Protein AF-A0A9X3X6N1-F1 (afdb_monomer)

Structure (mmCIF, N/CA/C/O backbone):
data_AF-A0A9X3X6N1-F1
#
_entry.id   AF-A0A9X3X6N1-F1
#
loop_
_atom_site.group_PDB
_atom_site.id
_atom_site.type_symbol
_atom_site.label_atom_id
_atom_site.label_alt_id
_atom_site.label_comp_id
_atom_site.label_asym_id
_atom_site.label_entity_id
_atom_site.label_seq_id
_atom_site.pdbx_PDB_ins_code
_atom_site.Cartn_x
_atom_site.Cartn_y
_atom_site.Cartn_z
_atom_site.occupancy
_atom_site.B_iso_or_equiv
_atom_site.auth_seq_id
_atom_site.auth_comp_id
_atom_site.auth_asym_id
_atom_site.auth_atom_id
_atom_site.pdbx_PDB_model_num
ATOM 1 N N . MET A 1 1 ? -55.362 21.730 -65.143 1.00 32.66 1 MET A N 1
ATOM 2 C CA . MET A 1 1 ? -54.675 21.972 -66.432 1.00 32.66 1 MET A CA 1
ATOM 3 C C . MET A 1 1 ? -53.231 21.535 -66.235 1.00 32.66 1 MET A C 1
ATOM 5 O O . MET A 1 1 ? -52.579 22.118 -65.388 1.00 32.66 1 MET A O 1
ATOM 9 N N . ALA A 1 2 ? -52.853 20.320 -66.654 1.00 34.81 2 ALA A N 1
ATOM 10 C CA . ALA A 1 2 ? -52.281 20.023 -67.984 1.00 34.81 2 ALA A CA 1
ATOM 11 C C . ALA A 1 2 ? -50.934 20.770 -68.162 1.00 34.81 2 ALA A C 1
ATOM 13 O O . ALA A 1 2 ? -50.922 21.981 -68.010 1.00 34.81 2 ALA A O 1
ATOM 14 N N . THR A 1 3 ? -49.767 20.184 -68.456 1.00 37.69 3 THR A N 1
ATOM 15 C CA . THR A 1 3 ? -49.398 18.897 -69.079 1.00 37.69 3 THR A CA 1
ATOM 16 C C . THR A 1 3 ? -47.858 18.739 -68.972 1.00 37.69 3 THR A C 1
ATOM 18 O O . THR A 1 3 ? -47.178 19.756 -68.973 1.00 37.69 3 THR A O 1
ATOM 21 N N . MET A 1 4 ? -47.353 17.492 -68.876 1.00 34.69 4 MET A N 1
ATOM 22 C CA . MET A 1 4 ? -46.252 16.840 -69.654 1.00 34.69 4 MET A CA 1
ATOM 23 C C . MET A 1 4 ? -45.011 17.652 -70.135 1.00 34.69 4 MET A C 1
ATOM 25 O O . MET A 1 4 ? -45.160 18.778 -70.575 1.00 34.69 4 MET A O 1
ATOM 29 N N . LEU A 1 5 ? -43.760 17.152 -70.219 1.00 30.47 5 LEU A N 1
ATOM 30 C CA . LEU A 1 5 ? -43.209 15.864 -70.720 1.00 30.47 5 LEU A CA 1
ATOM 31 C C . LEU A 1 5 ? -41.670 15.842 -70.389 1.00 30.47 5 LEU A C 1
ATOM 33 O O . LEU A 1 5 ? -41.047 16.891 -70.494 1.00 30.47 5 LEU A O 1
ATOM 37 N N . ALA A 1 6 ? -41.085 14.789 -69.779 1.00 35.69 6 ALA A N 1
ATOM 38 C CA . ALA A 1 6 ? -40.156 13.756 -70.338 1.00 35.69 6 ALA A CA 1
ATOM 39 C C . ALA A 1 6 ? -38.866 14.266 -71.056 1.00 35.69 6 ALA A C 1
ATOM 41 O O . ALA A 1 6 ? -38.939 15.243 -71.779 1.00 35.69 6 ALA A O 1
ATOM 42 N N . ALA A 1 7 ? -37.672 13.646 -71.054 1.00 32.72 7 ALA A N 1
ATOM 43 C CA . ALA A 1 7 ? -37.065 12.440 -70.465 1.00 32.72 7 ALA A CA 1
ATOM 44 C C . ALA A 1 7 ? -35.552 12.384 -70.848 1.00 32.72 7 ALA A C 1
ATOM 46 O O . ALA A 1 7 ? -35.151 13.082 -71.772 1.00 32.72 7 ALA A O 1
ATOM 47 N N . LEU A 1 8 ? -34.782 11.507 -70.170 1.00 28.34 8 LEU A N 1
ATOM 48 C CA . LEU A 1 8 ? -33.604 10.674 -70.570 1.00 28.34 8 LEU A CA 1
ATOM 49 C C . LEU A 1 8 ? -32.585 10.615 -69.403 1.00 28.34 8 LEU A C 1
ATOM 51 O O . LEU A 1 8 ? -31.926 11.600 -69.110 1.00 28.34 8 LEU A O 1
ATOM 55 N N . ARG A 1 9 ? -32.573 9.586 -68.536 1.00 31.66 9 ARG A N 1
ATOM 56 C CA . ARG A 1 9 ? -31.941 8.242 -68.648 1.00 31.66 9 ARG A CA 1
ATOM 57 C C . ARG A 1 9 ? -30.465 8.250 -69.095 1.00 31.66 9 ARG A C 1
ATOM 59 O O . ARG A 1 9 ? -30.220 8.360 -70.287 1.00 31.66 9 ARG A O 1
ATOM 66 N N . SER A 1 10 ? -29.529 7.941 -68.182 1.00 30.89 10 SER A N 1
ATOM 67 C CA . SER A 1 10 ? -28.800 6.653 -68.208 1.00 30.89 10 SER A CA 1
ATOM 68 C C . SER A 1 10 ? -27.954 6.364 -66.943 1.00 30.89 10 SER A C 1
ATOM 70 O O . SER A 1 10 ? -27.207 7.207 -66.466 1.00 30.89 10 SER A O 1
ATOM 72 N N . PHE A 1 11 ? -28.146 5.137 -66.449 1.00 31.47 11 PHE A N 1
ATOM 73 C CA . PHE A 1 11 ? -27.349 4.208 -65.631 1.00 31.47 11 PHE A CA 1
ATOM 74 C C . PHE A 1 11 ? -25.889 4.523 -65.239 1.00 31.47 11 PHE A C 1
ATOM 76 O O . PHE A 1 11 ? -25.063 4.775 -66.108 1.00 31.47 11 PHE A O 1
ATOM 83 N N . ALA A 1 12 ? -25.536 4.247 -63.970 1.00 30.14 12 ALA A N 1
ATOM 84 C CA . ALA A 1 12 ? -24.761 3.049 -63.587 1.00 30.14 12 ALA A CA 1
ATOM 85 C C . ALA A 1 12 ? -24.645 2.892 -62.052 1.00 30.14 12 ALA A C 1
ATOM 87 O O . ALA A 1 12 ? -24.263 3.812 -61.336 1.00 30.14 12 ALA A O 1
ATOM 88 N N . SER A 1 13 ? -24.986 1.694 -61.576 1.00 32.38 13 SER A N 1
ATOM 89 C CA . SER A 1 13 ? -24.903 1.206 -60.197 1.00 32.38 13 SER A CA 1
ATOM 90 C C . SER A 1 13 ? -23.476 0.805 -59.815 1.00 32.38 13 SER A C 1
ATOM 92 O O . SER A 1 13 ? -22.838 0.128 -60.615 1.00 32.38 13 SER A O 1
ATOM 94 N N . VAL A 1 14 ? -23.032 1.064 -58.576 1.00 34.56 14 VAL A N 1
ATOM 95 C CA . VAL A 1 14 ? -22.013 0.237 -57.893 1.00 34.56 14 VAL A CA 1
ATOM 96 C C . VAL A 1 14 ? -22.337 0.116 -56.396 1.00 34.56 14 VAL A C 1
ATOM 98 O O . VAL A 1 14 ? -22.757 1.069 -55.747 1.00 34.56 14 VAL A O 1
ATOM 101 N N . LEU A 1 15 ? -22.171 -1.121 -55.926 1.00 32.41 15 LEU A N 1
ATOM 102 C CA . LEU A 1 15 ? -22.386 -1.714 -54.609 1.00 32.41 15 LEU A CA 1
ATOM 103 C C . LEU A 1 15 ? -21.882 -0.911 -53.397 1.00 32.41 15 LEU A C 1
ATOM 105 O O . LEU A 1 15 ? -20.785 -0.361 -53.403 1.00 32.41 15 LEU A O 1
ATOM 109 N N . VAL A 1 16 ? -22.634 -1.040 -52.302 1.00 39.72 16 VAL A N 1
ATOM 110 C CA . VAL A 1 16 ? -22.198 -0.806 -50.919 1.00 39.72 16 VAL A CA 1
ATOM 111 C C . VAL A 1 16 ? -21.890 -2.158 -50.260 1.00 39.72 16 VAL A C 1
ATOM 113 O O . VAL A 1 16 ? -22.766 -3.022 -50.227 1.00 39.72 16 VAL A O 1
ATOM 116 N N . PRO A 1 17 ? -20.699 -2.322 -49.669 1.00 36.53 17 PRO A N 1
ATOM 117 C CA . PRO A 1 17 ? -20.527 -3.028 -48.402 1.00 36.53 17 PRO A CA 1
ATOM 118 C C . PRO A 1 17 ? -20.014 -2.006 -47.365 1.00 36.53 17 PRO A C 1
ATOM 120 O O . PRO A 1 17 ? -19.118 -1.217 -47.637 1.00 36.53 17 PRO A O 1
ATOM 123 N N . GLY A 1 18 ? -20.630 -1.850 -46.196 1.00 38.72 18 GLY A N 1
ATOM 124 C CA . GLY A 1 18 ? -20.567 -2.856 -45.142 1.00 38.72 18 GLY A CA 1
ATOM 125 C C . GLY A 1 18 ? -19.181 -2.845 -44.489 1.00 38.72 18 GLY A C 1
ATOM 126 O O . GLY A 1 18 ? -18.452 -3.818 -44.633 1.00 38.72 18 GLY A O 1
ATOM 127 N N . ILE A 1 19 ? -18.799 -1.743 -43.828 1.00 30.72 19 ILE A N 1
ATOM 128 C CA . ILE A 1 19 ? -17.564 -1.658 -43.032 1.00 30.72 19 ILE A CA 1
ATOM 129 C C . ILE A 1 19 ? -17.931 -1.352 -41.582 1.00 30.72 19 ILE A C 1
ATOM 131 O O . ILE A 1 19 ? -18.476 -0.300 -41.250 1.00 30.72 19 ILE A O 1
ATOM 135 N N . THR A 1 20 ? -17.625 -2.333 -40.746 1.00 32.78 20 THR A N 1
ATOM 136 C CA . THR A 1 20 ? -17.628 -2.329 -39.289 1.00 32.78 20 THR A CA 1
ATOM 137 C C . THR A 1 20 ? -16.669 -1.256 -38.775 1.00 32.78 20 THR A C 1
ATOM 139 O O . THR A 1 20 ? -15.491 -1.245 -39.130 1.00 32.78 20 THR A O 1
ATOM 142 N N . LEU A 1 21 ? -17.165 -0.346 -37.938 1.00 28.70 21 LEU A N 1
ATOM 143 C CA . LEU A 1 21 ? -16.363 0.695 -37.304 1.00 28.70 21 LEU A CA 1
ATOM 144 C C . LEU A 1 21 ? -15.629 0.087 -36.096 1.00 28.70 21 LEU A C 1
ATOM 146 O O . LEU A 1 21 ? -16.196 -0.028 -35.013 1.00 28.70 21 LEU A O 1
ATOM 150 N N . ALA A 1 22 ? -14.380 -0.339 -36.289 1.00 30.53 22 ALA A N 1
ATOM 151 C CA . ALA A 1 22 ? -13.467 -0.639 -35.191 1.00 30.53 22 ALA A CA 1
ATOM 152 C C . ALA A 1 22 ? -12.902 0.686 -34.657 1.00 30.53 22 ALA A C 1
ATOM 154 O O . ALA A 1 22 ? -12.187 1.398 -35.361 1.00 30.53 22 ALA A O 1
ATOM 155 N N . ALA A 1 23 ? -13.253 1.037 -33.421 1.00 31.09 23 ALA A N 1
ATOM 156 C CA . ALA A 1 23 ? -12.672 2.170 -32.718 1.00 31.09 23 ALA A CA 1
ATOM 157 C C . ALA A 1 23 ? -11.249 1.804 -32.265 1.00 31.09 23 ALA A C 1
ATOM 159 O O . ALA A 1 23 ? -11.050 1.179 -31.228 1.00 31.09 23 ALA A O 1
ATOM 160 N N . THR A 1 24 ? -10.250 2.182 -33.057 1.00 29.31 24 THR A N 1
ATOM 161 C CA . THR A 1 24 ? -8.846 2.167 -32.640 1.00 29.31 24 THR A CA 1
ATOM 162 C C . THR A 1 24 ? -8.602 3.318 -31.665 1.00 29.31 24 THR A C 1
ATOM 164 O O . THR A 1 24 ? -8.653 4.488 -32.058 1.00 29.31 24 THR A O 1
ATOM 167 N N . LEU A 1 25 ? -8.320 2.995 -30.397 1.00 28.75 25 LEU A N 1
ATOM 168 C CA . LEU A 1 25 ? -7.731 3.940 -29.450 1.00 28.75 25 LEU A CA 1
ATOM 169 C C . LEU A 1 25 ? -6.427 4.473 -30.048 1.00 28.75 25 LEU A C 1
ATOM 171 O O . LEU A 1 25 ? -5.451 3.750 -30.225 1.00 28.75 25 LEU A O 1
ATOM 175 N N . THR A 1 26 ? -6.433 5.758 -30.379 1.00 29.58 26 THR A N 1
ATOM 176 C CA . THR A 1 26 ? -5.248 6.492 -30.812 1.00 29.58 26 THR A CA 1
ATOM 177 C C . THR A 1 26 ? -4.711 7.207 -29.583 1.00 29.58 26 THR A C 1
ATOM 179 O O . THR A 1 26 ? -5.368 8.104 -29.059 1.00 29.58 26 THR A O 1
ATOM 182 N N . GLY A 1 27 ? -3.547 6.791 -29.093 1.00 28.22 27 GLY A N 1
ATOM 183 C CA . GLY A 1 27 ? -2.957 7.402 -27.907 1.00 28.22 27 GLY A CA 1
ATOM 184 C C . GLY A 1 27 ? -1.601 6.831 -27.531 1.00 28.22 27 GLY A C 1
ATOM 185 O O . GLY A 1 27 ? -1.427 6.475 -26.381 1.00 28.22 27 GLY A O 1
ATOM 186 N N . CYS A 1 28 ? -0.683 6.701 -28.493 1.00 38.28 28 CYS A N 1
ATOM 187 C CA . CYS A 1 28 ? 0.766 6.628 -28.260 1.00 38.28 28 CYS A CA 1
ATOM 188 C C . CYS A 1 28 ? 1.487 6.534 -29.609 1.00 38.28 28 CYS A C 1
ATOM 190 O O . CYS A 1 28 ? 1.701 5.439 -30.099 1.00 38.28 28 CYS A O 1
ATOM 192 N N . PHE A 1 29 ? 1.849 7.664 -30.222 1.00 30.61 29 PHE A N 1
ATOM 193 C CA . PHE A 1 29 ? 2.998 7.734 -31.134 1.00 30.61 29 PHE A CA 1
ATOM 194 C C . PHE A 1 29 ? 3.539 9.165 -31.151 1.00 30.61 29 PHE A C 1
ATOM 196 O O . PHE A 1 29 ? 2.923 10.082 -31.692 1.00 30.61 29 PHE A O 1
ATOM 203 N N . GLY A 1 30 ? 4.700 9.339 -30.519 1.00 29.30 30 GLY A N 1
ATOM 204 C CA . GLY A 1 30 ? 5.554 10.504 -30.700 1.00 29.30 30 GLY A CA 1
ATOM 205 C C . GLY A 1 30 ? 6.119 10.526 -32.120 1.00 29.30 30 GLY A C 1
ATOM 206 O O . GLY A 1 30 ? 6.468 9.489 -32.684 1.00 29.30 30 GLY A O 1
ATOM 207 N N . GLY A 1 31 ? 6.166 11.720 -32.707 1.00 28.66 31 GLY A N 1
ATOM 208 C CA . GLY A 1 31 ? 6.685 11.947 -34.048 1.00 28.66 31 GLY A CA 1
ATOM 209 C C . GLY A 1 31 ? 8.181 11.653 -34.147 1.00 28.66 31 GLY A C 1
ATOM 210 O O . GLY A 1 31 ? 8.983 12.195 -33.390 1.00 28.66 31 GLY A O 1
ATOM 211 N N . GLY A 1 32 ? 8.544 10.822 -35.124 1.00 27.17 32 GLY A N 1
ATOM 212 C CA . GLY A 1 32 ? 9.911 10.677 -35.606 1.00 27.17 32 GLY A CA 1
ATOM 213 C C . GLY A 1 32 ? 10.238 11.746 -36.649 1.00 27.17 32 GLY A C 1
ATOM 214 O O . GLY A 1 32 ? 9.597 11.817 -37.697 1.00 27.17 32 GLY A O 1
ATOM 215 N N . GLY A 1 33 ? 11.267 12.545 -36.372 1.00 26.36 33 GLY A N 1
ATOM 216 C CA . GLY A 1 33 ? 12.055 13.278 -37.362 1.00 26.36 33 GLY A CA 1
ATOM 217 C C . GLY A 1 33 ? 13.455 12.667 -37.401 1.00 26.36 33 GLY A C 1
ATOM 218 O O . GLY A 1 33 ? 14.067 12.473 -36.355 1.00 26.36 33 GLY A O 1
ATOM 219 N N . LYS A 1 34 ? 13.906 12.288 -38.597 1.00 31.80 34 LYS A N 1
ATOM 220 C CA . LYS A 1 34 ? 15.151 11.562 -38.871 1.00 31.80 34 LYS A CA 1
ATOM 221 C C . LYS A 1 34 ? 16.388 12.449 -38.681 1.00 31.80 34 LYS A C 1
ATOM 223 O O . LYS A 1 34 ? 16.364 13.597 -39.106 1.00 31.80 34 LYS A O 1
ATOM 228 N N . ASP A 1 35 ? 17.435 11.860 -38.100 1.00 31.53 35 ASP A N 1
ATOM 229 C CA . ASP A 1 35 ? 18.850 11.876 -38.520 1.00 31.53 35 ASP A CA 1
ATOM 230 C C . ASP A 1 35 ? 19.815 11.902 -37.319 1.00 31.53 35 ASP A C 1
ATOM 232 O O . ASP A 1 35 ? 19.606 12.611 -36.341 1.00 31.53 35 ASP A O 1
ATOM 236 N N . ALA A 1 36 ? 20.897 11.125 -37.461 1.00 29.81 36 ALA A N 1
ATOM 237 C CA . ALA A 1 36 ? 22.025 10.892 -36.549 1.00 29.81 36 ALA A CA 1
ATOM 238 C C . ALA A 1 36 ? 21.818 9.851 -35.424 1.00 29.81 36 ALA A C 1
ATOM 240 O O . ALA A 1 36 ? 21.252 10.107 -34.366 1.00 29.81 36 ALA A O 1
ATOM 241 N N . ALA A 1 37 ? 22.376 8.659 -35.657 1.00 35.25 37 ALA A N 1
ATOM 242 C CA . ALA A 1 37 ? 22.627 7.651 -34.634 1.00 35.25 37 ALA A CA 1
ATOM 243 C C . ALA A 1 37 ? 23.700 8.134 -33.634 1.00 35.25 37 ALA A C 1
ATOM 245 O O . ALA A 1 37 ? 24.755 8.595 -34.082 1.00 35.25 37 ALA A O 1
ATOM 246 N N . PRO A 1 38 ? 23.501 7.984 -32.312 1.00 33.44 38 PRO A N 1
ATOM 247 C CA . PRO A 1 38 ? 24.583 8.033 -31.340 1.00 33.44 38 PRO A CA 1
ATOM 248 C C . PRO A 1 38 ? 25.094 6.613 -31.014 1.00 33.44 38 PRO A C 1
ATOM 250 O O . PRO A 1 38 ? 24.380 5.629 -31.228 1.00 33.44 38 PRO A O 1
ATOM 253 N N . PRO A 1 39 ? 26.343 6.481 -30.533 1.00 32.50 39 PRO A N 1
ATOM 254 C CA . PRO A 1 39 ? 26.985 5.189 -30.345 1.00 32.50 39 PRO A CA 1
ATOM 255 C C . PRO A 1 39 ? 26.449 4.468 -29.106 1.00 32.50 39 PRO A C 1
ATOM 257 O O . PRO A 1 39 ? 26.044 5.092 -28.127 1.00 32.50 39 PRO A O 1
ATOM 260 N N . ALA A 1 40 ? 26.507 3.137 -29.156 1.00 38.41 40 ALA A N 1
ATOM 261 C CA . ALA A 1 40 ? 26.327 2.265 -28.007 1.00 38.41 40 ALA A CA 1
ATOM 262 C C . ALA A 1 40 ? 27.320 2.654 -26.896 1.00 38.41 40 ALA A C 1
ATOM 264 O O . ALA A 1 40 ? 28.529 2.473 -27.042 1.00 38.41 40 ALA A O 1
ATOM 265 N N . GLY A 1 41 ? 26.799 3.221 -25.810 1.00 28.84 41 GLY A N 1
ATOM 266 C CA . GLY A 1 41 ? 27.523 3.423 -24.562 1.00 28.84 41 GLY A CA 1
ATOM 267 C C . GLY A 1 41 ? 27.320 2.202 -23.681 1.00 28.84 41 GLY A C 1
ATOM 268 O O . GLY A 1 41 ? 26.193 1.883 -23.321 1.00 28.84 41 GLY A O 1
ATOM 269 N N . GLN A 1 42 ? 28.414 1.501 -23.411 1.00 29.81 42 GLN A N 1
ATOM 270 C CA . GLN A 1 42 ? 28.497 0.378 -22.492 1.00 29.81 42 GLN A CA 1
ATOM 271 C C . GLN A 1 42 ? 28.251 0.872 -21.063 1.00 29.81 42 GLN A C 1
ATOM 273 O O . GLN A 1 42 ? 28.957 1.769 -20.599 1.00 29.81 42 GLN A O 1
ATOM 278 N N . ASP A 1 43 ? 27.295 0.266 -20.365 1.00 30.14 43 ASP A N 1
ATOM 279 C CA . ASP A 1 43 ? 27.253 0.329 -18.908 1.00 30.14 43 ASP A CA 1
ATOM 280 C C . ASP A 1 43 ? 28.427 -0.508 -18.390 1.00 30.14 43 ASP A C 1
ATOM 282 O O . ASP A 1 43 ? 28.425 -1.737 -18.465 1.00 30.14 43 ASP A O 1
ATOM 286 N N . VAL A 1 44 ? 29.486 0.178 -17.961 1.00 31.17 44 VAL A N 1
ATOM 287 C CA . VAL A 1 44 ? 30.655 -0.446 -17.341 1.00 31.17 44 VAL A CA 1
ATOM 288 C C . VAL A 1 44 ? 30.372 -0.606 -15.853 1.00 31.17 44 VAL A C 1
ATOM 290 O O . VAL A 1 44 ? 30.289 0.361 -15.096 1.00 31.17 44 VAL A O 1
ATOM 293 N N . GLU A 1 45 ? 30.211 -1.868 -15.488 1.00 33.28 45 GLU A N 1
ATOM 294 C CA . GLU A 1 45 ? 30.164 -2.439 -14.151 1.00 33.28 45 GLU A CA 1
ATOM 295 C C . GLU A 1 45 ? 31.475 -2.151 -13.394 1.00 33.28 45 GLU A C 1
ATOM 297 O O . GLU A 1 45 ? 32.568 -2.334 -13.934 1.00 33.28 45 GLU A O 1
ATOM 302 N N . ILE A 1 46 ? 31.376 -1.687 -12.145 1.00 31.86 46 ILE A N 1
ATOM 303 C CA . ILE A 1 46 ? 32.510 -1.645 -11.214 1.00 31.86 46 ILE A CA 1
ATOM 304 C C . ILE A 1 46 ? 32.435 -2.915 -10.368 1.00 31.86 46 ILE A C 1
ATOM 306 O O . ILE A 1 46 ? 31.641 -2.999 -9.433 1.00 31.86 46 ILE A O 1
ATOM 310 N N . THR A 1 47 ? 33.265 -3.893 -10.716 1.00 37.31 47 THR A N 1
ATOM 311 C CA . THR A 1 47 ? 33.622 -5.039 -9.874 1.00 37.31 47 THR A CA 1
ATOM 312 C C . THR A 1 47 ? 34.984 -4.776 -9.236 1.00 37.31 47 THR A C 1
ATOM 314 O O . THR A 1 47 ? 35.890 -4.379 -9.961 1.00 37.31 47 THR A O 1
ATOM 317 N N . ASP A 1 48 ? 35.096 -4.969 -7.917 1.00 30.73 48 ASP A N 1
ATOM 318 C CA . ASP A 1 48 ? 36.290 -5.348 -7.120 1.00 30.73 48 ASP A CA 1
ATOM 319 C C . ASP A 1 48 ? 36.014 -4.968 -5.643 1.00 30.73 48 ASP A C 1
ATOM 321 O O . ASP A 1 48 ? 35.541 -3.868 -5.376 1.00 30.73 48 ASP A O 1
ATOM 325 N N . GLY A 1 49 ? 36.255 -5.769 -4.599 1.00 27.77 49 GLY A N 1
ATOM 326 C CA . GLY A 1 49 ? 36.847 -7.097 -4.479 1.00 27.77 49 GLY A CA 1
ATOM 327 C C . GLY A 1 49 ? 36.988 -7.516 -2.996 1.00 27.77 49 GLY A C 1
ATOM 328 O O . GLY A 1 49 ? 36.840 -6.698 -2.092 1.00 27.77 49 GLY A O 1
ATOM 329 N N . ASN A 1 50 ? 37.324 -8.798 -2.811 1.00 30.19 50 ASN A N 1
ATOM 330 C CA . ASN A 1 50 ? 37.978 -9.472 -1.674 1.00 30.19 50 ASN A CA 1
ATOM 331 C C . ASN A 1 50 ? 37.338 -9.489 -0.269 1.00 30.19 50 ASN A C 1
ATOM 333 O O . ASN A 1 50 ? 37.584 -8.622 0.568 1.00 30.19 50 ASN A O 1
ATOM 337 N N . GLU A 1 51 ? 36.710 -10.627 0.040 1.00 33.41 51 GLU A N 1
ATOM 338 C CA . GLU A 1 51 ? 36.667 -11.225 1.382 1.00 33.41 51 GLU A CA 1
ATOM 339 C C . GLU A 1 51 ? 37.984 -11.964 1.689 1.00 33.41 51 GLU A C 1
ATOM 341 O O . GLU A 1 51 ? 38.562 -12.578 0.785 1.00 33.41 51 GLU A O 1
ATOM 346 N N . PRO A 1 52 ? 38.452 -11.972 2.950 1.00 35.03 52 PRO A N 1
ATOM 347 C CA . PRO A 1 52 ? 39.340 -13.012 3.435 1.00 35.03 52 PRO A CA 1
ATOM 348 C C . PRO A 1 52 ? 38.655 -13.994 4.399 1.00 35.03 52 PRO A C 1
ATOM 350 O O . PRO A 1 52 ? 37.761 -13.656 5.171 1.00 35.03 52 PRO A O 1
ATOM 353 N N . ASP A 1 53 ? 39.198 -15.199 4.288 1.00 30.55 53 ASP A N 1
ATOM 354 C CA . ASP A 1 53 ? 38.905 -16.524 4.829 1.00 30.55 53 ASP A CA 1
ATOM 355 C C . ASP A 1 53 ? 38.777 -16.663 6.361 1.00 30.55 53 ASP A C 1
ATOM 357 O O . ASP A 1 53 ? 39.323 -15.883 7.149 1.00 30.55 53 ASP A O 1
ATOM 361 N N . GLU A 1 54 ? 38.095 -17.742 6.749 1.00 38.91 54 GLU A N 1
ATOM 362 C CA . GLU A 1 54 ? 37.882 -18.230 8.110 1.00 38.91 54 GLU A CA 1
ATOM 363 C C . GLU A 1 54 ? 39.187 -18.663 8.799 1.00 38.91 54 GLU A C 1
ATOM 365 O O . GLU A 1 54 ? 40.049 -19.301 8.201 1.00 38.91 54 GLU A O 1
ATOM 370 N N . THR A 1 55 ? 39.284 -18.450 10.117 1.00 32.16 55 THR A N 1
ATOM 371 C CA . THR A 1 55 ? 40.050 -19.346 11.000 1.00 32.16 55 THR A CA 1
ATOM 372 C C . THR A 1 55 ? 39.355 -19.477 12.355 1.00 32.16 55 THR A C 1
ATOM 374 O O . THR A 1 55 ? 38.877 -18.498 12.925 1.00 32.16 55 THR A O 1
ATOM 377 N N . GLY A 1 56 ? 39.256 -20.723 12.827 1.00 33.00 56 GLY A N 1
ATOM 378 C CA . GLY A 1 56 ? 38.502 -21.121 14.010 1.00 33.00 56 GLY A CA 1
ATOM 379 C C . GLY A 1 56 ? 39.154 -20.810 15.359 1.00 33.00 56 GLY A C 1
ATOM 380 O O . GLY A 1 56 ? 40.302 -20.376 15.450 1.00 33.00 56 GLY A O 1
ATOM 381 N N . GLY A 1 57 ? 38.395 -21.094 16.417 1.00 31.33 57 GLY A N 1
ATOM 382 C CA . GLY A 1 57 ? 38.848 -21.028 17.802 1.00 31.33 57 GLY A CA 1
ATOM 383 C C . GLY A 1 57 ? 37.769 -21.480 18.788 1.00 31.33 57 GLY A C 1
ATOM 384 O O . GLY A 1 57 ? 36.837 -20.736 19.060 1.00 31.33 57 GLY A O 1
ATOM 385 N N . ASP A 1 58 ? 37.929 -22.715 19.260 1.00 33.81 58 ASP A N 1
ATOM 386 C CA . ASP A 1 58 ? 37.605 -23.295 20.572 1.00 33.81 58 ASP A CA 1
ATOM 387 C C . ASP A 1 58 ? 36.426 -22.756 21.411 1.00 33.81 58 ASP A C 1
ATOM 389 O O . ASP A 1 58 ? 36.440 -21.657 21.968 1.00 33.81 58 ASP A O 1
ATOM 393 N N . GLU A 1 59 ? 35.461 -23.653 21.633 1.00 40.66 59 GLU A N 1
ATOM 394 C CA . GLU A 1 59 ? 34.444 -23.574 22.683 1.00 40.66 59 GLU A CA 1
ATOM 395 C C . GLU A 1 59 ? 35.037 -23.754 24.094 1.00 40.66 59 GLU A C 1
ATOM 397 O O . GLU A 1 59 ? 35.870 -24.641 24.310 1.00 40.66 59 GLU A O 1
ATOM 402 N N . PRO A 1 60 ? 34.508 -23.051 25.113 1.00 39.00 60 PRO A N 1
ATOM 403 C CA . PRO A 1 60 ? 34.556 -23.525 26.487 1.00 39.00 60 PRO A CA 1
ATOM 404 C C . PRO A 1 60 ? 33.186 -24.034 26.965 1.00 39.00 60 PRO A C 1
ATOM 406 O O . PRO A 1 60 ? 32.165 -23.354 26.867 1.00 39.00 60 PRO A O 1
ATOM 409 N N . MET A 1 61 ? 33.203 -25.236 27.550 1.00 38.72 61 MET A N 1
ATOM 410 C CA . MET A 1 61 ? 32.077 -25.889 28.223 1.00 38.72 61 MET A CA 1
ATOM 411 C C . MET A 1 61 ? 31.459 -25.024 29.335 1.00 38.72 61 MET A C 1
ATOM 413 O O . MET A 1 61 ? 32.152 -24.579 30.252 1.00 38.72 61 MET A O 1
ATOM 417 N N . THR A 1 62 ? 30.133 -24.903 29.326 1.00 43.72 62 THR A N 1
ATOM 418 C CA . THR A 1 62 ? 29.323 -24.427 30.459 1.00 43.72 62 THR A CA 1
ATOM 419 C C . THR A 1 62 ? 28.897 -25.586 31.382 1.00 43.72 62 THR A C 1
ATOM 421 O O . THR A 1 62 ? 28.490 -26.634 30.877 1.00 43.72 62 THR A O 1
ATOM 424 N N . PRO A 1 63 ? 28.945 -25.425 32.722 1.00 43.34 63 PRO A N 1
ATOM 425 C CA . PRO A 1 63 ? 28.443 -26.409 33.689 1.00 43.34 63 PRO A CA 1
ATOM 426 C C . PRO A 1 63 ? 26.898 -26.378 33.801 1.00 43.34 63 PRO A C 1
ATOM 428 O O . PRO A 1 63 ? 26.278 -25.416 33.343 1.00 43.34 63 PRO A O 1
ATOM 431 N N . PRO A 1 64 ? 26.256 -27.414 34.382 1.00 45.81 64 PRO A N 1
ATOM 432 C CA . PRO A 1 64 ? 24.802 -27.580 34.335 1.00 45.81 64 PRO A CA 1
ATOM 433 C C . PRO A 1 64 ? 24.074 -26.615 35.290 1.00 45.81 64 PRO A C 1
ATOM 435 O O . PRO A 1 64 ? 24.650 -26.226 36.311 1.00 45.81 64 PRO A O 1
ATOM 438 N N . PRO A 1 65 ? 22.809 -26.249 35.006 1.00 46.28 65 PRO A N 1
ATOM 439 C CA . PRO A 1 65 ? 22.040 -25.373 35.880 1.00 46.28 65 PRO A CA 1
ATOM 440 C C . PRO A 1 65 ? 21.581 -26.123 37.137 1.00 46.28 65 PRO A C 1
ATOM 442 O O . PRO A 1 65 ? 21.081 -27.245 37.061 1.00 46.28 65 PRO A O 1
ATOM 445 N N . GLY A 1 66 ? 21.786 -25.489 38.293 1.00 37.47 66 GLY A N 1
ATOM 446 C CA . GLY A 1 66 ? 21.225 -25.900 39.576 1.00 37.47 66 GLY A CA 1
ATOM 447 C C . GLY A 1 66 ? 19.803 -25.368 39.757 1.00 37.47 66 GLY A C 1
ATOM 448 O O . GLY A 1 66 ? 19.458 -24.312 39.232 1.00 37.47 66 GLY A O 1
ATOM 449 N N . ASP A 1 67 ? 19.007 -26.133 40.498 1.00 46.94 67 ASP A N 1
ATOM 450 C CA . ASP A 1 67 ? 17.619 -25.851 40.856 1.00 46.94 67 ASP A CA 1
ATOM 451 C C . ASP A 1 67 ? 17.472 -24.523 41.621 1.00 46.94 67 ASP A C 1
ATOM 453 O O . ASP A 1 67 ? 18.000 -24.372 42.726 1.00 46.94 67 ASP A O 1
ATOM 457 N N . GLU A 1 68 ? 16.687 -23.593 41.072 1.00 42.06 68 GLU A N 1
ATOM 458 C CA . GLU A 1 68 ? 16.137 -22.445 41.803 1.00 42.06 68 GLU A CA 1
ATOM 459 C C . GLU A 1 68 ? 14.603 -22.552 41.905 1.00 42.06 68 GLU A C 1
ATOM 461 O O . GLU A 1 68 ? 13.952 -23.103 41.012 1.00 42.06 68 GLU A O 1
ATOM 466 N N . PRO A 1 69 ? 14.005 -22.082 43.017 1.00 35.72 69 PRO A N 1
ATOM 467 C CA . PRO A 1 69 ? 12.620 -22.369 43.361 1.00 35.72 69 PRO A CA 1
ATOM 468 C C . PRO A 1 69 ? 11.633 -21.585 42.493 1.00 35.72 69 PRO A C 1
ATOM 470 O O . PRO A 1 69 ? 11.767 -20.381 42.283 1.00 35.72 69 PRO A O 1
ATOM 473 N N . VAL A 1 70 ? 10.586 -22.284 42.056 1.00 37.19 70 VAL A N 1
ATOM 474 C CA . VAL A 1 70 ? 9.425 -21.713 41.370 1.00 37.19 70 VAL A CA 1
ATOM 475 C C . VAL A 1 70 ? 8.698 -20.766 42.326 1.00 37.19 70 VA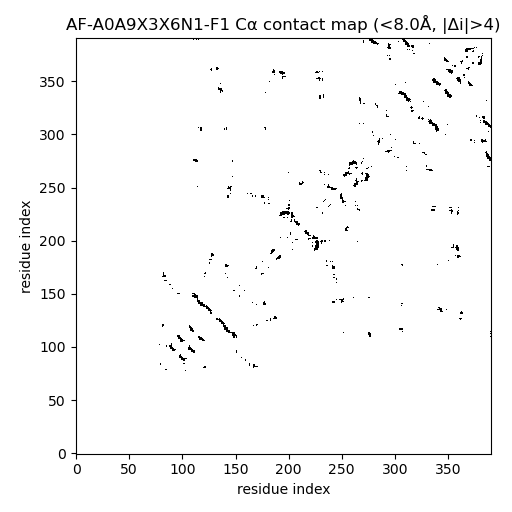L A C 1
ATOM 477 O O . VAL A 1 70 ? 8.111 -21.195 43.318 1.00 37.19 70 VAL A O 1
ATOM 480 N N . VAL A 1 71 ? 8.744 -19.470 42.024 1.00 35.75 71 VAL A N 1
ATOM 481 C CA . VAL A 1 71 ? 7.846 -18.470 42.602 1.00 35.75 71 VAL A CA 1
ATOM 482 C C . VAL A 1 71 ? 6.571 -18.489 41.764 1.00 35.75 71 VAL A C 1
ATOM 484 O O . VAL A 1 71 ? 6.588 -18.084 40.604 1.00 35.75 71 VAL A O 1
ATOM 487 N N . GLU A 1 72 ? 5.471 -18.981 42.336 1.00 40.88 72 GLU A N 1
ATOM 488 C CA . GLU A 1 72 ? 4.137 -18.787 41.765 1.00 40.88 72 GLU A CA 1
ATOM 489 C C . GLU A 1 72 ? 3.799 -17.292 41.807 1.00 40.88 72 GLU A C 1
ATOM 491 O O . GLU A 1 72 ? 3.546 -16.717 42.869 1.00 40.88 72 GLU A O 1
ATOM 496 N N . VAL A 1 73 ? 3.843 -16.649 40.641 1.00 36.53 73 VAL A N 1
ATOM 497 C CA . VAL A 1 73 ? 3.320 -15.299 40.437 1.00 36.53 73 VAL A CA 1
ATOM 498 C C . VAL A 1 73 ? 1.835 -15.445 40.123 1.00 36.53 73 VAL A C 1
ATOM 500 O O . VAL A 1 73 ? 1.465 -16.190 39.217 1.00 36.53 73 VAL A O 1
ATOM 503 N N . GLY A 1 74 ? 1.001 -14.782 40.924 1.00 35.47 74 GLY A N 1
ATOM 504 C CA . GLY A 1 74 ? -0.451 -14.797 40.784 1.00 35.47 74 GLY A CA 1
ATOM 505 C C . GLY A 1 74 ? -0.910 -14.350 39.397 1.00 35.47 74 GLY A C 1
ATOM 506 O O . GLY A 1 74 ? -0.246 -13.554 38.738 1.00 35.47 74 GLY A O 1
ATOM 507 N N . GLU A 1 75 ? -2.052 -14.888 38.977 1.00 35.09 75 GLU A N 1
ATOM 508 C CA . GLU A 1 75 ? -2.733 -14.563 37.725 1.00 35.09 75 GLU A CA 1
ATOM 509 C C . GLU A 1 75 ? -3.025 -13.055 37.654 1.00 35.09 75 GLU A C 1
ATOM 511 O O . GLU A 1 75 ? -3.982 -12.556 38.247 1.00 35.09 75 GLU A O 1
ATOM 516 N N . GLU A 1 76 ? -2.180 -12.315 36.932 1.00 37.06 76 GLU A N 1
ATOM 517 C CA . GLU A 1 76 ? -2.565 -11.029 36.362 1.00 37.06 76 GLU A CA 1
ATOM 518 C C . GLU A 1 76 ? -3.658 -11.292 35.322 1.00 37.06 76 GLU A C 1
ATOM 520 O O . GLU A 1 76 ? -3.530 -12.178 34.473 1.00 37.06 76 GLU A O 1
ATOM 525 N N . GLU A 1 77 ? -4.753 -10.541 35.421 1.00 37.41 77 GLU A N 1
ATOM 526 C CA . GLU A 1 77 ? -5.886 -10.578 34.502 1.00 37.41 77 GLU A CA 1
ATOM 527 C C . GLU A 1 77 ? -5.367 -10.387 33.067 1.00 37.41 77 GLU A C 1
ATOM 529 O O . GLU A 1 77 ? -4.912 -9.313 32.675 1.00 37.41 77 GLU A O 1
ATOM 534 N N . GLN A 1 78 ? -5.317 -11.489 32.315 1.00 37.88 78 GLN A N 1
ATOM 535 C CA . GLN A 1 78 ? -4.620 -11.555 31.040 1.00 37.88 78 GLN A CA 1
ATOM 536 C C . GLN A 1 78 ? -5.340 -10.663 30.028 1.00 37.88 78 GLN A C 1
ATOM 538 O O . GLN A 1 78 ? -6.448 -10.984 29.591 1.00 37.88 78 GLN A O 1
ATOM 543 N N . ALA A 1 79 ? -4.692 -9.559 29.640 1.00 55.53 79 ALA A N 1
ATOM 544 C CA . ALA A 1 79 ? -5.136 -8.707 28.544 1.00 55.53 79 ALA A CA 1
ATOM 545 C C . ALA A 1 79 ? -5.565 -9.582 27.358 1.00 55.53 79 ALA A C 1
ATOM 547 O O . ALA A 1 79 ? -4.854 -10.523 26.983 1.00 55.53 79 ALA A O 1
ATOM 548 N N . ALA A 1 80 ? -6.739 -9.295 26.787 1.00 62.47 80 ALA A N 1
ATOM 549 C CA . ALA A 1 80 ? -7.298 -10.093 25.705 1.00 62.47 80 ALA A CA 1
ATOM 550 C C . ALA A 1 80 ? -6.239 -10.289 24.607 1.00 62.47 80 ALA A C 1
ATOM 552 O O . ALA A 1 80 ? -5.768 -9.321 24.000 1.00 62.47 80 ALA A O 1
ATOM 553 N N . GLY A 1 81 ? -5.855 -11.550 24.363 1.00 74.38 81 GLY A N 1
ATOM 554 C CA . GLY A 1 81 ? -4.824 -11.893 23.385 1.00 74.38 81 GLY A CA 1
ATOM 555 C C . GLY A 1 81 ? -5.103 -11.268 22.008 1.00 74.38 81 GLY A C 1
ATOM 556 O O . GLY A 1 81 ? -6.245 -10.899 21.713 1.00 74.38 81 GLY A O 1
ATOM 557 N N . PRO A 1 82 ? -4.100 -11.156 21.119 1.00 78.25 82 PRO A N 1
ATOM 558 C CA . PRO A 1 82 ? -4.178 -10.355 19.887 1.00 78.25 82 PRO A CA 1
ATOM 559 C C . PRO A 1 82 ? -5.341 -10.713 18.946 1.00 78.25 82 PRO A C 1
ATOM 561 O O . PRO A 1 82 ? -5.732 -9.891 18.121 1.00 78.25 82 PRO A O 1
ATOM 564 N N . CYS A 1 83 ? -5.914 -11.907 19.096 1.00 84.56 83 CYS A N 1
ATOM 565 C CA . CYS A 1 83 ? -7.040 -12.399 18.305 1.00 84.56 83 CYS A CA 1
ATOM 566 C C . CYS A 1 83 ? -8.311 -12.663 19.116 1.00 84.56 83 CYS A C 1
ATOM 568 O O . CYS A 1 83 ? -9.347 -13.003 18.548 1.00 84.56 83 CYS A O 1
ATOM 570 N N . ALA A 1 84 ? -8.253 -12.524 20.442 1.00 86.12 84 ALA A N 1
ATOM 571 C CA . ALA A 1 84 ? -9.423 -12.696 21.283 1.00 86.12 84 ALA A CA 1
ATOM 572 C C . ALA A 1 84 ? -10.445 -11.593 20.988 1.00 86.12 84 ALA A C 1
ATOM 574 O O . ALA A 1 84 ? -10.087 -10.434 20.729 1.00 86.12 84 ALA A O 1
ATOM 575 N N . LYS A 1 85 ? -11.724 -11.976 21.047 1.00 89.56 85 LYS A N 1
ATOM 576 C CA . LYS A 1 85 ? -12.830 -11.026 21.046 1.00 89.56 85 LYS A CA 1
ATOM 577 C C . LYS A 1 85 ? -12.717 -10.152 22.290 1.00 89.56 85 LYS A C 1
ATOM 579 O O . LYS A 1 85 ? -12.462 -10.645 23.383 1.00 89.56 85 LYS A O 1
ATOM 584 N N . VAL A 1 86 ? -12.955 -8.867 22.102 1.00 93.31 86 VAL A N 1
ATOM 585 C CA . VAL A 1 86 ? -12.915 -7.855 23.148 1.00 93.31 86 VAL A CA 1
ATOM 586 C C . VAL A 1 86 ? -14.339 -7.393 23.415 1.00 93.31 86 VAL A C 1
ATOM 588 O O . VAL A 1 86 ? -15.106 -7.153 22.475 1.00 93.31 86 VAL A O 1
ATOM 591 N N . GLU A 1 87 ? -14.703 -7.278 24.689 1.00 91.94 87 GLU A N 1
ATOM 592 C CA . GLU A 1 87 ? -16.026 -6.786 25.080 1.00 91.94 87 GLU A CA 1
ATOM 593 C C . GLU A 1 87 ? -16.177 -5.291 24.804 1.00 91.94 87 GLU A C 1
ATOM 595 O O . GLU A 1 87 ? -17.190 -4.866 24.250 1.00 91.94 87 GLU A O 1
ATOM 600 N N . THR A 1 88 ? -15.151 -4.506 25.146 1.00 94.75 88 THR A N 1
ATOM 601 C CA . THR A 1 88 ? -15.170 -3.046 25.036 1.00 94.75 88 THR A CA 1
ATOM 602 C C . THR A 1 88 ? -13.909 -2.525 24.358 1.00 94.75 88 THR A C 1
ATOM 604 O O . THR A 1 88 ? -12.798 -2.791 24.805 1.00 94.75 88 THR A O 1
ATOM 607 N N . PHE A 1 89 ? -14.090 -1.720 23.312 1.00 97.81 89 PHE A N 1
ATOM 608 C CA . PHE A 1 89 ? -13.054 -0.829 22.797 1.00 97.81 89 PHE A CA 1
ATOM 609 C C . PHE A 1 89 ? -13.339 0.593 23.274 1.00 97.81 89 PHE A C 1
ATOM 611 O O . PHE A 1 89 ? -14.494 1.019 23.320 1.00 97.81 89 PHE A O 1
ATOM 618 N N . THR A 1 90 ? -12.286 1.345 23.575 1.00 98.19 90 THR A N 1
ATOM 619 C CA . THR A 1 90 ? -12.374 2.803 23.710 1.00 98.19 90 THR A CA 1
ATOM 620 C C . THR A 1 90 ? -11.869 3.454 22.432 1.00 98.19 90 THR A C 1
ATOM 622 O O . THR A 1 90 ? -10.977 2.920 21.774 1.00 98.19 90 THR A O 1
ATOM 625 N N . PHE A 1 91 ? -12.441 4.597 22.059 1.00 98.44 91 PHE A N 1
ATOM 626 C CA . PHE A 1 91 ? -12.061 5.303 20.842 1.00 98.44 91 PHE A CA 1
ATOM 627 C C . PHE A 1 91 ? -11.648 6.734 21.158 1.00 98.44 91 PHE A C 1
ATOM 629 O O . PHE A 1 91 ? -12.327 7.457 21.884 1.00 98.44 91 PHE A O 1
ATOM 636 N N . THR A 1 92 ? -10.533 7.162 20.575 1.00 98.38 92 THR A N 1
ATOM 637 C CA . THR A 1 92 ? -10.062 8.549 20.639 1.00 98.38 92 THR A CA 1
ATOM 638 C C . THR A 1 92 ? -9.823 9.086 19.233 1.00 98.38 92 THR A C 1
ATOM 640 O O . THR A 1 92 ? -9.559 8.331 18.297 1.00 98.38 92 THR A O 1
ATOM 643 N N . LYS A 1 93 ? -9.944 10.404 19.054 1.00 97.94 93 LYS A N 1
ATOM 644 C CA . LYS A 1 93 ? -9.678 11.085 17.780 1.00 97.94 93 LYS A CA 1
ATOM 645 C C . LYS A 1 93 ? -8.386 11.888 17.889 1.00 97.94 93 LYS A C 1
ATOM 647 O O . LYS A 1 93 ? -8.234 12.685 18.810 1.00 97.94 93 LYS A O 1
ATOM 652 N N . SER A 1 94 ? -7.494 11.718 16.918 1.00 96.81 94 SER A N 1
ATOM 653 C CA . SER A 1 94 ? -6.275 12.509 16.752 1.00 96.81 94 SER A CA 1
ATOM 654 C C . SER A 1 94 ? -6.183 12.989 15.305 1.00 96.81 94 SER A C 1
ATOM 656 O O . SER A 1 94 ? -5.882 12.215 14.394 1.00 96.81 94 SER A O 1
ATOM 658 N N . GLY A 1 95 ? -6.518 14.263 15.079 1.00 95.81 95 GLY A N 1
ATOM 659 C CA . GLY A 1 95 ? -6.666 14.821 13.734 1.00 95.81 95 GLY A CA 1
ATOM 660 C C . GLY A 1 95 ? -7.702 14.045 12.915 1.00 95.81 95 GLY A C 1
ATOM 661 O O . GLY A 1 95 ? -8.867 13.960 13.305 1.00 95.81 95 GLY A O 1
ATOM 662 N N . ASP A 1 96 ? -7.249 13.452 11.811 1.00 96.06 96 ASP A N 1
ATOM 663 C CA . ASP A 1 96 ? -8.074 12.657 10.891 1.00 96.06 96 ASP A CA 1
ATOM 664 C C . ASP A 1 96 ? -8.052 11.155 11.200 1.00 96.06 96 ASP A C 1
ATOM 666 O O . ASP A 1 96 ? -8.552 10.356 10.412 1.00 96.06 96 ASP A O 1
ATOM 670 N N . THR A 1 97 ? -7.452 10.749 12.317 1.00 97.94 97 THR A N 1
ATOM 671 C CA . THR A 1 97 ? -7.347 9.343 12.705 1.00 97.94 97 THR A CA 1
ATOM 672 C C . THR A 1 97 ? -8.219 9.069 13.922 1.00 97.94 97 THR A C 1
ATOM 674 O O . THR A 1 97 ? -8.155 9.793 14.919 1.00 97.94 97 THR A O 1
ATOM 677 N N . LYS A 1 98 ? -9.018 8.003 13.863 1.00 98.56 98 LYS A N 1
ATOM 678 C CA . LYS A 1 98 ? -9.668 7.409 15.034 1.00 98.56 98 LYS A CA 1
ATOM 679 C C . LYS A 1 98 ? -8.836 6.220 15.504 1.00 98.56 98 LYS A C 1
ATOM 681 O O . LYS A 1 98 ? -8.485 5.355 14.706 1.00 98.56 98 LYS A O 1
ATOM 686 N N . ILE A 1 99 ? -8.503 6.207 16.787 1.00 98.69 99 ILE A N 1
ATOM 687 C CA . ILE A 1 99 ? -7.649 5.207 17.425 1.00 98.69 99 ILE A CA 1
ATOM 688 C C . ILE A 1 99 ? -8.527 4.380 18.352 1.00 98.69 99 ILE A C 1
ATOM 690 O O . ILE A 1 99 ? -9.191 4.948 19.219 1.00 98.69 99 ILE A O 1
ATOM 694 N N . ALA A 1 100 ? -8.540 3.066 18.151 1.00 98.50 100 ALA A N 1
ATOM 695 C CA . ALA A 1 100 ? -9.190 2.129 19.055 1.00 98.50 100 ALA A CA 1
ATOM 696 C C . ALA A 1 100 ? -8.173 1.599 20.066 1.00 98.50 100 ALA A C 1
ATOM 698 O O . ALA A 1 100 ? -7.065 1.223 19.672 1.00 98.50 100 ALA A O 1
ATOM 699 N N . SER A 1 101 ? -8.571 1.516 21.331 1.00 98.00 101 SER A N 1
ATOM 700 C CA . SER A 1 101 ? -7.740 1.020 22.424 1.00 98.00 101 SER A CA 1
ATOM 701 C C . SER A 1 101 ? -8.452 -0.053 23.248 1.00 98.00 101 SER A C 1
ATOM 703 O O . SER A 1 101 ? -9.675 -0.008 23.417 1.00 98.00 101 SER A O 1
ATOM 705 N N . ILE A 1 102 ? -7.667 -0.984 23.789 1.00 96.44 102 ILE A N 1
ATOM 706 C CA . ILE A 1 102 ? -8.076 -1.986 24.786 1.00 96.44 102 ILE A CA 1
ATOM 707 C C . ILE A 1 102 ? -7.322 -1.643 26.065 1.00 96.44 102 ILE A C 1
ATOM 709 O O . ILE A 1 102 ? -6.108 -1.481 26.011 1.00 96.44 102 ILE A O 1
ATOM 713 N N . ASP A 1 103 ? -8.031 -1.460 27.177 1.00 94.56 103 ASP A N 1
ATOM 714 C CA . ASP A 1 103 ? -7.427 -1.128 28.478 1.00 94.56 103 ASP A CA 1
ATOM 715 C C . ASP A 1 103 ? -6.463 0.077 28.430 1.00 94.56 103 ASP A C 1
ATOM 717 O O . ASP A 1 103 ? -5.466 0.149 29.139 1.00 94.56 103 ASP A O 1
ATOM 721 N N . GLY A 1 104 ? -6.773 1.051 27.565 1.00 94.94 104 GLY A N 1
ATOM 722 C CA . GLY A 1 104 ? -5.965 2.254 27.336 1.00 94.94 104 GLY A CA 1
ATOM 723 C C . GLY A 1 104 ? -4.876 2.112 26.265 1.00 94.94 104 GLY A C 1
ATOM 724 O O . GLY A 1 104 ? -4.453 3.126 25.709 1.00 94.94 104 GLY A O 1
ATOM 725 N N . GLU A 1 105 ? -4.499 0.893 25.882 1.00 95.88 105 GLU A N 1
ATOM 726 C CA . GLU A 1 105 ? -3.450 0.632 24.892 1.00 95.88 105 GLU A CA 1
ATOM 727 C C . GLU A 1 105 ? -3.985 0.676 23.450 1.00 95.88 105 GLU A C 1
ATOM 729 O O . GLU A 1 105 ? -4.937 -0.044 23.130 1.00 95.88 105 GLU A O 1
ATOM 734 N N . PRO A 1 106 ? -3.405 1.493 22.545 1.00 97.06 106 PRO A N 1
ATOM 735 C CA . PRO A 1 106 ? -3.810 1.554 21.141 1.00 97.06 106 PRO A CA 1
A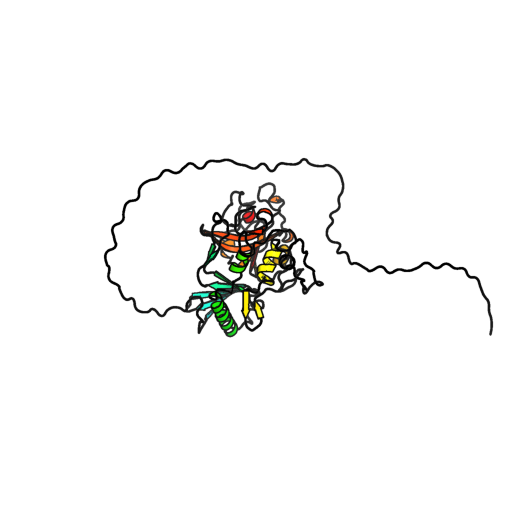TOM 736 C C . PRO A 1 106 ? -3.613 0.231 20.395 1.00 97.06 106 PRO A C 1
ATOM 738 O O . PRO A 1 106 ? -2.508 -0.308 20.326 1.00 97.06 106 PRO A O 1
ATOM 741 N N . VAL A 1 107 ? -4.671 -0.247 19.740 1.00 97.19 107 VAL A N 1
ATOM 742 C CA . VAL A 1 107 ? -4.658 -1.510 18.985 1.00 97.19 107 VAL A CA 1
ATOM 743 C C . VAL A 1 107 ? -5.075 -1.376 17.529 1.00 97.19 107 VAL A C 1
ATOM 745 O O . VAL A 1 107 ? -4.820 -2.301 16.761 1.00 97.19 107 VAL A O 1
ATOM 748 N N . ALA A 1 108 ? -5.710 -0.274 17.122 1.00 98.12 108 ALA A N 1
ATOM 749 C CA . ALA A 1 108 ? -6.051 -0.044 15.721 1.00 98.12 108 ALA A CA 1
ATOM 750 C C . ALA A 1 108 ? -6.166 1.441 15.369 1.00 98.12 108 ALA A C 1
ATOM 752 O O . ALA A 1 108 ? -6.538 2.263 16.208 1.00 98.12 108 ALA A O 1
ATOM 753 N N . TRP A 1 109 ? -5.891 1.765 14.105 1.00 98.38 109 TRP A N 1
ATOM 754 C CA . TRP A 1 109 ? -5.909 3.121 13.564 1.00 98.38 109 TRP A CA 1
ATOM 755 C C . TRP A 1 109 ? -6.732 3.160 12.279 1.00 98.38 109 TRP A C 1
ATOM 757 O O . TRP A 1 109 ? -6.422 2.472 11.307 1.00 98.38 109 TRP A O 1
ATOM 767 N N . PHE A 1 110 ? -7.762 4.003 12.283 1.00 98.56 110 PHE A N 1
ATOM 768 C CA . PHE A 1 110 ? -8.646 4.264 11.152 1.00 98.56 110 PHE A CA 1
ATOM 769 C C . PHE A 1 110 ? -8.410 5.689 10.662 1.00 98.56 110 PHE A C 1
ATOM 771 O O . PHE A 1 110 ? -8.600 6.638 11.425 1.00 98.56 110 PHE A O 1
ATOM 778 N N . THR A 1 111 ? -8.009 5.870 9.407 1.00 97.88 111 THR A N 1
ATOM 779 C CA . THR A 1 111 ? -7.758 7.200 8.830 1.00 97.88 111 THR A CA 1
ATOM 780 C C . THR A 1 111 ? -8.942 7.650 7.985 1.00 97.88 111 THR A C 1
ATOM 782 O O . THR A 1 111 ? -9.403 6.907 7.126 1.00 97.88 111 THR A O 1
ATOM 785 N N . HIS A 1 112 ? -9.458 8.859 8.226 1.00 97.75 112 HIS A N 1
ATOM 786 C CA . HIS A 1 112 ? -10.598 9.406 7.490 1.00 97.75 112 HIS A CA 1
ATOM 787 C C . HIS A 1 112 ? -10.337 9.403 5.977 1.00 97.75 112 HIS A C 1
ATOM 789 O O . HIS A 1 112 ? -9.280 9.839 5.517 1.00 97.75 112 HIS A O 1
ATOM 795 N N . GLY A 1 113 ? -11.315 8.912 5.217 1.00 95.88 113 GLY A N 1
ATOM 796 C CA . GLY A 1 113 ? -11.244 8.703 3.773 1.00 95.88 113 GLY A CA 1
ATOM 797 C C . GLY A 1 113 ? -10.466 7.455 3.346 1.00 95.88 113 GLY A C 1
ATOM 798 O O . GLY A 1 113 ? -10.449 7.162 2.152 1.00 95.88 113 GLY A O 1
ATOM 799 N N . GLY A 1 114 ? -9.829 6.743 4.280 1.00 96.06 114 GLY A N 1
ATOM 800 C CA . GLY A 1 114 ? -9.035 5.547 4.018 1.00 96.06 114 GLY A CA 1
ATOM 801 C C . GLY A 1 114 ? -9.843 4.254 4.102 1.00 96.06 114 GLY A C 1
ATOM 802 O O . GLY A 1 114 ? -10.744 4.122 4.927 1.00 96.06 114 GLY A O 1
ATOM 803 N N . TYR A 1 115 ? -9.508 3.292 3.256 1.00 97.50 115 TYR A N 1
ATOM 804 C CA . TYR A 1 115 ? -9.964 1.907 3.334 1.00 97.50 115 TYR A CA 1
ATOM 805 C C . TYR A 1 115 ? -9.099 1.067 4.273 1.00 97.50 115 TYR A C 1
ATOM 807 O O . TYR A 1 115 ? -9.585 0.109 4.870 1.00 97.50 115 TYR A O 1
ATOM 815 N N . SER A 1 116 ? -7.813 1.390 4.377 1.00 97.69 116 SER A N 1
ATOM 816 C CA . SER A 1 116 ? -6.856 0.634 5.172 1.00 97.69 116 SER A CA 1
ATOM 817 C C . SER A 1 116 ? -7.042 0.890 6.667 1.00 97.69 116 SER A C 1
ATOM 819 O O . SER A 1 116 ? -7.235 2.019 7.129 1.00 97.69 116 SER A O 1
ATOM 821 N N . VAL A 1 117 ? -6.960 -0.189 7.438 1.00 98.25 117 VAL A N 1
ATOM 822 C CA . VAL A 1 117 ? -6.945 -0.163 8.898 1.00 98.25 117 VAL A CA 1
ATOM 823 C C . VAL A 1 117 ? -5.713 -0.914 9.358 1.00 98.25 117 VAL A C 1
ATOM 825 O O . VAL A 1 117 ? -5.584 -2.122 9.138 1.00 98.25 117 VAL A O 1
ATOM 828 N N . ARG A 1 118 ? -4.810 -0.194 10.024 1.00 97.75 118 ARG A N 1
ATOM 829 C CA . ARG A 1 118 ? -3.680 -0.806 10.717 1.00 97.75 118 ARG A CA 1
ATOM 830 C C . ARG A 1 118 ? -4.145 -1.293 12.082 1.00 97.75 118 ARG A C 1
ATOM 832 O O . ARG A 1 118 ? -4.812 -0.561 12.809 1.00 97.75 118 ARG A O 1
ATOM 839 N N . MET A 1 119 ? -3.742 -2.498 12.452 1.00 96.88 119 MET A N 1
ATOM 840 C CA . MET A 1 119 ? -4.039 -3.139 13.727 1.00 96.88 119 MET A CA 1
ATOM 841 C C . MET A 1 119 ? -2.766 -3.718 14.347 1.00 96.88 119 MET A C 1
ATOM 843 O O . MET A 1 119 ? -1.835 -4.090 13.632 1.00 96.88 119 MET A O 1
ATOM 847 N N . ILE A 1 120 ? -2.738 -3.826 15.673 1.00 95.12 120 ILE A N 1
ATOM 848 C CA . ILE A 1 120 ? -1.762 -4.643 16.399 1.00 95.12 120 ILE A CA 1
ATOM 849 C C . ILE A 1 120 ? -2.315 -6.062 16.524 1.00 95.12 120 ILE A C 1
ATOM 851 O O . ILE A 1 120 ? -3.449 -6.260 16.962 1.00 95.12 120 ILE A O 1
ATOM 855 N N . GLY A 1 121 ? -1.501 -7.047 16.159 1.00 93.19 121 GLY A N 1
ATOM 856 C CA . GLY A 1 121 ? -1.815 -8.465 16.291 1.00 93.19 121 GLY A CA 1
ATOM 857 C C . GLY A 1 121 ? -0.575 -9.297 16.609 1.00 93.19 121 GLY A C 1
ATOM 858 O O . GLY A 1 121 ? 0.449 -8.770 17.047 1.00 93.19 121 GLY A O 1
ATOM 859 N N . ALA A 1 122 ? -0.669 -10.610 16.389 1.00 91.56 122 ALA A N 1
ATOM 860 C CA . ALA A 1 122 ? 0.442 -11.526 16.626 1.00 91.56 122 ALA A CA 1
ATOM 861 C C . ALA A 1 122 ? 1.676 -11.136 15.793 1.00 91.56 122 ALA A C 1
ATOM 863 O O . ALA A 1 122 ? 1.547 -10.700 14.644 1.00 91.56 122 ALA A O 1
ATOM 864 N N . SER A 1 123 ? 2.862 -11.288 16.390 1.00 93.25 123 SER A N 1
ATOM 865 C CA . SER A 1 123 ? 4.132 -11.058 15.700 1.00 93.25 123 SER A CA 1
ATOM 866 C C . SER A 1 123 ? 4.348 -12.111 14.618 1.00 93.25 123 SER A C 1
ATOM 868 O O . SER A 1 123 ? 4.076 -13.293 14.830 1.00 93.25 123 SER A O 1
ATOM 870 N N . ARG A 1 124 ? 4.854 -11.680 13.466 1.00 94.44 124 ARG A N 1
ATOM 871 C CA . ARG A 1 124 ? 5.166 -12.536 12.320 1.00 94.44 124 ARG A CA 1
ATOM 872 C C . ARG A 1 124 ? 6.311 -11.948 11.513 1.00 94.44 124 ARG A C 1
ATOM 874 O O . ARG A 1 124 ? 6.551 -10.740 11.548 1.00 94.44 124 ARG A O 1
ATOM 881 N N . THR A 1 125 ? 6.993 -12.815 10.780 1.00 96.19 125 THR A N 1
ATOM 882 C CA . THR A 1 125 ? 8.166 -12.465 9.983 1.00 96.19 125 THR A CA 1
ATOM 883 C C . THR A 1 125 ? 7.904 -12.772 8.521 1.00 96.19 125 THR A C 1
ATOM 885 O O . THR A 1 125 ? 7.526 -13.887 8.174 1.00 96.19 125 THR A O 1
ATOM 888 N N . PHE A 1 126 ? 8.144 -11.781 7.673 1.00 96.19 126 PHE A N 1
ATOM 889 C CA . PHE A 1 126 ? 8.078 -11.896 6.226 1.00 96.19 126 PHE A CA 1
ATOM 890 C C . PHE A 1 126 ? 9.480 -11.829 5.623 1.00 96.19 126 PHE A C 1
ATOM 892 O O . PHE A 1 126 ? 10.354 -11.127 6.134 1.00 96.19 126 PHE A O 1
ATOM 899 N N . GLY A 1 127 ? 9.703 -12.534 4.521 1.00 92.12 127 GLY A N 1
ATOM 900 C CA . GLY A 1 127 ? 10.973 -12.524 3.802 1.00 92.12 127 GLY A CA 1
ATOM 901 C C . GLY A 1 127 ? 10.799 -13.042 2.382 1.00 92.12 127 GLY A C 1
ATOM 902 O O . GLY A 1 127 ? 9.798 -13.687 2.081 1.00 92.12 127 GLY A O 1
ATOM 903 N N . ALA A 1 128 ? 11.771 -12.746 1.524 1.00 88.31 128 ALA A N 1
ATOM 904 C CA . ALA A 1 128 ? 11.857 -13.356 0.203 1.00 88.31 128 ALA A CA 1
ATOM 905 C C . ALA A 1 128 ? 12.393 -14.799 0.302 1.00 88.31 128 ALA A C 1
ATOM 907 O O . ALA A 1 128 ? 12.874 -15.236 1.360 1.00 88.31 128 ALA A O 1
ATOM 908 N N . ALA A 1 129 ? 12.325 -15.542 -0.805 1.00 87.12 129 ALA A N 1
ATOM 909 C CA . ALA A 1 129 ? 12.960 -16.854 -0.889 1.00 87.12 129 ALA A CA 1
ATOM 910 C C . ALA A 1 129 ? 14.486 -16.755 -0.729 1.00 87.12 129 ALA A C 1
ATOM 912 O O . ALA A 1 129 ? 15.071 -17.541 0.023 1.00 87.12 129 ALA A O 1
ATOM 913 N N . ASP A 1 130 ? 15.105 -15.746 -1.350 1.00 85.94 130 ASP A N 1
ATOM 914 C CA . ASP A 1 130 ? 16.508 -15.408 -1.123 1.00 85.94 130 ASP A CA 1
ATOM 915 C C . ASP A 1 130 ? 16.730 -14.932 0.324 1.00 85.94 130 ASP A C 1
ATOM 917 O O . ASP A 1 130 ? 16.253 -13.876 0.749 1.00 85.94 130 ASP A O 1
ATOM 921 N N . LYS A 1 131 ? 17.493 -15.725 1.083 1.00 86.06 131 LYS A N 1
ATOM 922 C CA . LYS A 1 131 ? 17.816 -15.471 2.493 1.00 86.06 131 LYS A CA 1
ATOM 923 C C . LYS A 1 131 ? 18.824 -14.344 2.699 1.00 86.06 131 LYS A C 1
ATOM 925 O O . LYS A 1 131 ? 18.992 -13.911 3.836 1.00 86.06 131 LYS A O 1
ATOM 930 N N . SER A 1 132 ? 19.459 -13.849 1.634 1.00 85.75 132 SER A N 1
ATOM 931 C CA . SER A 1 132 ? 20.291 -12.644 1.689 1.00 85.75 132 SER A CA 1
ATOM 932 C C . SER A 1 132 ? 19.455 -11.376 1.917 1.00 85.75 132 SER A C 1
ATOM 934 O O . SER A 1 132 ? 19.951 -10.369 2.432 1.00 85.75 132 SER A O 1
ATOM 936 N N . VAL A 1 133 ? 18.161 -11.419 1.581 1.00 86.94 133 VAL A N 1
ATOM 937 C CA . VAL A 1 133 ? 17.248 -10.293 1.763 1.00 86.94 133 VAL A CA 1
ATOM 938 C C . VAL A 1 133 ? 16.786 -10.225 3.215 1.00 86.94 133 VAL A C 1
ATOM 940 O O . VAL A 1 133 ? 16.182 -11.158 3.743 1.00 86.94 133 VAL A O 1
ATOM 943 N N . ALA A 1 134 ? 17.029 -9.079 3.858 1.00 91.50 134 ALA A N 1
ATOM 944 C CA . ALA A 1 134 ? 16.607 -8.848 5.234 1.00 91.50 134 ALA A CA 1
ATOM 945 C C . ALA A 1 134 ? 15.089 -9.027 5.402 1.00 91.50 134 ALA A C 1
ATOM 947 O O . ALA A 1 134 ? 14.286 -8.541 4.598 1.00 91.50 134 ALA A O 1
ATOM 948 N N . THR A 1 135 ? 14.707 -9.703 6.482 1.00 95.81 135 THR A N 1
ATOM 949 C CA . THR A 1 135 ? 13.314 -10.019 6.802 1.00 95.81 135 THR A CA 1
ATOM 950 C C . THR A 1 135 ? 12.624 -8.850 7.495 1.00 95.81 135 THR A C 1
ATOM 952 O O . THR A 1 135 ? 13.273 -8.012 8.116 1.00 95.81 135 THR A O 1
A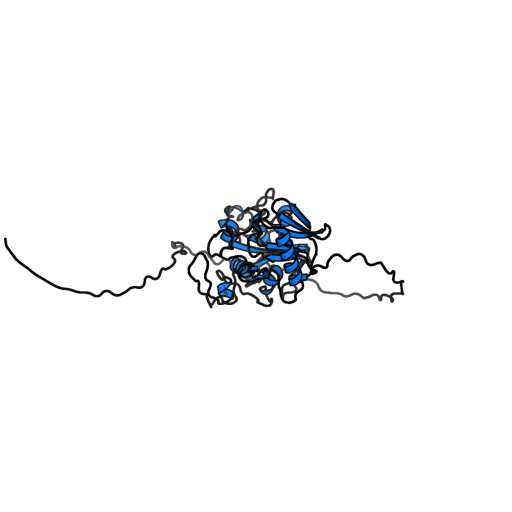TOM 955 N N . VAL A 1 136 ? 11.296 -8.791 7.416 1.00 97.06 136 VAL A N 1
ATOM 956 C CA . VAL A 1 136 ? 10.460 -7.814 8.124 1.00 97.06 136 VAL A CA 1
ATOM 957 C C . VAL A 1 136 ? 9.678 -8.541 9.207 1.00 97.06 136 VAL A C 1
ATOM 959 O O . VAL A 1 136 ? 8.752 -9.292 8.906 1.00 97.06 136 VAL A O 1
ATOM 962 N N . THR A 1 137 ? 10.033 -8.304 10.468 1.00 97.56 137 THR A N 1
ATOM 963 C CA . THR A 1 137 ? 9.281 -8.807 11.626 1.00 97.56 137 THR A CA 1
ATOM 964 C C . THR A 1 137 ? 8.371 -7.707 12.153 1.00 97.56 137 THR A C 1
ATOM 966 O O . THR A 1 137 ? 8.830 -6.606 12.454 1.00 97.56 137 THR A O 1
ATOM 969 N N . THR A 1 138 ? 7.071 -7.981 12.253 1.00 96.62 138 THR A N 1
ATOM 970 C CA . THR A 1 138 ? 6.072 -6.967 12.602 1.00 96.62 138 THR A CA 1
ATOM 971 C C . THR A 1 138 ? 4.900 -7.552 13.380 1.00 96.62 138 THR A C 1
ATOM 973 O O . THR A 1 138 ? 4.485 -8.688 13.162 1.00 96.62 138 THR A O 1
ATOM 976 N N . THR A 1 139 ? 4.328 -6.733 14.260 1.00 95.69 139 THR A N 1
ATOM 977 C CA . THR A 1 139 ? 3.012 -6.951 14.879 1.00 95.69 139 THR A CA 1
ATOM 978 C C . THR A 1 139 ? 1.906 -6.198 14.146 1.00 95.69 139 THR A C 1
ATOM 980 O O . THR A 1 139 ? 0.756 -6.229 14.576 1.00 95.69 139 THR A O 1
ATOM 983 N N . SER A 1 140 ? 2.231 -5.489 13.058 1.00 96.50 140 SER A N 1
ATOM 984 C CA . SER A 1 140 ? 1.236 -4.768 12.267 1.00 96.50 140 SER A CA 1
ATOM 985 C C . SER A 1 140 ? 0.462 -5.732 11.372 1.00 96.50 140 SER A C 1
ATOM 987 O O . SER A 1 140 ? 1.034 -6.554 10.650 1.00 96.50 140 SER A O 1
ATOM 989 N N . TRP A 1 141 ? -0.852 -5.580 11.413 1.00 97.12 141 TRP A N 1
ATOM 990 C CA . TRP A 1 141 ? -1.820 -6.219 10.535 1.00 97.12 141 TRP A CA 1
ATOM 991 C C . TRP A 1 141 ? -2.565 -5.129 9.779 1.00 97.12 141 TRP A C 1
ATOM 993 O O . TRP A 1 141 ? -2.930 -4.116 10.370 1.00 97.12 141 TRP A O 1
ATOM 1003 N N . VAL A 1 142 ? -2.757 -5.311 8.479 1.00 97.88 142 VAL A N 1
ATOM 1004 C CA . VAL A 1 142 ? -3.378 -4.321 7.599 1.00 97.88 142 VAL A CA 1
ATOM 1005 C C . VAL A 1 142 ? -4.557 -4.974 6.903 1.00 97.88 142 VAL A C 1
ATOM 1007 O O . VAL A 1 142 ? -4.396 -5.870 6.074 1.00 97.88 142 VAL A O 1
ATOM 1010 N N . ARG A 1 143 ? -5.755 -4.526 7.260 1.00 97.25 143 ARG A N 1
ATOM 1011 C CA . ARG A 1 143 ? -7.022 -5.018 6.716 1.00 97.25 143 ARG A CA 1
ATOM 1012 C C . ARG A 1 143 ? -7.737 -3.887 5.989 1.00 97.25 143 ARG A C 1
ATOM 1014 O O . ARG A 1 143 ? -7.449 -2.713 6.224 1.00 97.25 143 ARG A O 1
ATOM 1021 N N . THR A 1 144 ? -8.676 -4.250 5.127 1.00 97.06 144 THR A N 1
ATOM 1022 C CA . THR A 1 144 ? -9.428 -3.286 4.319 1.00 97.06 144 THR A CA 1
ATOM 1023 C C . THR A 1 144 ? -10.873 -3.193 4.814 1.00 97.06 144 THR A C 1
ATOM 1025 O O . THR A 1 144 ? -11.485 -4.184 5.204 1.00 97.06 144 THR A O 1
ATOM 1028 N N . LEU A 1 145 ? -11.431 -1.990 4.840 1.00 96.56 145 LEU A N 1
ATOM 1029 C CA . LEU A 1 145 ? -12.868 -1.765 4.956 1.00 96.56 145 LEU A CA 1
ATOM 1030 C C . LEU A 1 145 ? -13.542 -2.013 3.599 1.00 96.56 145 LEU A C 1
ATOM 1032 O O . LEU A 1 145 ? -12.898 -1.957 2.559 1.00 96.56 145 LEU A O 1
ATOM 1036 N N . SER A 1 146 ? -14.853 -2.244 3.586 1.00 93.50 146 SER A N 1
ATOM 1037 C CA . SER A 1 146 ? -15.616 -2.319 2.330 1.00 93.50 146 SER A CA 1
ATOM 1038 C C . SER A 1 146 ? -15.923 -0.939 1.733 1.00 93.50 146 SER A C 1
ATOM 1040 O O . SER A 1 146 ? -16.334 -0.833 0.583 1.00 93.50 146 SER A O 1
ATOM 1042 N N . GLU A 1 147 ? -15.791 0.121 2.533 1.00 93.75 147 GLU A N 1
ATOM 1043 C CA . GLU A 1 147 ? -16.074 1.514 2.179 1.00 93.75 147 GLU A CA 1
ATOM 1044 C C . GLU A 1 147 ? -15.037 2.426 2.860 1.00 93.75 147 GLU A C 1
ATOM 1046 O O . GLU A 1 147 ? -14.509 2.049 3.912 1.00 93.75 147 GLU A O 1
ATOM 1051 N N . PRO A 1 148 ? -14.747 3.624 2.317 1.00 95.62 148 PRO A N 1
ATOM 1052 C CA . PRO A 1 148 ? -13.828 4.559 2.956 1.00 95.62 148 PRO A CA 1
ATOM 1053 C C . PRO A 1 148 ? -14.302 4.928 4.367 1.00 95.62 148 PRO A C 1
ATOM 1055 O O . PRO A 1 148 ? -15.467 5.278 4.568 1.00 95.62 148 PRO A O 1
ATOM 1058 N N . PHE A 1 149 ? -13.394 4.912 5.341 1.00 97.56 149 PHE A N 1
ATOM 1059 C CA . PHE A 1 149 ? -13.707 5.263 6.719 1.00 97.56 149 PHE A CA 1
ATOM 1060 C C . PHE A 1 149 ? -14.149 6.722 6.831 1.00 97.56 149 PHE A C 1
ATOM 1062 O O . PHE A 1 149 ? -13.375 7.650 6.591 1.00 97.56 149 PHE A O 1
ATOM 1069 N N . ASP A 1 150 ? -15.376 6.943 7.289 1.00 97.31 150 ASP A N 1
ATOM 1070 C CA . ASP A 1 150 ? -15.859 8.273 7.632 1.00 97.31 150 ASP A CA 1
ATOM 1071 C C . ASP A 1 150 ? -15.845 8.445 9.153 1.00 97.31 150 ASP A C 1
ATOM 1073 O O . ASP A 1 150 ? -16.711 7.932 9.864 1.00 97.31 150 ASP A O 1
ATOM 1077 N N . ILE A 1 151 ? -14.844 9.171 9.649 1.00 96.94 151 ILE A N 1
ATOM 1078 C CA . ILE A 1 151 ? -14.658 9.458 11.078 1.00 96.94 151 ILE A CA 1
ATOM 1079 C C . ILE A 1 151 ? -15.872 10.091 11.778 1.00 96.94 151 ILE A C 1
ATOM 1081 O O . ILE A 1 151 ? -16.036 9.881 12.983 1.00 96.94 151 ILE A O 1
ATOM 1085 N N . GLU A 1 152 ? -16.716 10.824 11.045 1.00 96.00 152 GLU A N 1
ATOM 1086 C CA . GLU A 1 152 ? -17.888 11.517 11.592 1.00 96.00 152 GLU A CA 1
ATOM 1087 C C . GLU A 1 152 ? -19.158 10.657 11.509 1.00 96.00 152 GLU A C 1
ATOM 1089 O O . GLU A 1 152 ? -20.069 10.828 12.318 1.00 96.00 152 GLU A O 1
ATOM 1094 N N . LYS A 1 153 ? -19.233 9.721 10.550 1.00 96.81 153 LYS A N 1
ATOM 1095 C CA . LYS A 1 153 ? -20.434 8.889 10.329 1.00 96.81 153 LYS A CA 1
ATOM 1096 C C . LYS A 1 153 ? -20.334 7.467 10.871 1.00 96.81 153 LYS A C 1
ATOM 1098 O O . LYS A 1 153 ? -21.360 6.865 11.181 1.00 96.81 153 LYS A O 1
ATOM 1103 N N . THR A 1 154 ? -19.132 6.909 10.969 1.00 97.19 154 THR A N 1
ATOM 1104 C CA . THR A 1 154 ? -18.950 5.507 11.365 1.00 97.19 154 THR A CA 1
ATOM 1105 C C . THR A 1 154 ? -19.091 5.372 12.880 1.00 97.19 154 THR A C 1
ATOM 1107 O O . THR A 1 154 ? -18.311 5.951 13.644 1.00 97.19 154 THR A O 1
ATOM 1110 N N . SER A 1 155 ? -20.088 4.603 13.324 1.00 97.25 155 SER A N 1
ATOM 1111 C CA . SER A 1 155 ? -20.372 4.421 14.748 1.00 97.25 155 SER A CA 1
ATOM 1112 C C . SER A 1 155 ? -19.333 3.532 15.432 1.00 97.25 155 SER A C 1
ATOM 1114 O O . SER A 1 155 ? -18.812 2.581 14.852 1.00 97.25 155 SER A O 1
ATOM 1116 N N . GLU A 1 156 ? -19.063 3.797 16.708 1.00 97.75 156 GLU A N 1
ATOM 1117 C CA . GLU A 1 156 ? -18.127 2.993 17.506 1.00 97.75 156 GLU A CA 1
ATOM 1118 C C . GLU A 1 156 ? -18.613 1.555 17.709 1.00 97.75 156 GLU A C 1
ATOM 1120 O O . GLU A 1 156 ? -17.802 0.635 17.783 1.00 97.75 156 GLU A O 1
ATOM 1125 N N . THR A 1 157 ? -19.930 1.328 17.706 1.00 97.69 157 THR A N 1
ATOM 1126 C CA . THR A 1 157 ? -20.517 -0.018 17.698 1.00 97.69 157 THR A CA 1
ATOM 1127 C C . THR A 1 157 ? -20.133 -0.789 16.435 1.00 97.69 157 THR A C 1
ATOM 1129 O O . THR A 1 157 ? -19.719 -1.944 16.528 1.00 97.69 157 THR A O 1
ATOM 1132 N N . MET A 1 158 ? -20.218 -0.152 15.260 1.00 96.94 158 MET A N 1
ATOM 1133 C CA . MET A 1 158 ? -19.803 -0.762 13.994 1.00 96.94 158 MET A CA 1
ATOM 1134 C C . MET A 1 158 ? -18.296 -1.024 13.978 1.00 96.94 158 MET A C 1
ATOM 1136 O O . MET A 1 158 ? -17.877 -2.118 13.607 1.00 96.94 158 MET A O 1
ATOM 1140 N N . LEU A 1 159 ? -17.487 -0.067 14.445 1.00 97.88 159 LEU A N 1
ATOM 1141 C CA . LEU A 1 159 ? -16.036 -0.241 14.550 1.00 97.88 159 LEU A CA 1
ATOM 1142 C C . LEU A 1 159 ? -15.664 -1.388 15.490 1.00 97.88 159 LEU A C 1
ATOM 1144 O O . LEU A 1 159 ? -14.804 -2.193 15.158 1.00 97.88 159 LEU A O 1
ATOM 1148 N N . SER A 1 160 ? -16.341 -1.506 16.631 1.00 98.00 160 SER A N 1
ATOM 1149 C CA . SER A 1 160 ? -16.110 -2.586 17.597 1.00 98.00 160 SER A CA 1
ATOM 1150 C C . SER A 1 160 ? -16.460 -3.957 17.017 1.00 98.00 160 SER A C 1
ATOM 1152 O O . SER A 1 160 ? -15.718 -4.923 17.205 1.00 98.00 160 SER A O 1
ATOM 1154 N N . ALA A 1 161 ? -17.575 -4.055 16.287 1.00 97.44 161 ALA A N 1
ATOM 1155 C CA . ALA A 1 161 ? -17.974 -5.284 15.605 1.00 97.44 161 ALA A CA 1
ATOM 1156 C C . ALA A 1 161 ? -16.968 -5.673 14.512 1.00 97.44 161 ALA A C 1
ATOM 1158 O O . ALA A 1 161 ? -16.536 -6.825 14.457 1.00 97.44 161 ALA A O 1
ATOM 1159 N N . TRP A 1 162 ? -16.551 -4.701 13.697 1.00 97.56 162 TRP A N 1
ATOM 1160 C CA . TRP A 1 162 ? -15.555 -4.896 12.648 1.00 97.56 162 TRP A CA 1
ATOM 1161 C C . TRP A 1 162 ? -14.198 -5.318 13.224 1.00 97.56 162 TRP A C 1
ATOM 1163 O O . TRP A 1 162 ? -13.621 -6.299 12.764 1.00 97.56 162 TRP A O 1
ATOM 1173 N N . LEU A 1 163 ? -13.717 -4.651 14.281 1.00 97.44 163 LEU A N 1
ATOM 1174 C CA . LEU A 1 163 ? -12.446 -4.975 14.938 1.00 97.44 163 LEU A CA 1
ATOM 1175 C C . LEU A 1 163 ? -12.443 -6.390 15.501 1.00 97.44 163 LEU A C 1
ATOM 1177 O O . LEU A 1 163 ? -11.461 -7.106 15.337 1.00 97.44 163 LEU A O 1
ATOM 1181 N N . ASN A 1 164 ? -13.535 -6.811 16.137 1.00 96.50 164 ASN A N 1
ATOM 1182 C CA . ASN A 1 164 ? -13.652 -8.172 16.650 1.00 96.50 164 ASN A CA 1
ATOM 1183 C C . ASN A 1 164 ? -13.643 -9.219 15.526 1.00 96.50 164 ASN A C 1
ATOM 1185 O O . ASN A 1 164 ? -12.986 -10.248 15.673 1.00 96.50 164 ASN A O 1
ATOM 1189 N N . ALA A 1 165 ? -14.308 -8.951 14.398 1.00 95.19 165 ALA A N 1
ATOM 1190 C CA . ALA A 1 165 ? -14.254 -9.832 13.232 1.00 95.19 165 ALA A CA 1
ATOM 1191 C C . ALA A 1 165 ? -12.835 -9.900 12.637 1.00 95.19 165 ALA A C 1
ATOM 1193 O O . ALA A 1 165 ? -12.306 -10.990 12.428 1.00 95.19 165 ALA A O 1
ATOM 1194 N N . ALA A 1 166 ? -12.192 -8.745 12.443 1.00 95.44 166 ALA A N 1
ATOM 1195 C CA . ALA A 1 166 ? -10.832 -8.644 11.921 1.00 95.44 166 ALA A CA 1
ATOM 1196 C C . ALA A 1 166 ? -9.798 -9.327 12.840 1.00 95.44 166 ALA A C 1
ATOM 1198 O O . ALA A 1 166 ? -8.913 -10.033 12.359 1.00 95.44 166 ALA A O 1
ATOM 1199 N N . ARG A 1 167 ? -9.921 -9.172 14.167 1.00 93.44 167 ARG A N 1
ATOM 1200 C CA . ARG A 1 167 ? -9.074 -9.868 15.156 1.00 93.44 167 ARG A CA 1
ATOM 1201 C C . ARG A 1 167 ? -9.244 -11.381 15.090 1.00 93.44 167 ARG A C 1
ATOM 1203 O O . ARG A 1 167 ? -8.237 -12.079 15.140 1.00 93.44 167 ARG A O 1
ATOM 1210 N N . GLY A 1 168 ? -10.477 -11.871 14.943 1.00 92.38 168 GLY A N 1
ATOM 1211 C CA . GLY A 1 168 ? -10.749 -13.302 14.798 1.00 92.38 168 GLY A CA 1
ATOM 1212 C C . GLY A 1 168 ? -9.989 -13.896 13.614 1.00 92.38 168 GLY A C 1
ATOM 1213 O O . GLY A 1 168 ? -9.167 -14.793 13.791 1.00 92.38 168 GLY A O 1
ATOM 1214 N N . VAL A 1 169 ? -10.153 -13.301 12.428 1.00 92.25 169 VAL A N 1
ATOM 1215 C CA . VAL A 1 169 ? -9.516 -13.817 11.206 1.00 92.25 169 VAL A CA 1
ATOM 1216 C C . VAL A 1 169 ? -7.997 -13.624 11.162 1.00 92.25 169 VAL A C 1
ATOM 1218 O O . VAL A 1 169 ? -7.326 -14.305 10.395 1.00 92.25 169 VAL A O 1
ATOM 1221 N N . ASN A 1 170 ? -7.411 -12.742 11.982 1.00 89.75 170 ASN A N 1
ATOM 1222 C CA . ASN A 1 170 ? -5.950 -12.618 12.087 1.00 89.75 170 ASN A CA 1
ATOM 1223 C C . ASN A 1 170 ? -5.280 -13.869 12.679 1.00 89.75 170 ASN A C 1
ATOM 1225 O O . ASN A 1 170 ? -4.093 -14.077 12.449 1.00 89.75 170 ASN A O 1
ATOM 1229 N N . CYS A 1 171 ? -6.004 -14.703 13.426 1.00 80.25 171 CYS A N 1
ATOM 1230 C CA . CYS A 1 171 ? -5.472 -15.978 13.914 1.00 80.25 171 CYS A CA 1
ATOM 1231 C C . CYS A 1 171 ? -5.955 -17.194 13.120 1.00 80.25 171 CYS A C 1
ATOM 1233 O O . CYS A 1 171 ? -5.475 -18.301 13.364 1.00 80.25 171 CYS A O 1
ATOM 1235 N N . ASP A 1 172 ? -6.861 -17.008 12.162 1.00 82.94 172 ASP A N 1
ATOM 1236 C CA . ASP A 1 172 ? -7.298 -18.090 11.292 1.00 82.94 172 ASP A CA 1
ATOM 1237 C C . ASP A 1 172 ? -6.211 -18.370 10.250 1.00 82.94 172 ASP A C 1
ATOM 1239 O O . ASP A 1 172 ? -5.851 -17.501 9.454 1.00 82.94 172 ASP A O 1
ATOM 1243 N N . ALA A 1 173 ? -5.710 -19.607 10.215 1.00 68.50 173 ALA A N 1
ATOM 1244 C CA . ALA A 1 173 ? -4.574 -20.023 9.384 1.00 68.50 173 ALA A CA 1
ATOM 1245 C C . ALA A 1 173 ? -4.775 -19.876 7.854 1.00 68.50 173 ALA A C 1
ATOM 1247 O O . ALA A 1 173 ? -3.871 -20.209 7.093 1.00 68.50 173 ALA A O 1
ATOM 1248 N N . GLY A 1 174 ? -5.932 -19.390 7.393 1.00 78.69 174 GLY A N 1
ATOM 1249 C CA . GLY A 1 174 ? -6.257 -19.195 5.976 1.00 78.69 174 GLY A CA 1
ATOM 1250 C C . GLY A 1 174 ? -6.519 -17.749 5.549 1.00 78.69 174 GLY A C 1
ATOM 1251 O O . GLY A 1 174 ? -6.668 -17.508 4.354 1.00 78.69 174 GLY A O 1
ATOM 1252 N N . THR A 1 175 ? -6.574 -16.782 6.471 1.00 89.19 175 THR A N 1
ATOM 1253 C CA . THR A 1 175 ? -7.018 -15.418 6.134 1.00 89.19 175 THR A CA 1
ATOM 1254 C C . THR A 1 175 ? -5.863 -14.428 6.183 1.00 89.19 175 THR A C 1
ATOM 1256 O O . THR A 1 175 ? -5.614 -13.750 7.184 1.00 89.19 175 THR A O 1
ATOM 1259 N N . GLN A 1 176 ? -5.156 -14.313 5.064 1.00 94.44 176 GLN A N 1
ATOM 1260 C CA . GLN A 1 176 ? -4.052 -13.371 4.897 1.00 94.44 176 GLN A CA 1
ATOM 1261 C C . GLN A 1 176 ? -4.539 -11.920 4.908 1.00 94.44 176 GLN A C 1
ATOM 1263 O O . GLN A 1 176 ? -5.565 -11.589 4.320 1.00 94.44 176 GLN A O 1
ATOM 1268 N N . ASP A 1 177 ? -3.799 -11.048 5.582 1.00 96.69 177 ASP A N 1
ATOM 1269 C CA . ASP A 1 177 ? -3.993 -9.603 5.496 1.00 96.69 177 ASP A CA 1
ATOM 1270 C C . ASP A 1 177 ? -3.193 -9.027 4.314 1.00 96.69 177 ASP A C 1
ATOM 1272 O O . ASP A 1 177 ? -2.485 -9.754 3.617 1.00 96.69 177 ASP A O 1
ATOM 1276 N N . VAL A 1 178 ? -3.267 -7.715 4.093 1.00 98.00 178 VAL A N 1
ATOM 1277 C CA . VAL A 1 178 ? -2.616 -7.068 2.941 1.00 98.00 178 VAL A CA 1
ATOM 1278 C C . VAL A 1 178 ? -1.105 -7.316 2.901 1.00 98.00 178 VAL A C 1
ATOM 1280 O O . VAL A 1 178 ? -0.547 -7.536 1.826 1.00 98.00 178 VAL A O 1
ATOM 1283 N N . LEU A 1 179 ? -0.43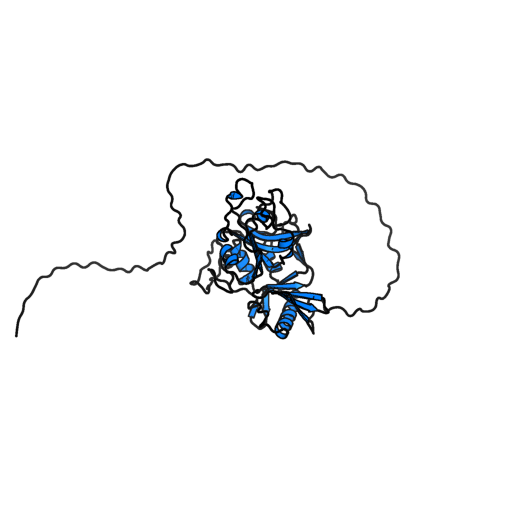2 -7.312 4.058 1.00 97.88 179 LEU A N 1
ATOM 1284 C CA . LEU A 1 179 ? 1.005 -7.575 4.104 1.00 97.88 179 LEU A CA 1
ATOM 1285 C C . LEU A 1 179 ? 1.306 -9.013 3.687 1.00 97.88 179 LEU A C 1
ATOM 1287 O O . LEU A 1 179 ? 2.137 -9.208 2.806 1.00 97.88 179 LEU A O 1
ATOM 1291 N N . ALA A 1 180 ? 0.608 -10.003 4.244 1.00 97.00 180 ALA A N 1
ATOM 1292 C CA . ALA A 1 180 ? 0.808 -11.396 3.855 1.00 97.00 180 ALA A CA 1
ATOM 1293 C C . ALA A 1 180 ? 0.509 -11.632 2.365 1.00 97.00 180 ALA A C 1
ATOM 1295 O O . ALA A 1 180 ? 1.356 -12.187 1.674 1.00 97.00 180 ALA A O 1
ATOM 1296 N N . ILE A 1 181 ? -0.608 -11.100 1.850 1.00 97.44 181 ILE A N 1
ATOM 1297 C CA . ILE A 1 181 ? -0.955 -11.168 0.419 1.00 97.44 181 ILE A CA 1
ATOM 1298 C C . ILE A 1 181 ? 0.169 -10.585 -0.443 1.00 97.44 181 ILE A C 1
ATOM 1300 O O . ILE A 1 181 ? 0.501 -11.140 -1.481 1.00 97.44 181 ILE A O 1
ATOM 1304 N N . SER A 1 182 ? 0.777 -9.471 -0.031 1.00 97.94 182 SER A N 1
ATOM 1305 C CA . SER A 1 182 ? 1.862 -8.850 -0.798 1.00 97.94 182 SER A CA 1
ATOM 1306 C C . SER A 1 182 ? 3.110 -9.747 -0.910 1.00 97.94 182 SER A C 1
ATOM 1308 O O . SER A 1 182 ? 3.783 -9.754 -1.937 1.00 97.94 182 SER A O 1
ATOM 1310 N N . TYR A 1 183 ? 3.402 -10.556 0.111 1.00 97.56 183 TYR A N 1
ATOM 1311 C CA . TYR A 1 183 ? 4.547 -11.470 0.084 1.00 97.56 183 TYR A CA 1
ATOM 1312 C C . TYR A 1 183 ? 4.291 -12.758 -0.708 1.00 97.56 183 TYR A C 1
ATOM 1314 O O . TYR A 1 183 ? 5.258 -13.425 -1.057 1.00 97.56 183 TYR A O 1
ATOM 1322 N N . ASP A 1 184 ? 3.048 -13.091 -1.062 1.00 97.31 184 ASP A N 1
ATOM 1323 C CA . ASP A 1 184 ? 2.774 -14.252 -1.923 1.00 97.31 184 ASP A CA 1
ATOM 1324 C C . ASP A 1 184 ? 3.386 -14.089 -3.323 1.00 97.31 184 ASP A C 1
ATOM 1326 O O . ASP A 1 184 ? 3.810 -15.066 -3.933 1.00 97.31 184 ASP A O 1
ATOM 1330 N N . TYR A 1 185 ? 3.465 -12.852 -3.820 1.00 97.25 185 TYR A N 1
ATOM 1331 C CA . TYR A 1 185 ? 3.865 -12.557 -5.199 1.00 97.25 185 TYR A CA 1
ATOM 1332 C C . TYR A 1 185 ? 5.337 -12.184 -5.364 1.00 97.25 185 TYR A C 1
ATOM 1334 O O . TYR A 1 185 ? 5.748 -11.885 -6.485 1.00 97.25 185 TYR A O 1
ATOM 1342 N N . VAL A 1 186 ? 6.116 -12.116 -4.279 1.00 95.50 186 VAL A N 1
ATOM 1343 C CA . VAL A 1 186 ? 7.558 -11.853 -4.405 1.00 95.50 186 VAL A CA 1
ATOM 1344 C C . VAL A 1 186 ? 8.278 -13.054 -5.000 1.00 95.50 186 VAL A C 1
ATOM 1346 O O . VAL A 1 186 ? 7.749 -14.160 -4.974 1.00 95.50 186 VAL A O 1
ATOM 1349 N N . GLU A 1 187 ? 9.505 -12.843 -5.471 1.00 89.88 187 GLU A N 1
ATOM 1350 C CA . GLU A 1 187 ? 10.382 -13.916 -5.953 1.00 89.88 187 GLU A CA 1
ATOM 1351 C C . GLU A 1 187 ? 10.442 -15.109 -4.975 1.00 89.88 187 GLU A C 1
ATOM 1353 O O . GLU A 1 187 ? 10.828 -14.969 -3.802 1.00 89.88 187 GLU A O 1
ATOM 1358 N N . GLY A 1 188 ? 10.039 -16.283 -5.474 1.00 88.94 188 GLY A N 1
ATOM 1359 C CA . GLY A 1 188 ? 9.924 -17.535 -4.722 1.00 88.94 188 GLY A CA 1
ATOM 1360 C C . GLY A 1 188 ? 8.833 -17.568 -3.640 1.00 88.94 188 GLY A C 1
ATOM 1361 O O . GLY A 1 188 ? 8.849 -18.460 -2.788 1.00 88.94 188 GLY A O 1
ATOM 1362 N N . GLY A 1 189 ? 7.906 -16.608 -3.650 1.00 93.75 189 GLY A N 1
ATOM 1363 C CA . GLY A 1 189 ? 6.629 -16.675 -2.938 1.00 93.75 189 GLY A CA 1
ATOM 1364 C C . GLY A 1 189 ? 5.694 -17.735 -3.536 1.00 93.75 189 GLY A C 1
ATOM 1365 O O . GLY A 1 189 ? 6.028 -18.401 -4.513 1.00 93.75 189 GLY A O 1
ATOM 1366 N N . SER A 1 190 ? 4.515 -17.928 -2.939 1.00 94.81 190 SER A N 1
ATOM 1367 C CA . SER A 1 190 ? 3.557 -18.953 -3.386 1.00 94.81 190 SER A CA 1
ATOM 1368 C C . SER A 1 190 ? 2.994 -18.709 -4.787 1.00 94.81 190 SER A C 1
ATOM 1370 O O . SER A 1 190 ? 2.640 -19.673 -5.461 1.00 94.81 190 SER A O 1
ATOM 1372 N N . GLU A 1 191 ? 2.912 -17.447 -5.208 1.00 96.56 191 GLU A N 1
ATOM 1373 C CA . GLU A 1 191 ? 2.331 -17.019 -6.485 1.00 96.56 191 GLU A CA 1
ATOM 1374 C C . GLU A 1 191 ? 3.370 -16.418 -7.449 1.00 96.56 191 GLU A C 1
ATOM 1376 O O . GLU A 1 191 ? 3.055 -16.255 -8.623 1.00 96.56 191 GLU A O 1
ATOM 1381 N N . ASP A 1 192 ? 4.570 -16.071 -6.956 1.00 95.00 192 ASP A N 1
ATOM 1382 C CA . ASP A 1 192 ? 5.768 -15.622 -7.698 1.00 95.00 192 ASP A CA 1
ATOM 1383 C C . ASP A 1 192 ? 5.475 -14.926 -9.043 1.00 95.00 192 ASP A C 1
ATOM 1385 O O . ASP A 1 192 ? 5.525 -15.519 -10.129 1.00 95.00 192 ASP A O 1
ATOM 1389 N N . ALA A 1 193 ? 5.116 -13.643 -8.970 1.00 97.50 193 ALA A N 1
ATOM 1390 C CA . ALA A 1 193 ? 4.681 -12.906 -10.145 1.00 97.50 193 ALA A CA 1
ATOM 1391 C C . ALA A 1 193 ? 5.867 -12.413 -10.977 1.00 97.50 193 ALA A C 1
ATOM 1393 O O . ALA A 1 193 ? 6.770 -11.756 -10.464 1.00 97.50 193 ALA A O 1
ATOM 1394 N N . ARG A 1 194 ? 5.799 -12.605 -12.298 1.00 97.94 194 ARG A N 1
ATOM 1395 C CA . ARG A 1 194 ? 6.764 -12.034 -13.246 1.00 97.94 194 ARG A CA 1
ATOM 1396 C C . ARG A 1 194 ? 6.550 -10.534 -13.443 1.00 97.94 194 ARG A C 1
ATOM 1398 O O . ARG A 1 194 ? 5.475 -9.999 -13.174 1.00 97.94 194 ARG A O 1
ATOM 1405 N N . TYR A 1 195 ? 7.538 -9.841 -14.004 1.00 98.25 195 TYR A N 1
ATOM 1406 C CA . TYR A 1 195 ? 7.346 -8.462 -14.453 1.00 98.25 195 TYR A CA 1
ATOM 1407 C C . TYR A 1 195 ? 6.953 -8.401 -15.928 1.00 98.25 195 TYR A C 1
ATOM 1409 O O . TYR A 1 195 ? 7.616 -8.984 -16.786 1.00 98.25 195 TYR A O 1
ATOM 1417 N N . ALA A 1 196 ? 5.952 -7.583 -16.241 1.00 98.31 196 ALA A N 1
ATOM 1418 C CA . ALA A 1 196 ? 5.726 -7.086 -17.591 1.00 98.31 196 ALA A CA 1
ATOM 1419 C C . ALA A 1 196 ? 5.161 -5.665 -17.537 1.00 98.31 196 ALA A C 1
ATOM 1421 O O . ALA A 1 196 ? 4.206 -5.395 -16.812 1.00 98.31 196 ALA A O 1
ATOM 1422 N N . LEU A 1 197 ? 5.755 -4.742 -18.299 1.00 97.12 197 LEU A N 1
ATOM 1423 C CA . LEU A 1 197 ? 5.295 -3.356 -18.353 1.00 97.12 197 LEU A CA 1
ATOM 1424 C C . LEU A 1 197 ? 3.877 -3.302 -18.937 1.00 97.12 197 LEU A C 1
ATOM 1426 O O . LEU A 1 197 ? 3.655 -3.784 -20.044 1.00 97.12 197 LEU A O 1
ATOM 1430 N N . GLY A 1 198 ? 2.943 -2.679 -18.219 1.00 96.44 198 GLY A N 1
ATOM 1431 C CA . GLY A 1 198 ? 1.548 -2.578 -18.641 1.00 96.44 198 GLY A CA 1
ATOM 1432 C C . GLY A 1 198 ? 0.654 -3.724 -18.161 1.00 96.44 198 GLY A C 1
ATOM 1433 O O . GLY A 1 198 ? -0.564 -3.567 -18.242 1.00 96.44 198 GLY A O 1
ATOM 1434 N N . ALA A 1 199 ? 1.205 -4.799 -17.583 1.00 98.19 199 ALA A N 1
ATOM 1435 C CA . ALA A 1 199 ? 0.406 -5.887 -17.017 1.00 98.19 199 ALA A CA 1
ATOM 1436 C C . ALA A 1 199 ? -0.310 -5.458 -15.725 1.00 98.19 199 ALA A C 1
ATOM 1438 O O . ALA A 1 199 ? 0.292 -4.842 -14.835 1.00 98.19 199 ALA A O 1
ATOM 1439 N N . ASP A 1 200 ? -1.598 -5.780 -15.633 1.00 98.50 200 ASP A N 1
ATOM 1440 C CA . ASP A 1 200 ? -2.475 -5.505 -14.493 1.00 98.50 200 ASP A CA 1
ATOM 1441 C C . ASP A 1 200 ? -2.981 -6.807 -13.838 1.00 98.50 200 ASP A C 1
ATOM 1443 O O . ASP A 1 200 ? -2.724 -7.909 -14.316 1.00 98.50 200 ASP A O 1
ATOM 1447 N N . PHE A 1 201 ? -3.728 -6.696 -12.738 1.00 98.31 201 PHE A N 1
ATOM 1448 C CA . PHE A 1 201 ? -4.251 -7.854 -11.998 1.00 98.31 201 PHE A CA 1
ATOM 1449 C C . PHE A 1 201 ? -5.063 -8.831 -12.870 1.00 98.31 201 PHE A C 1
ATOM 1451 O O . PHE A 1 201 ? -4.993 -10.040 -12.674 1.00 98.31 201 PHE A O 1
ATOM 1458 N N . HIS A 1 202 ? -5.849 -8.313 -13.818 1.00 97.94 202 HIS A N 1
ATOM 1459 C CA . HIS A 1 202 ? -6.718 -9.124 -14.668 1.00 97.94 202 HIS A CA 1
ATOM 1460 C C . HIS A 1 202 ? -5.918 -9.919 -15.709 1.00 97.94 202 HIS A C 1
ATOM 1462 O O . HIS A 1 202 ? -6.263 -11.067 -15.977 1.00 97.94 202 HIS A O 1
ATOM 1468 N N . ASP A 1 203 ? -4.810 -9.354 -16.204 1.00 98.19 203 ASP A N 1
ATOM 1469 C CA . ASP A 1 203 ? -3.838 -10.064 -17.036 1.00 98.19 203 ASP A CA 1
ATOM 1470 C C . ASP A 1 203 ? -3.188 -11.195 -16.239 1.00 98.19 203 ASP A C 1
ATOM 1472 O O . ASP A 1 203 ? -3.215 -12.342 -16.675 1.00 98.19 203 ASP A O 1
ATOM 1476 N N . PHE A 1 204 ? -2.695 -10.893 -15.028 1.00 98.25 204 PHE A N 1
ATOM 1477 C CA . PHE A 1 204 ? -2.073 -11.878 -14.138 1.00 98.25 204 PHE A CA 1
ATOM 1478 C C . PHE A 1 204 ? -2.978 -13.091 -13.895 1.00 98.25 204 PHE A C 1
ATOM 1480 O O . PHE A 1 204 ? -2.504 -14.222 -13.957 1.00 98.25 204 PHE A O 1
ATOM 1487 N N . LEU A 1 205 ? -4.267 -12.846 -13.639 1.00 97.62 205 LEU A N 1
ATOM 1488 C CA . LEU A 1 205 ? -5.263 -13.878 -13.340 1.00 97.62 205 LEU A CA 1
ATOM 1489 C C . LEU A 1 205 ? -5.868 -14.541 -14.589 1.00 97.62 205 LEU A C 1
ATOM 1491 O O . LEU A 1 205 ? -6.595 -15.523 -14.449 1.00 97.62 205 LEU A O 1
ATOM 1495 N N . GLY A 1 206 ? -5.640 -13.994 -15.787 1.00 97.19 206 GLY A N 1
ATOM 1496 C CA . GLY A 1 206 ? -6.283 -14.464 -17.016 1.00 97.19 206 GLY A CA 1
ATOM 1497 C C . GLY A 1 206 ? -7.807 -14.280 -17.015 1.00 97.19 206 GLY A C 1
ATOM 1498 O O . GLY A 1 206 ? -8.531 -15.123 -17.548 1.00 97.19 206 GLY A O 1
ATOM 1499 N N . LEU A 1 207 ? -8.315 -13.201 -16.406 1.00 96.00 207 LEU A N 1
ATOM 1500 C CA . LEU A 1 207 ? -9.753 -12.957 -16.238 1.00 96.00 207 LEU A CA 1
ATOM 1501 C C . LEU A 1 207 ? -10.230 -11.712 -16.990 1.00 96.00 207 LEU A C 1
ATOM 1503 O O . LEU A 1 207 ? -9.570 -10.677 -16.998 1.00 96.00 207 LEU A O 1
ATOM 1507 N N . ASP A 1 208 ? -11.436 -11.788 -17.556 1.00 97.06 208 ASP A N 1
ATOM 1508 C CA . ASP A 1 208 ? -12.170 -10.605 -18.008 1.00 97.06 208 ASP A CA 1
ATOM 1509 C C . ASP A 1 208 ? -12.407 -9.653 -16.828 1.00 97.06 208 ASP A C 1
ATOM 1511 O O . ASP A 1 208 ? -12.844 -10.076 -15.753 1.00 97.06 208 ASP A O 1
ATOM 1515 N N . TRP A 1 209 ? -12.243 -8.353 -17.057 1.00 96.19 209 TRP A N 1
ATOM 1516 C CA . TRP A 1 209 ? -12.581 -7.326 -16.076 1.00 96.19 209 TRP A CA 1
ATOM 1517 C C . TRP A 1 209 ? -13.588 -6.329 -16.647 1.00 96.19 209 TRP A C 1
ATOM 1519 O O . TRP A 1 209 ? -13.437 -5.857 -17.771 1.00 96.19 209 TRP A O 1
ATOM 1529 N N . ASP A 1 210 ? -14.620 -5.999 -15.870 1.00 95.88 210 ASP A N 1
ATOM 1530 C CA . ASP A 1 210 ? -15.626 -4.989 -16.213 1.00 95.88 210 ASP A CA 1
ATOM 1531 C C . ASP A 1 210 ? -15.413 -3.727 -15.355 1.00 95.88 210 ASP A C 1
ATOM 1533 O O . ASP A 1 210 ? -15.973 -3.614 -14.260 1.00 95.88 210 ASP A O 1
ATOM 1537 N N . PRO A 1 211 ? -14.515 -2.813 -15.769 1.00 94.06 211 PRO A N 1
ATOM 1538 C CA . PRO A 1 211 ? -14.268 -1.574 -15.044 1.00 94.06 211 PRO A CA 1
ATOM 1539 C C . PRO A 1 211 ? -15.499 -0.669 -15.042 1.00 94.06 211 PRO A C 1
ATOM 1541 O O . PRO A 1 211 ? -16.177 -0.506 -16.050 1.00 94.06 211 PRO A O 1
ATOM 1544 N N . ILE A 1 212 ? -15.713 0.044 -13.939 1.00 94.56 212 ILE A N 1
ATOM 1545 C CA . ILE A 1 212 ? -16.814 1.011 -13.813 1.00 94.56 212 ILE A CA 1
ATOM 1546 C C . ILE A 1 212 ? -16.752 2.166 -14.835 1.00 94.56 212 ILE A C 1
ATOM 1548 O O . ILE A 1 212 ? -17.762 2.807 -15.123 1.00 94.56 212 ILE A O 1
ATOM 1552 N N . ASP A 1 213 ? -15.568 2.463 -15.370 1.00 94.38 213 ASP A N 1
ATOM 1553 C CA . ASP A 1 213 ? -15.269 3.643 -16.184 1.00 94.38 213 ASP A CA 1
ATOM 1554 C C . ASP A 1 213 ? -14.772 3.321 -17.605 1.00 94.38 213 ASP A C 1
ATOM 1556 O O . ASP A 1 213 ? -14.287 4.211 -18.321 1.00 94.38 213 ASP A O 1
ATOM 1560 N N . ALA A 1 214 ? -14.909 2.067 -18.040 1.00 90.62 214 ALA A N 1
ATOM 1561 C CA . ALA A 1 214 ? -14.637 1.650 -19.410 1.00 90.62 214 ALA A CA 1
ATOM 1562 C C . ALA A 1 214 ? -15.541 0.479 -19.828 1.00 90.62 214 ALA A C 1
ATOM 1564 O O . ALA A 1 214 ? -16.396 0.028 -19.077 1.00 90.62 214 ALA A O 1
ATOM 1565 N N . LEU A 1 215 ? -15.393 0.027 -21.074 1.00 92.81 215 LEU A N 1
ATOM 1566 C CA . LEU A 1 215 ? -15.981 -1.242 -21.498 1.00 92.81 215 LEU A CA 1
ATOM 1567 C C . LEU A 1 215 ? -15.162 -2.397 -20.918 1.00 92.81 215 LEU A C 1
ATOM 1569 O O . LEU A 1 215 ? -13.973 -2.217 -20.651 1.00 92.81 215 LEU A O 1
ATOM 1573 N N . LYS A 1 216 ? -15.787 -3.576 -20.816 1.00 94.62 216 LYS A N 1
ATOM 1574 C CA . LYS A 1 216 ? -15.113 -4.837 -20.495 1.00 94.62 216 LYS A CA 1
ATOM 1575 C C . LYS A 1 216 ? -13.757 -4.945 -21.203 1.00 94.62 216 LYS A C 1
ATOM 1577 O O . LYS A 1 216 ? -13.665 -4.784 -22.423 1.00 94.62 216 LYS A O 1
ATOM 1582 N N . ILE A 1 217 ? -12.737 -5.268 -20.420 1.00 94.81 217 ILE A N 1
ATOM 1583 C CA . ILE A 1 217 ? -11.358 -5.477 -20.842 1.00 94.81 217 ILE A CA 1
ATOM 1584 C C . ILE A 1 217 ? -11.077 -6.978 -20.777 1.00 94.81 217 ILE A C 1
ATOM 1586 O O . ILE A 1 217 ? -11.385 -7.633 -19.780 1.00 94.81 217 ILE A O 1
ATOM 1590 N N . LEU A 1 218 ? -10.542 -7.518 -21.870 1.00 96.88 218 LEU A N 1
ATOM 1591 C CA . LEU A 1 218 ? -10.075 -8.900 -21.931 1.00 96.88 218 LEU A CA 1
ATOM 1592 C C . LEU A 1 218 ? -8.619 -8.953 -21.454 1.00 96.88 218 LEU A C 1
ATOM 1594 O O . LEU A 1 218 ? -7.873 -8.027 -21.784 1.00 96.88 218 LEU A O 1
ATOM 1598 N N . PRO A 1 219 ? -8.211 -10.018 -20.751 1.00 97.25 219 PRO A N 1
ATOM 1599 C CA . PRO A 1 219 ? -6.823 -10.186 -20.349 1.00 97.25 219 PRO A CA 1
ATOM 1600 C C . PRO A 1 219 ? -5.936 -10.410 -21.579 1.00 97.25 219 PRO A C 1
ATOM 1602 O O . PRO A 1 219 ? -6.323 -11.115 -22.522 1.00 97.25 219 PRO A O 1
ATOM 1605 N N . ASP A 1 220 ? -4.723 -9.864 -21.563 1.00 96.94 220 ASP A N 1
ATOM 1606 C CA . ASP A 1 220 ? -3.668 -10.321 -22.464 1.00 96.94 220 ASP A CA 1
ATOM 1607 C C . ASP A 1 220 ? -3.096 -11.636 -21.921 1.00 96.94 220 ASP A C 1
ATOM 1609 O O . ASP A 1 220 ? -2.309 -11.656 -20.977 1.00 96.94 220 ASP A O 1
ATOM 1613 N N . LEU A 1 221 ? -3.479 -12.759 -22.534 1.00 93.38 221 LEU A N 1
ATOM 1614 C CA . LEU A 1 221 ? -3.018 -14.090 -22.121 1.00 93.38 221 LEU A CA 1
ATOM 1615 C C . LEU A 1 221 ? -1.491 -14.265 -22.233 1.00 93.38 221 LEU A C 1
ATOM 1617 O O . LEU A 1 221 ? -0.929 -15.163 -21.613 1.00 93.38 221 LEU A O 1
ATOM 1621 N N . GLY A 1 222 ? -0.792 -13.416 -22.998 1.00 96.38 222 GLY A N 1
ATOM 1622 C CA . GLY A 1 222 ? 0.673 -13.385 -23.013 1.00 96.38 222 GLY A CA 1
ATOM 1623 C C . GLY A 1 222 ? 1.290 -12.820 -21.727 1.00 96.38 222 GLY A C 1
ATOM 1624 O O . GLY A 1 222 ? 2.488 -12.999 -21.490 1.00 96.38 222 GLY A O 1
ATOM 1625 N N . LEU A 1 223 ? 0.484 -12.155 -20.899 1.00 97.50 223 LEU A N 1
ATOM 1626 C CA . LEU A 1 223 ? 0.867 -11.506 -19.646 1.00 97.50 223 LEU A CA 1
ATOM 1627 C C . LEU A 1 223 ? 0.339 -12.246 -18.404 1.00 97.50 223 LEU A C 1
ATOM 1629 O O . LEU A 1 223 ? 0.488 -11.739 -17.292 1.00 97.50 223 LEU A O 1
ATOM 1633 N N . GLU A 1 224 ? -0.213 -13.454 -18.565 1.00 97.75 224 GLU A N 1
ATOM 1634 C CA . GLU A 1 224 ? -0.611 -14.310 -17.441 1.00 97.75 224 GLU A CA 1
ATOM 1635 C C . GLU A 1 224 ? 0.561 -14.504 -16.473 1.00 97.75 224 GLU A C 1
ATOM 1637 O O . GLU A 1 224 ? 1.710 -14.692 -16.894 1.00 97.75 224 GLU A O 1
ATOM 1642 N N . GLY A 1 225 ? 0.296 -14.410 -15.169 1.00 97.88 225 GLY A N 1
ATOM 1643 C CA . GLY A 1 225 ? 1.330 -14.479 -14.139 1.00 97.88 225 GLY A CA 1
ATOM 1644 C C . GLY A 1 225 ? 2.301 -13.287 -14.104 1.00 97.88 225 GLY A C 1
ATOM 1645 O O . GLY A 1 225 ? 3.323 -13.382 -13.427 1.00 97.88 225 GLY A O 1
ATOM 1646 N N . ALA A 1 226 ? 2.041 -12.181 -14.818 1.00 98.44 226 ALA A N 1
ATOM 1647 C CA . ALA A 1 226 ? 2.889 -10.986 -14.806 1.00 98.44 226 ALA A CA 1
ATOM 1648 C C . ALA A 1 226 ? 2.180 -9.731 -14.265 1.00 98.44 226 ALA A C 1
ATOM 1650 O O . ALA A 1 226 ? 0.979 -9.551 -14.439 1.00 98.44 226 ALA A O 1
ATOM 1651 N N . LEU A 1 227 ? 2.937 -8.836 -13.619 1.00 98.56 227 LEU A N 1
ATOM 1652 C CA . LEU A 1 227 ? 2.442 -7.585 -13.031 1.00 98.56 227 LEU A CA 1
ATOM 1653 C C . LEU A 1 227 ? 3.458 -6.449 -13.193 1.00 98.56 227 LEU A C 1
ATOM 1655 O O . LEU A 1 227 ? 4.642 -6.618 -12.880 1.00 98.56 227 LEU A O 1
ATOM 1659 N N . ASP A 1 228 ? 2.998 -5.250 -13.564 1.00 98.62 228 ASP A N 1
ATOM 1660 C CA . ASP A 1 228 ? 3.778 -4.025 -13.342 1.00 98.62 228 ASP A CA 1
ATOM 1661 C C . ASP A 1 228 ? 3.600 -3.469 -11.918 1.00 98.62 228 ASP A C 1
ATOM 1663 O O . ASP A 1 228 ? 2.882 -4.028 -11.090 1.00 98.62 228 ASP A O 1
ATOM 1667 N N . CYS A 1 229 ? 4.290 -2.369 -11.597 1.00 98.56 229 CYS A N 1
ATOM 1668 C CA . CYS A 1 229 ? 4.289 -1.793 -10.250 1.00 98.56 229 CYS A CA 1
ATOM 1669 C C . CYS A 1 229 ? 2.882 -1.443 -9.738 1.00 98.56 229 CYS A C 1
ATOM 1671 O O . CYS A 1 229 ? 2.533 -1.761 -8.602 1.00 98.56 229 CYS A O 1
ATOM 1673 N N . SER A 1 230 ? 2.064 -0.822 -10.582 1.00 98.81 230 SER A N 1
ATOM 1674 C CA . SER A 1 230 ? 0.696 -0.417 -10.261 1.00 98.81 230 SER A CA 1
ATOM 1675 C C . SER A 1 230 ? -0.305 -1.562 -10.405 1.00 98.81 230 SER A C 1
ATOM 1677 O O . SER A 1 230 ? -1.213 -1.673 -9.584 1.00 98.81 230 SER A O 1
ATOM 1679 N N . GLY A 1 231 ? -0.117 -2.452 -11.380 1.00 98.75 231 GLY A N 1
ATOM 1680 C CA . GLY A 1 231 ? -0.913 -3.665 -11.524 1.00 98.75 231 GLY A CA 1
ATOM 1681 C C . GLY A 1 231 ? -0.806 -4.561 -10.299 1.00 98.75 231 GLY A C 1
ATOM 1682 O O . GLY A 1 231 ? -1.809 -5.038 -9.772 1.00 98.75 231 GLY A O 1
ATOM 1683 N N . TYR A 1 232 ? 0.405 -4.675 -9.755 1.00 98.88 232 TYR A N 1
ATOM 1684 C CA . TYR A 1 232 ? 0.661 -5.368 -8.501 1.00 98.88 232 TYR A CA 1
ATOM 1685 C C . TYR A 1 232 ? -0.090 -4.742 -7.314 1.00 98.88 232 TYR A C 1
ATOM 1687 O O . TYR A 1 232 ? -0.742 -5.455 -6.553 1.00 98.88 232 TYR A O 1
ATOM 1695 N N . MET A 1 233 ? -0.085 -3.411 -7.176 1.00 98.81 233 MET A N 1
ATOM 1696 C CA . MET A 1 233 ? -0.865 -2.748 -6.119 1.00 98.81 233 MET A CA 1
ATOM 1697 C C . MET A 1 233 ? -2.371 -2.987 -6.278 1.00 98.81 233 MET A C 1
ATOM 1699 O O . MET A 1 233 ? -3.062 -3.196 -5.286 1.00 98.81 233 MET A O 1
ATOM 1703 N N . ARG A 1 234 ? -2.892 -3.003 -7.508 1.00 98.69 234 ARG A N 1
ATOM 1704 C CA . ARG A 1 234 ? -4.314 -3.274 -7.780 1.00 98.69 234 ARG A CA 1
ATOM 1705 C C . ARG A 1 234 ? -4.699 -4.718 -7.491 1.00 98.69 234 ARG A C 1
ATOM 1707 O O . ARG A 1 234 ? -5.783 -4.946 -6.957 1.00 98.69 234 ARG A O 1
ATOM 1714 N N . LEU A 1 235 ? -3.805 -5.668 -7.763 1.00 98.56 235 LEU A N 1
ATOM 1715 C CA . LEU A 1 235 ? -3.991 -7.065 -7.378 1.00 98.56 235 LEU A CA 1
ATOM 1716 C C . LEU A 1 235 ? -4.109 -7.192 -5.854 1.00 98.56 235 LEU A C 1
ATOM 1718 O O . LEU A 1 235 ? -5.103 -7.721 -5.363 1.00 98.56 235 LEU A O 1
ATOM 1722 N N . VAL A 1 236 ? -3.135 -6.649 -5.118 1.00 98.19 236 VAL A N 1
ATOM 1723 C CA . VAL A 1 236 ? -3.066 -6.744 -3.650 1.00 98.19 236 VAL A CA 1
ATOM 1724 C C . VAL A 1 236 ? -4.240 -6.039 -2.966 1.00 98.19 236 VAL A C 1
ATOM 1726 O O . VAL A 1 236 ? -4.816 -6.589 -2.031 1.00 98.19 236 VAL A O 1
ATOM 1729 N N . TRP A 1 237 ? -4.594 -4.831 -3.411 1.00 98.06 237 TRP A N 1
ATOM 1730 C CA . TRP A 1 237 ? -5.569 -3.990 -2.711 1.00 98.06 237 TRP A CA 1
ATOM 1731 C C . TRP A 1 237 ? -7.008 -4.126 -3.198 1.00 98.06 237 TRP A C 1
ATOM 1733 O O . TRP A 1 237 ? -7.924 -3.869 -2.417 1.00 98.06 237 TRP A O 1
ATOM 1743 N N . GLY A 1 238 ? -7.219 -4.457 -4.472 1.00 96.06 238 GLY A N 1
ATOM 1744 C CA . GLY A 1 238 ? -8.551 -4.430 -5.079 1.00 96.06 238 GLY A CA 1
ATOM 1745 C C . GLY A 1 238 ? -9.037 -5.760 -5.630 1.00 96.06 238 GLY A C 1
ATOM 1746 O O . GLY A 1 238 ? -10.230 -6.026 -5.567 1.00 96.06 238 GLY A O 1
ATOM 1747 N N . SER A 1 239 ? -8.149 -6.611 -6.147 1.00 95.50 239 SER A N 1
ATOM 1748 C CA . SER A 1 239 ? -8.563 -7.926 -6.655 1.00 95.50 239 SER A CA 1
ATOM 1749 C C . SER A 1 239 ? -8.558 -9.011 -5.582 1.00 95.50 239 SER A C 1
ATOM 1751 O O . SER A 1 239 ? -9.350 -9.946 -5.666 1.00 95.50 239 SER A O 1
ATOM 1753 N N . ARG A 1 240 ? -7.647 -8.935 -4.606 1.00 94.81 240 ARG A N 1
ATOM 1754 C CA . ARG A 1 240 ? -7.606 -9.863 -3.474 1.00 94.81 240 ARG A CA 1
ATOM 1755 C C . ARG A 1 240 ? -8.510 -9.348 -2.358 1.00 94.81 240 ARG A C 1
ATOM 1757 O O . ARG A 1 240 ? -8.337 -8.234 -1.871 1.00 94.81 240 ARG A O 1
ATOM 1764 N N . THR A 1 241 ? -9.428 -10.196 -1.912 1.00 89.88 241 THR A N 1
ATOM 1765 C CA . THR A 1 241 ? -10.204 -9.972 -0.688 1.00 89.88 241 THR A CA 1
ATOM 1766 C C . THR A 1 241 ? -9.377 -10.425 0.507 1.00 89.88 241 THR A C 1
ATOM 1768 O O . THR A 1 241 ? -8.978 -11.587 0.569 1.00 89.88 241 THR A O 1
ATOM 1771 N N . ASN A 1 242 ? -9.124 -9.532 1.469 1.00 90.50 242 ASN A N 1
ATOM 1772 C CA . ASN A 1 242 ? -8.389 -9.915 2.680 1.00 90.50 242 ASN A CA 1
ATOM 1773 C C . ASN A 1 242 ? -9.280 -10.386 3.836 1.00 90.50 242 ASN A C 1
ATOM 1775 O O . ASN A 1 242 ? -8.748 -10.989 4.755 1.00 90.50 242 ASN A O 1
ATOM 1779 N N . PHE A 1 243 ? -10.595 -10.146 3.811 1.00 92.81 243 PHE A N 1
ATOM 1780 C CA . PHE A 1 243 ? -11.631 -10.876 4.567 1.00 92.81 243 PHE A CA 1
ATOM 1781 C C . PHE A 1 243 ? -13.029 -10.342 4.195 1.00 92.81 243 PHE A C 1
ATOM 1783 O O . PHE A 1 243 ? -13.146 -9.391 3.428 1.00 92.81 243 PHE A O 1
ATOM 1790 N N . THR A 1 244 ? -14.090 -10.920 4.755 1.00 93.25 244 THR A N 1
ATOM 1791 C CA . THR A 1 244 ? -15.474 -10.465 4.549 1.00 93.25 244 THR A CA 1
ATOM 1792 C C . THR A 1 244 ? -16.064 -10.006 5.880 1.00 93.25 244 THR A C 1
ATOM 1794 O O . THR A 1 244 ? -15.956 -10.704 6.891 1.00 93.25 244 THR A O 1
ATOM 1797 N N . PHE A 1 245 ? -16.727 -8.851 5.887 1.00 94.50 245 PHE A N 1
ATOM 1798 C CA . PHE A 1 245 ? -17.467 -8.342 7.041 1.00 94.50 245 PHE A CA 1
ATOM 1799 C C . PHE A 1 245 ? -18.874 -7.930 6.615 1.00 94.50 245 PHE A C 1
ATOM 1801 O O . PHE A 1 245 ? -19.039 -7.213 5.633 1.00 94.50 245 PHE A O 1
ATOM 1808 N N . ASP A 1 246 ? -19.888 -8.395 7.348 1.00 93.75 246 ASP A N 1
ATOM 1809 C CA . ASP A 1 246 ? -21.302 -8.096 7.071 1.00 93.75 246 ASP A CA 1
ATOM 1810 C C . ASP A 1 246 ? -21.718 -8.384 5.610 1.00 93.75 246 ASP A C 1
ATOM 1812 O O . ASP A 1 246 ? -22.401 -7.604 4.949 1.00 93.75 246 ASP A O 1
ATOM 1816 N N . GLY A 1 247 ? -21.228 -9.506 5.066 1.00 92.75 247 GLY A N 1
ATOM 1817 C CA . GLY A 1 247 ? -21.503 -9.931 3.689 1.00 92.75 247 GLY A CA 1
ATOM 1818 C C . GLY A 1 247 ? -20.832 -9.085 2.601 1.00 92.75 247 GLY A C 1
ATOM 1819 O O . GLY A 1 247 ? -21.135 -9.282 1.426 1.00 92.75 247 GLY A O 1
ATOM 1820 N N . LYS A 1 248 ? -19.936 -8.160 2.966 1.00 92.44 248 LYS A N 1
ATOM 1821 C CA . LYS A 1 248 ? -19.146 -7.351 2.034 1.00 92.44 248 LYS A CA 1
ATOM 1822 C C . LYS A 1 248 ? -17.674 -7.738 2.090 1.00 92.44 248 LYS A C 1
ATOM 1824 O O . LYS A 1 248 ? -17.089 -7.839 3.170 1.00 92.44 248 LYS A O 1
ATOM 1829 N N . ASP A 1 249 ? -17.079 -7.907 0.920 1.00 91.56 249 ASP A N 1
ATOM 1830 C CA . ASP A 1 249 ? -15.660 -8.208 0.785 1.00 91.56 249 ASP A CA 1
ATOM 1831 C C . ASP A 1 249 ? -14.794 -6.967 1.027 1.00 91.56 249 ASP A C 1
ATOM 1833 O O . ASP A 1 249 ? -15.097 -5.855 0.585 1.00 91.56 249 ASP A O 1
ATOM 1837 N N . ALA A 1 250 ? -13.700 -7.169 1.756 1.00 88.38 250 ALA A N 1
ATOM 1838 C CA . ALA A 1 250 ? -12.684 -6.170 2.042 1.00 88.38 250 ALA A CA 1
ATOM 1839 C C . ALA A 1 250 ? -11.715 -6.031 0.858 1.00 88.38 250 ALA A C 1
ATOM 1841 O O . ALA A 1 250 ? -10.623 -6.608 0.861 1.00 88.38 250 ALA A O 1
ATOM 1842 N N . SER A 1 251 ? -12.120 -5.247 -0.140 1.00 92.19 251 SER A N 1
ATOM 1843 C CA . SER A 1 251 ? -11.319 -4.901 -1.319 1.00 92.19 251 SER A CA 1
ATOM 1844 C C . SER A 1 251 ? -11.580 -3.459 -1.750 1.00 92.19 251 SER A C 1
ATOM 1846 O O . SER A 1 251 ? -12.717 -2.990 -1.691 1.00 92.19 251 SER A O 1
ATOM 1848 N N . ILE A 1 252 ? -10.552 -2.761 -2.232 1.00 96.12 252 ILE A N 1
ATOM 1849 C CA . ILE A 1 252 ? -10.699 -1.400 -2.756 1.00 96.12 252 ILE A CA 1
ATOM 1850 C C . ILE A 1 252 ? -11.268 -1.449 -4.182 1.00 96.12 252 ILE A C 1
ATOM 1852 O O . ILE A 1 252 ? -10.679 -2.109 -5.041 1.00 96.12 252 ILE A O 1
ATOM 1856 N N . PRO A 1 253 ? -12.351 -0.710 -4.486 1.00 96.06 253 PRO A N 1
ATOM 1857 C CA . PRO A 1 253 ? -12.869 -0.598 -5.845 1.00 96.06 253 PRO A CA 1
ATOM 1858 C C . PRO A 1 253 ? -11.801 -0.126 -6.841 1.00 96.06 253 PRO A C 1
ATOM 1860 O O . PRO A 1 253 ? -11.075 0.837 -6.590 1.00 96.06 253 PRO A O 1
ATOM 1863 N N . LEU A 1 254 ? -11.717 -0.779 -8.000 1.00 97.56 254 LEU A N 1
ATOM 1864 C CA . LEU A 1 254 ? -10.732 -0.473 -9.041 1.00 97.56 254 LEU A CA 1
ATOM 1865 C C . LEU A 1 254 ? -11.354 0.352 -10.174 1.00 97.56 254 LEU A C 1
ATOM 1867 O O . LEU A 1 254 ? -12.494 0.120 -10.568 1.00 97.56 254 LEU A O 1
ATOM 1871 N N . SER A 1 255 ? -10.585 1.279 -10.744 1.00 97.56 255 SER A N 1
ATOM 1872 C CA . SER A 1 255 ? -10.965 2.046 -11.942 1.00 97.56 255 SER A CA 1
ATOM 1873 C C . SER A 1 255 ? -9.820 2.074 -12.948 1.00 97.56 255 SER A C 1
ATOM 1875 O O . SER A 1 255 ? -8.657 1.911 -12.575 1.00 97.56 255 SER A O 1
ATOM 1877 N N . LEU A 1 256 ? -10.105 2.249 -14.235 1.00 96.62 256 LEU A N 1
ATOM 1878 C CA . LEU A 1 256 ? -9.046 2.381 -15.235 1.00 96.62 256 LEU A CA 1
ATOM 1879 C C . LEU A 1 256 ? -8.404 3.773 -15.159 1.00 96.62 256 LEU A C 1
ATOM 1881 O O . LEU A 1 256 ? -7.184 3.909 -15.198 1.00 96.62 256 LEU A O 1
ATOM 1885 N N . LYS A 1 257 ? -9.226 4.808 -15.012 1.00 95.75 257 LYS A N 1
ATOM 1886 C CA . LYS A 1 257 ? -8.844 6.220 -14.958 1.00 95.75 257 LYS A CA 1
ATOM 1887 C C . LYS A 1 257 ? -9.002 6.767 -13.543 1.00 95.75 257 LYS A C 1
ATOM 1889 O O . LYS A 1 257 ? -9.505 6.102 -12.636 1.00 95.75 257 LYS A O 1
ATOM 1894 N N . SER A 1 258 ? -8.579 8.014 -13.365 1.00 95.88 258 SER A N 1
ATOM 1895 C CA . SER A 1 258 ? -8.847 8.801 -12.163 1.00 95.88 258 SER A CA 1
ATOM 1896 C C . SER A 1 258 ? -10.352 8.858 -11.857 1.00 95.88 258 SER A C 1
ATOM 1898 O O . SER A 1 258 ? -11.106 9.538 -12.554 1.00 95.88 258 SER A O 1
ATOM 1900 N N . LEU A 1 259 ? -10.774 8.167 -10.794 1.00 94.06 259 LEU A N 1
ATOM 1901 C CA . LEU A 1 259 ? -12.146 8.149 -10.292 1.00 94.06 259 LEU A CA 1
ATOM 1902 C C . LEU A 1 259 ? -12.140 8.190 -8.761 1.00 94.06 259 LEU A C 1
ATOM 1904 O O . LEU A 1 259 ? -11.430 7.429 -8.105 1.00 94.06 259 LEU A O 1
ATOM 1908 N N . THR A 1 260 ? -12.941 9.081 -8.181 1.00 90.06 260 THR A N 1
ATOM 1909 C CA . THR A 1 260 ? -13.022 9.258 -6.726 1.00 90.06 260 THR A CA 1
ATOM 1910 C C . THR A 1 260 ? -13.442 7.964 -6.024 1.00 90.06 260 THR A C 1
ATOM 1912 O O . THR A 1 260 ? -14.357 7.274 -6.470 1.00 90.06 260 THR A O 1
ATOM 1915 N N . GLY A 1 261 ? -12.781 7.645 -4.908 1.00 91.50 261 GLY A N 1
ATOM 1916 C CA . GLY A 1 261 ? -13.086 6.467 -4.086 1.00 91.50 261 GLY A CA 1
ATOM 1917 C C . GLY A 1 261 ? -12.585 5.135 -4.652 1.00 91.50 261 GLY A C 1
ATOM 1918 O O . GLY A 1 261 ? -12.858 4.101 -4.046 1.00 91.50 261 GLY A O 1
ATOM 1919 N N . HIS A 1 262 ? -11.855 5.163 -5.772 1.00 96.25 262 HIS A N 1
ATOM 1920 C CA . HIS A 1 262 ? -11.294 3.987 -6.434 1.00 96.25 262 HIS A CA 1
ATOM 1921 C C . HIS A 1 262 ? -9.759 4.016 -6.414 1.00 96.25 262 HIS A C 1
ATOM 1923 O O . HIS A 1 262 ? -9.141 5.035 -6.085 1.00 96.25 262 HIS A O 1
ATOM 1929 N N . LEU A 1 263 ? -9.140 2.893 -6.779 1.00 98.00 263 LEU A N 1
ATOM 1930 C CA . LEU A 1 263 ? -7.712 2.777 -7.060 1.00 98.00 263 LEU A CA 1
ATOM 1931 C C . LEU A 1 263 ? -7.485 2.724 -8.591 1.00 98.00 263 LEU A C 1
ATOM 1933 O O . LEU A 1 263 ? -7.758 1.690 -9.209 1.00 98.00 263 LEU A O 1
ATOM 1937 N N . PRO A 1 264 ? -7.004 3.818 -9.218 1.00 98.06 264 PRO A N 1
ATOM 1938 C CA . PRO A 1 264 ? -6.780 3.906 -10.665 1.00 98.06 264 PRO A CA 1
ATOM 1939 C C . PRO A 1 264 ? -5.674 2.987 -11.195 1.00 98.06 264 PRO A C 1
ATOM 1941 O O . PRO A 1 264 ? -4.920 2.401 -10.419 1.00 98.06 264 PRO A O 1
ATOM 1944 N N . ARG A 1 265 ? -5.541 2.882 -12.526 1.00 98.06 265 ARG A N 1
ATOM 1945 C CA . ARG A 1 265 ? -4.564 1.990 -13.172 1.00 98.06 265 ARG A CA 1
ATOM 1946 C C . ARG A 1 265 ? -3.111 2.433 -13.037 1.00 98.06 265 ARG A C 1
ATOM 1948 O O . ARG A 1 265 ? -2.248 1.575 -12.883 1.00 98.06 265 ARG A O 1
ATOM 1955 N N . THR A 1 266 ? -2.823 3.726 -13.171 1.00 98.50 266 THR A N 1
ATOM 1956 C CA . THR A 1 266 ? -1.443 4.231 -13.255 1.00 98.50 266 THR A CA 1
ATOM 1957 C C . THR A 1 266 ? -0.934 4.691 -11.891 1.00 98.50 266 THR A C 1
ATOM 1959 O O . THR A 1 266 ? -1.704 5.195 -11.075 1.00 98.50 266 THR A O 1
ATOM 1962 N N . SER A 1 267 ? 0.374 4.580 -11.640 1.00 98.50 267 SER A N 1
ATOM 1963 C CA . SER A 1 267 ? 0.991 5.103 -10.410 1.00 98.50 267 SER A CA 1
ATOM 1964 C C . SER A 1 267 ? 0.763 6.609 -10.224 1.00 98.50 267 SER A C 1
ATOM 1966 O O . SER A 1 267 ? 0.587 7.070 -9.097 1.00 98.50 267 SER A O 1
ATOM 1968 N N . GLU A 1 268 ? 0.738 7.377 -11.320 1.00 97.94 268 GLU A N 1
ATOM 1969 C CA . GLU A 1 268 ? 0.412 8.806 -11.293 1.00 97.94 268 GLU A CA 1
ATOM 1970 C C . GLU A 1 268 ? -1.024 9.039 -10.805 1.00 97.94 268 GLU A C 1
ATOM 1972 O O . GLU A 1 268 ? -1.242 9.819 -9.873 1.00 97.94 268 GLU A O 1
ATOM 1977 N N . ASP A 1 269 ? -2.005 8.361 -11.404 1.00 98.19 269 ASP A N 1
ATOM 1978 C CA . ASP A 1 269 ? -3.413 8.525 -11.039 1.00 98.19 269 ASP A CA 1
ATOM 1979 C C . ASP A 1 269 ? -3.689 8.018 -9.617 1.00 98.19 269 ASP A C 1
ATOM 1981 O O . ASP A 1 269 ? -4.446 8.648 -8.877 1.00 98.19 269 ASP A O 1
ATOM 1985 N N . MET A 1 270 ? -3.030 6.936 -9.182 1.00 98.62 270 MET A N 1
ATOM 1986 C CA . MET A 1 270 ? -3.089 6.465 -7.792 1.00 98.62 270 MET A CA 1
ATOM 1987 C C . MET A 1 270 ? -2.654 7.547 -6.800 1.00 98.62 270 MET A C 1
ATOM 1989 O O . MET A 1 270 ? -3.296 7.734 -5.766 1.00 98.62 270 MET A O 1
ATOM 1993 N N . TYR A 1 271 ? -1.602 8.305 -7.114 1.00 98.12 271 TYR A N 1
ATOM 1994 C CA . TYR A 1 271 ? -1.220 9.449 -6.294 1.00 98.12 271 TYR A CA 1
ATOM 1995 C C . TYR A 1 271 ? -2.275 10.564 -6.372 1.00 98.12 271 TYR A C 1
ATOM 1997 O O . TYR A 1 271 ? -2.815 10.984 -5.342 1.00 98.12 271 TYR A O 1
ATOM 2005 N N . ARG A 1 272 ? -2.592 11.036 -7.585 1.00 96.38 272 ARG A N 1
ATOM 2006 C CA . ARG A 1 272 ? -3.410 12.243 -7.799 1.00 96.38 272 ARG A CA 1
ATOM 2007 C C . ARG A 1 272 ? -4.863 12.096 -7.363 1.00 96.38 272 ARG A C 1
ATOM 2009 O O . ARG A 1 272 ? -5.414 13.036 -6.797 1.00 96.38 272 ARG A O 1
ATOM 2016 N N . ALA A 1 273 ? -5.475 10.957 -7.662 1.00 95.94 273 ALA A N 1
ATOM 2017 C CA . ALA A 1 273 ? -6.917 10.750 -7.567 1.00 95.94 273 ALA A CA 1
ATOM 2018 C C . ALA A 1 273 ? -7.311 9.461 -6.840 1.00 95.94 273 ALA A C 1
ATOM 2020 O O . ALA A 1 273 ? -8.502 9.256 -6.607 1.00 95.94 273 ALA A O 1
ATOM 2021 N N . GLY A 1 274 ? -6.340 8.614 -6.475 1.00 96.25 274 GLY A N 1
ATOM 2022 C CA . GLY A 1 274 ? -6.601 7.420 -5.680 1.00 96.25 274 GLY A CA 1
ATOM 2023 C C . GLY A 1 274 ? -7.336 7.738 -4.380 1.00 96.25 274 GLY A C 1
ATOM 2024 O O . GLY A 1 274 ? -7.283 8.856 -3.860 1.00 96.25 274 GLY A O 1
ATOM 2025 N N . THR A 1 275 ? -8.040 6.742 -3.859 1.00 95.75 275 THR A N 1
ATOM 2026 C CA . THR A 1 275 ? -8.717 6.831 -2.563 1.00 95.75 275 THR A CA 1
ATOM 2027 C C . THR A 1 275 ? -7.754 7.050 -1.389 1.00 95.75 275 THR A C 1
ATOM 2029 O O . THR A 1 275 ? -6.536 6.912 -1.525 1.00 95.75 275 THR A O 1
ATOM 2032 N N . GLY A 1 276 ? -8.290 7.429 -0.231 1.00 96.31 276 GLY A N 1
ATOM 2033 C CA . GLY A 1 276 ? -7.509 7.632 0.976 1.00 96.31 276 GLY A CA 1
ATOM 2034 C C . GLY A 1 276 ? -6.908 9.029 1.082 1.00 96.31 276 GLY A C 1
ATOM 2035 O O . GLY A 1 276 ? -7.409 10.003 0.508 1.00 96.31 276 GLY A O 1
ATOM 2036 N N . LYS A 1 277 ? -5.805 9.134 1.820 1.00 96.50 277 LYS A N 1
ATOM 2037 C CA . LYS A 1 277 ? -5.206 10.399 2.247 1.00 96.50 277 LYS A CA 1
ATOM 2038 C C . LYS A 1 277 ? -3.751 10.521 1.808 1.00 96.50 277 LYS A C 1
ATOM 2040 O O . LYS A 1 277 ? -2.943 9.624 2.024 1.00 96.50 277 LYS A O 1
ATOM 2045 N N . ILE A 1 278 ? -3.390 11.686 1.271 1.00 97.75 278 ILE A N 1
ATOM 2046 C CA . ILE A 1 278 ? -1.987 12.054 1.050 1.00 97.75 278 ILE A CA 1
ATOM 2047 C C . ILE A 1 278 ? -1.302 12.283 2.400 1.00 97.75 278 ILE A C 1
ATOM 2049 O O . ILE A 1 278 ? -1.711 13.155 3.167 1.00 97.75 278 ILE A O 1
ATOM 2053 N N . LEU A 1 279 ? -0.250 11.510 2.667 1.00 97.25 279 LEU A N 1
ATOM 2054 C CA . LEU A 1 279 ? 0.586 11.642 3.864 1.00 97.25 279 LEU A CA 1
ATOM 2055 C C . LEU A 1 279 ? 1.779 12.551 3.604 1.00 97.25 279 LEU A C 1
ATOM 2057 O O . LEU A 1 279 ? 2.085 13.440 4.394 1.00 97.25 279 LEU A O 1
ATOM 2061 N N . ILE A 1 280 ? 2.435 12.328 2.467 1.00 97.56 280 ILE A N 1
ATOM 2062 C CA . ILE A 1 280 ? 3.573 13.116 2.012 1.00 97.56 280 ILE A CA 1
ATOM 2063 C C . ILE A 1 280 ? 3.182 13.689 0.650 1.00 97.56 280 ILE A C 1
ATOM 2065 O O . ILE A 1 280 ? 3.044 12.921 -0.310 1.00 97.56 280 ILE A O 1
ATOM 2069 N N . PRO A 1 281 ? 2.945 15.011 0.553 1.00 97.12 281 PRO A N 1
ATOM 2070 C CA . PRO A 1 281 ? 2.670 15.671 -0.715 1.00 97.12 281 PRO A CA 1
ATOM 2071 C C . PRO A 1 281 ? 3.814 15.483 -1.709 1.00 97.12 281 PRO A C 1
ATOM 2073 O O . PRO A 1 281 ? 4.965 15.321 -1.309 1.00 97.12 281 PRO A O 1
ATOM 2076 N N . PHE A 1 282 ? 3.500 15.555 -3.006 1.00 96.56 282 PHE A N 1
ATOM 2077 C CA . PHE A 1 282 ? 4.512 15.475 -4.048 1.00 96.56 282 PHE A CA 1
ATOM 2078 C C . PHE A 1 282 ? 5.586 16.529 -3.817 1.00 96.56 282 PHE A C 1
ATOM 2080 O O . PHE A 1 282 ? 5.306 17.725 -3.699 1.00 96.56 282 PHE A O 1
ATOM 2087 N N . ARG A 1 283 ? 6.826 16.065 -3.819 1.00 93.00 283 ARG A N 1
ATOM 2088 C CA . ARG A 1 283 ? 8.009 16.900 -3.698 1.00 93.00 283 ARG A CA 1
ATOM 2089 C C . ARG A 1 283 ? 9.156 16.284 -4.469 1.00 93.00 283 ARG A C 1
ATOM 2091 O O . ARG A 1 283 ? 9.292 15.068 -4.525 1.00 93.00 283 ARG A O 1
ATOM 2098 N N . THR A 1 284 ? 10.022 17.116 -5.028 1.00 85.81 284 THR A N 1
ATOM 2099 C CA . THR A 1 284 ? 11.294 16.636 -5.573 1.00 85.81 284 THR A CA 1
ATOM 2100 C C . THR A 1 284 ? 12.246 16.352 -4.414 1.00 85.81 284 THR A C 1
ATOM 2102 O O . THR A 1 284 ? 12.587 15.203 -4.154 1.00 85.81 284 THR A O 1
ATOM 2105 N N . GLN A 1 285 ? 12.557 17.381 -3.637 1.00 87.00 285 GLN A N 1
ATOM 2106 C CA . GLN A 1 285 ? 13.466 17.348 -2.495 1.00 87.00 285 GLN A CA 1
ATOM 2107 C C . GLN A 1 285 ? 12.695 17.619 -1.191 1.00 87.00 285 GLN A C 1
ATOM 2109 O O . GLN A 1 285 ? 11.764 18.433 -1.208 1.00 87.00 285 GLN A O 1
ATOM 2114 N N . PRO A 1 286 ? 13.036 16.966 -0.064 1.00 86.88 286 PRO A N 1
ATOM 2115 C CA . PRO A 1 286 ? 12.424 17.279 1.220 1.00 86.88 286 PRO A CA 1
ATOM 2116 C C . PRO A 1 286 ? 12.686 18.721 1.654 1.00 86.88 286 PRO A C 1
ATOM 2118 O O . PRO A 1 286 ? 13.744 19.296 1.385 1.00 86.88 286 PRO A O 1
ATOM 2121 N N . ALA A 1 287 ? 11.731 19.303 2.378 1.00 84.75 287 ALA A N 1
ATOM 2122 C CA . ALA A 1 287 ? 11.882 20.645 2.925 1.00 84.75 287 ALA A CA 1
ATOM 2123 C C . ALA A 1 287 ? 13.109 20.716 3.853 1.00 84.75 287 ALA A C 1
ATOM 2125 O O . ALA A 1 287 ? 13.248 19.916 4.774 1.00 84.75 287 ALA A O 1
ATOM 2126 N N . GLY A 1 288 ? 14.005 21.672 3.597 1.00 83.31 288 GLY A N 1
ATOM 2127 C CA . GLY A 1 288 ? 15.220 21.874 4.395 1.00 83.31 288 GLY A CA 1
ATOM 2128 C C . GLY A 1 288 ? 16.352 20.868 4.150 1.00 83.31 288 GLY A C 1
ATOM 2129 O O . GLY A 1 288 ? 17.399 20.996 4.779 1.00 83.31 288 GLY A O 1
ATOM 2130 N N . ALA A 1 289 ? 16.190 19.898 3.243 1.00 82.19 289 ALA A N 1
ATOM 2131 C CA . ALA A 1 289 ? 17.280 19.001 2.865 1.00 82.19 289 ALA A CA 1
ATOM 2132 C C . ALA A 1 289 ? 18.377 19.749 2.074 1.00 82.19 289 ALA A C 1
ATOM 2134 O O . ALA A 1 289 ? 18.072 20.752 1.419 1.00 82.19 289 ALA A O 1
ATOM 2135 N N . PRO A 1 290 ? 19.636 19.265 2.081 1.00 79.69 290 PRO A N 1
ATOM 2136 C CA . PRO A 1 290 ? 20.674 19.748 1.173 1.00 79.69 290 PRO A CA 1
ATOM 2137 C C . PRO A 1 290 ? 20.235 19.654 -0.290 1.00 79.69 290 PRO A C 1
ATOM 2139 O O . PRO A 1 290 ? 19.467 18.763 -0.655 1.00 79.69 290 PRO A O 1
ATOM 2142 N N . SER A 1 291 ? 20.731 20.567 -1.131 1.00 76.62 291 SER A N 1
ATOM 2143 C CA . SER A 1 291 ? 20.481 20.532 -2.575 1.00 76.62 291 SER A CA 1
ATOM 2144 C C . SER A 1 291 ? 20.784 19.155 -3.151 1.00 76.62 291 SER A C 1
ATOM 2146 O O . SER A 1 291 ? 21.823 18.573 -2.849 1.00 76.62 291 SER A O 1
ATOM 2148 N N . PHE A 1 292 ? 19.894 18.688 -4.025 1.00 77.75 292 PHE A N 1
ATOM 2149 C CA . PHE A 1 292 ? 20.047 17.418 -4.733 1.00 77.75 292 PHE A CA 1
ATOM 2150 C C . PHE A 1 292 ? 19.992 16.184 -3.817 1.00 77.75 292 PHE A C 1
ATOM 2152 O O . PHE A 1 292 ? 20.613 15.171 -4.114 1.00 77.75 292 PHE A O 1
ATOM 2159 N N . GLN A 1 293 ? 19.184 16.246 -2.757 1.00 82.50 293 GLN A N 1
ATOM 2160 C CA . GLN A 1 293 ? 18.830 15.088 -1.939 1.00 82.50 293 GLN A CA 1
ATOM 2161 C C . GLN A 1 293 ? 17.330 14.804 -2.048 1.00 82.50 293 GLN A C 1
ATOM 2163 O O . GLN A 1 293 ? 16.512 15.648 -1.697 1.00 82.50 293 GLN A O 1
ATOM 2168 N N . GLY A 1 294 ? 16.948 13.621 -2.518 1.00 85.38 294 GLY A N 1
ATOM 2169 C CA . GLY A 1 294 ? 15.546 13.205 -2.633 1.00 85.38 294 GLY A CA 1
ATOM 2170 C C . GLY A 1 294 ? 15.088 12.201 -1.568 1.00 85.38 294 GLY A C 1
ATOM 2171 O O . GLY A 1 294 ? 13.881 11.992 -1.408 1.00 85.38 294 GLY A O 1
ATOM 2172 N N . ALA A 1 295 ? 16.034 11.616 -0.821 1.00 87.94 295 ALA A N 1
ATOM 2173 C CA . ALA A 1 295 ? 15.752 10.666 0.255 1.00 87.94 295 ALA A CA 1
ATOM 2174 C C . ALA A 1 295 ? 14.802 11.257 1.312 1.00 87.94 295 ALA A C 1
ATOM 2176 O O . ALA A 1 295 ? 14.922 12.438 1.644 1.00 87.94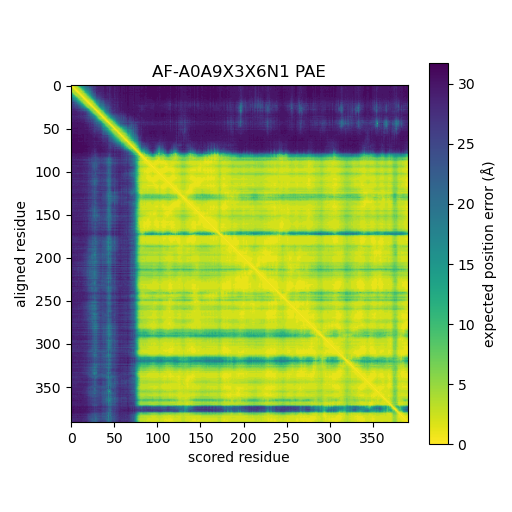 295 ALA A O 1
ATOM 2177 N N . PRO A 1 296 ? 13.845 10.476 1.843 1.00 91.12 296 PRO A N 1
ATOM 2178 C CA . PRO A 1 296 ? 12.918 10.966 2.852 1.00 91.12 296 PRO A CA 1
ATOM 2179 C C . PRO A 1 296 ? 13.603 11.328 4.167 1.00 91.12 296 PRO A C 1
ATOM 2181 O O . PRO A 1 296 ? 14.569 10.703 4.600 1.00 91.12 296 PRO A O 1
ATOM 2184 N N . THR A 1 297 ? 13.068 12.359 4.811 1.00 90.94 297 THR A N 1
ATOM 2185 C CA . THR A 1 297 ? 13.497 12.795 6.145 1.00 90.94 297 THR A CA 1
ATOM 2186 C C . THR A 1 297 ? 13.000 11.839 7.224 1.00 90.94 297 THR A C 1
ATOM 2188 O O . THR A 1 297 ? 12.030 11.110 7.030 1.00 90.94 297 THR A O 1
ATOM 2191 N N . THR A 1 298 ? 13.594 11.902 8.416 1.00 90.62 298 THR A N 1
ATOM 2192 C CA . THR A 1 298 ? 13.101 11.155 9.584 1.00 90.62 298 THR A CA 1
ATOM 2193 C C . THR A 1 298 ? 11.635 11.465 9.899 1.00 90.62 298 THR A C 1
ATOM 2195 O O . THR A 1 298 ? 10.899 10.562 10.276 1.00 90.62 298 THR A O 1
ATOM 2198 N N . THR A 1 299 ? 11.188 12.712 9.716 1.00 92.81 299 THR A N 1
ATOM 2199 C CA . THR A 1 299 ? 9.786 13.107 9.933 1.00 92.81 299 THR A CA 1
ATOM 2200 C C . THR A 1 299 ? 8.844 12.462 8.922 1.00 92.81 299 THR A C 1
ATOM 2202 O O . THR A 1 299 ? 7.780 11.988 9.302 1.00 92.81 299 THR A O 1
ATOM 2205 N N . GLU A 1 300 ? 9.239 12.410 7.651 1.00 95.12 300 GLU A N 1
ATOM 2206 C CA . GLU A 1 300 ? 8.479 11.708 6.613 1.00 95.12 300 GLU A CA 1
ATOM 2207 C C . GLU A 1 300 ? 8.451 10.201 6.866 1.00 95.12 300 GLU A C 1
ATOM 2209 O O . GLU A 1 300 ? 7.405 9.578 6.772 1.00 95.12 300 GLU A O 1
ATOM 2214 N N . LEU A 1 301 ? 9.575 9.606 7.259 1.00 94.56 301 LEU A N 1
ATOM 2215 C CA . LEU A 1 301 ? 9.622 8.185 7.596 1.00 94.56 301 LEU A CA 1
ATOM 2216 C C . LEU A 1 301 ? 8.790 7.840 8.834 1.00 94.56 301 LEU A C 1
ATOM 2218 O O . LEU A 1 301 ? 8.217 6.757 8.897 1.00 94.56 301 LEU A O 1
ATOM 2222 N N . ALA A 1 302 ? 8.696 8.755 9.798 1.00 94.38 302 ALA A N 1
ATOM 2223 C CA . ALA A 1 302 ? 7.867 8.587 10.985 1.00 94.38 302 ALA A CA 1
ATOM 2224 C C . ALA A 1 302 ? 6.359 8.704 10.700 1.00 94.38 302 ALA A C 1
ATOM 2226 O O . ALA A 1 302 ? 5.569 8.289 11.545 1.00 94.38 302 ALA A O 1
ATOM 2227 N N . SER A 1 303 ? 5.949 9.265 9.554 1.00 95.44 303 SER A N 1
ATOM 2228 C CA . SER A 1 303 ? 4.534 9.326 9.166 1.00 95.44 303 SER A CA 1
ATOM 2229 C C . SER A 1 303 ? 4.061 8.103 8.377 1.00 95.44 303 SER A C 1
ATOM 2231 O O . SER A 1 303 ? 2.851 7.911 8.250 1.00 95.44 303 SER A O 1
ATOM 2233 N N . LEU A 1 304 ? 4.986 7.281 7.867 1.00 97.44 304 LEU A N 1
ATOM 2234 C CA . LEU A 1 304 ? 4.669 6.055 7.138 1.00 97.44 304 LEU A CA 1
ATOM 2235 C C . LEU A 1 304 ? 4.292 4.911 8.086 1.00 97.44 304 LEU A C 1
ATOM 2237 O O . LEU A 1 304 ? 4.960 4.651 9.088 1.00 97.44 304 LEU A O 1
ATOM 2241 N N . GLU A 1 305 ? 3.270 4.159 7.701 1.00 97.50 305 GLU A N 1
ATOM 2242 C CA . GLU A 1 305 ? 2.818 2.931 8.345 1.00 97.50 305 GLU A CA 1
ATOM 2243 C C . GLU A 1 305 ? 2.728 1.788 7.323 1.00 97.50 305 GLU A C 1
ATOM 2245 O O . GLU A 1 305 ? 2.497 2.042 6.135 1.00 97.50 305 GLU A O 1
ATOM 2250 N N . PRO A 1 306 ? 2.933 0.522 7.743 1.00 98.44 306 PRO A N 1
ATOM 2251 C CA . PRO A 1 306 ? 2.770 -0.616 6.846 1.00 98.44 306 PRO A CA 1
ATOM 2252 C C . PRO A 1 306 ? 1.424 -0.559 6.113 1.00 98.44 306 PRO A C 1
ATOM 2254 O O . PRO A 1 306 ? 0.389 -0.371 6.750 1.00 98.44 306 PRO A O 1
ATOM 2257 N N . GLY A 1 307 ? 1.450 -0.715 4.790 1.00 98.31 307 GLY A N 1
ATOM 2258 C CA . GLY A 1 307 ? 0.283 -0.543 3.919 1.00 98.31 307 GLY A CA 1
ATOM 2259 C C . GLY A 1 307 ? 0.251 0.782 3.148 1.00 98.31 307 GLY A C 1
ATOM 2260 O O . GLY A 1 307 ? -0.423 0.872 2.126 1.00 98.31 307 GLY A O 1
ATOM 2261 N N . ASP A 1 308 ? 1.003 1.804 3.559 1.00 98.81 308 ASP A N 1
ATOM 2262 C CA . ASP A 1 308 ? 1.022 3.071 2.823 1.00 98.81 308 ASP A CA 1
ATOM 2263 C C . ASP A 1 308 ? 1.658 2.904 1.437 1.00 98.81 308 ASP A C 1
ATOM 2265 O O . ASP A 1 308 ? 2.751 2.345 1.296 1.00 98.81 308 ASP A O 1
ATOM 2269 N N . LEU A 1 309 ? 1.001 3.438 0.406 1.00 98.88 309 LEU A N 1
ATOM 2270 C CA . LEU A 1 309 ? 1.589 3.531 -0.923 1.00 98.88 309 LEU A CA 1
ATOM 2271 C C . LEU A 1 309 ? 2.694 4.581 -0.936 1.00 98.88 309 LEU A C 1
ATOM 2273 O O . LEU A 1 309 ? 2.526 5.696 -0.435 1.00 98.88 309 LEU A O 1
ATOM 2277 N N . VAL A 1 310 ? 3.803 4.241 -1.581 1.00 98.75 310 VAL A N 1
ATOM 2278 C CA . VAL A 1 310 ? 4.977 5.097 -1.757 1.00 98.75 310 VAL A CA 1
ATOM 2279 C C . VAL A 1 310 ? 5.257 5.278 -3.245 1.00 98.75 310 VAL A C 1
ATOM 2281 O O . VAL A 1 310 ? 5.259 4.315 -4.011 1.00 98.75 310 VAL A O 1
ATOM 2284 N N . PHE A 1 311 ? 5.471 6.523 -3.666 1.00 98.44 311 PHE A N 1
ATOM 2285 C CA . PHE A 1 311 ? 5.549 6.899 -5.077 1.00 98.44 311 PHE A CA 1
ATOM 2286 C C . PHE A 1 311 ? 6.930 7.424 -5.438 1.00 98.44 311 PHE A C 1
ATOM 2288 O O . PHE A 1 311 ? 7.541 8.185 -4.679 1.00 98.44 311 PHE A O 1
ATOM 2295 N N . PHE A 1 312 ? 7.391 7.059 -6.632 1.00 96.44 312 PHE A N 1
ATOM 2296 C CA . PHE A 1 312 ? 8.725 7.383 -7.111 1.00 96.44 312 PHE A CA 1
ATOM 2297 C C . PHE A 1 312 ? 8.702 7.912 -8.543 1.00 96.44 312 PHE A C 1
ATOM 2299 O O . PHE A 1 312 ? 7.829 7.590 -9.349 1.00 96.44 312 PHE A O 1
ATOM 2306 N N . ASP A 1 313 ? 9.718 8.705 -8.851 1.00 93.94 313 ASP A N 1
ATOM 2307 C CA . ASP A 1 313 ? 10.072 9.122 -10.203 1.00 93.94 313 ASP A CA 1
ATOM 2308 C C . ASP A 1 313 ? 11.362 8.397 -10.594 1.00 93.94 313 ASP A C 1
ATOM 2310 O O . ASP A 1 313 ? 12.455 8.778 -10.168 1.00 93.94 313 ASP A O 1
ATOM 2314 N N . THR A 1 314 ? 11.235 7.317 -11.368 1.00 89.62 314 THR A N 1
ATOM 2315 C CA . THR A 1 314 ? 12.369 6.461 -11.749 1.00 89.62 314 THR A CA 1
ATOM 2316 C C . THR A 1 314 ? 13.280 7.098 -12.790 1.00 89.62 314 THR A C 1
ATOM 2318 O O . THR A 1 314 ? 14.411 6.643 -12.963 1.00 89.62 314 THR A O 1
ATOM 2321 N N . THR A 1 315 ? 12.826 8.175 -13.434 1.00 85.38 315 THR A N 1
ATOM 2322 C CA . THR A 1 315 ? 13.599 8.916 -14.436 1.00 85.38 315 THR A CA 1
ATOM 2323 C C . THR A 1 315 ? 14.536 9.934 -13.799 1.00 85.38 315 THR A C 1
ATOM 2325 O O . THR A 1 315 ? 15.597 10.234 -14.346 1.00 85.38 315 THR A O 1
ATOM 2328 N N . CYS A 1 316 ? 14.200 10.434 -12.610 1.00 85.69 316 CYS A N 1
ATOM 2329 C CA . CYS A 1 316 ? 15.075 11.347 -11.896 1.00 85.69 316 CYS A CA 1
ATOM 2330 C C . CYS A 1 316 ? 16.277 10.623 -11.282 1.00 85.69 316 CYS A C 1
ATOM 2332 O O . CYS A 1 316 ? 16.166 9.600 -10.601 1.00 85.69 316 CYS A O 1
ATOM 2334 N N . SER A 1 317 ? 17.450 11.214 -11.470 1.00 77.25 317 SER A N 1
ATOM 2335 C CA . SER A 1 317 ? 18.674 10.846 -10.771 1.00 77.25 317 SER A CA 1
ATOM 2336 C C . SER A 1 317 ? 19.183 12.057 -10.002 1.00 77.25 317 SER A C 1
ATOM 2338 O O . SER A 1 317 ? 19.247 13.160 -10.548 1.00 77.25 317 SER A O 1
ATOM 2340 N N . TYR A 1 318 ? 19.561 11.842 -8.745 1.00 75.88 318 TYR A N 1
ATOM 2341 C CA . TYR A 1 318 ? 20.082 12.887 -7.864 1.00 75.88 318 TYR A CA 1
ATOM 2342 C C . TYR A 1 318 ? 21.596 13.104 -7.986 1.00 75.88 318 TYR A C 1
ATOM 2344 O O . TYR A 1 318 ? 22.195 13.793 -7.167 1.00 75.88 318 TYR A O 1
ATOM 2352 N N . ALA A 1 319 ? 22.221 12.604 -9.056 1.00 73.19 319 ALA A N 1
ATOM 2353 C CA . ALA A 1 319 ? 23.514 13.133 -9.475 1.00 73.19 319 ALA A CA 1
ATOM 2354 C C . ALA A 1 319 ? 23.367 14.626 -9.837 1.00 73.19 319 ALA A C 1
ATOM 2356 O O . ALA A 1 319 ? 22.394 15.018 -10.483 1.00 73.19 319 ALA A O 1
ATOM 2357 N N . ILE A 1 320 ? 24.332 15.464 -9.431 1.00 70.25 320 ILE A N 1
ATOM 2358 C CA . ILE A 1 320 ? 24.252 16.941 -9.500 1.00 70.25 320 ILE A CA 1
ATOM 2359 C C . ILE A 1 320 ? 23.739 17.449 -10.862 1.00 70.25 320 ILE A C 1
ATOM 2361 O O . ILE A 1 320 ? 22.883 18.330 -10.914 1.00 70.25 320 ILE A O 1
ATOM 2365 N N . ALA A 1 321 ? 24.228 16.880 -11.968 1.00 70.31 321 ALA A N 1
ATOM 2366 C CA . ALA A 1 321 ? 23.850 17.304 -13.316 1.00 70.31 321 ALA A CA 1
ATOM 2367 C C . ALA A 1 321 ? 22.398 16.946 -13.693 1.00 70.31 321 ALA A C 1
ATOM 2369 O O . ALA A 1 321 ? 21.724 17.719 -14.371 1.00 70.31 321 ALA A O 1
ATOM 2370 N N . THR A 1 322 ? 21.899 15.791 -13.255 1.00 72.19 322 THR A N 1
ATOM 2371 C CA . THR A 1 322 ? 20.573 15.275 -13.629 1.00 72.19 322 THR A CA 1
ATOM 2372 C C . THR A 1 322 ? 19.474 15.734 -12.681 1.00 72.19 322 THR A C 1
ATOM 2374 O O . THR A 1 322 ? 18.322 15.837 -13.092 1.00 72.19 322 THR A O 1
ATOM 2377 N N . ALA A 1 323 ? 19.816 16.084 -11.441 1.00 77.31 323 ALA A N 1
ATOM 2378 C CA . ALA A 1 323 ? 18.851 16.524 -10.439 1.00 77.31 323 ALA A CA 1
ATOM 2379 C C . ALA A 1 323 ? 18.111 17.812 -10.856 1.00 77.31 323 ALA A C 1
ATOM 2381 O O . ALA A 1 323 ? 16.940 18.007 -10.530 1.00 77.31 323 ALA A O 1
ATOM 2382 N N . ILE A 1 324 ? 18.772 18.675 -11.637 1.00 79.69 324 ILE A N 1
ATOM 2383 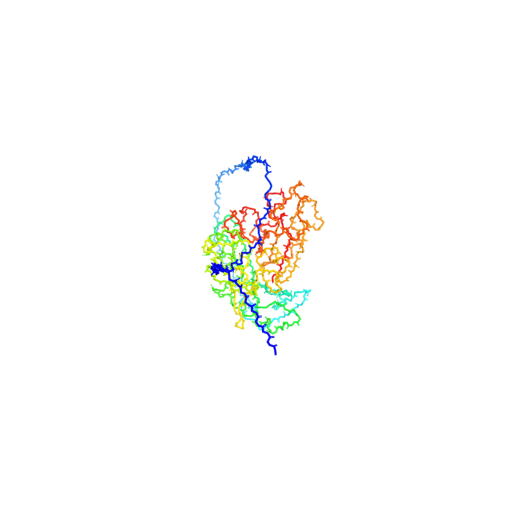C CA . ILE A 1 324 ? 18.188 19.901 -12.211 1.00 79.69 324 ILE A CA 1
ATOM 2384 C C . ILE A 1 324 ? 17.082 19.578 -13.232 1.00 79.69 324 ILE A C 1
ATOM 2386 O O . ILE A 1 324 ? 16.168 20.382 -13.424 1.00 79.69 324 ILE A O 1
ATOM 2390 N N . LEU A 1 325 ? 17.147 18.404 -13.863 1.00 82.38 325 LEU A N 1
ATOM 2391 C CA . LEU A 1 325 ? 16.207 17.954 -14.891 1.00 82.38 325 LEU A CA 1
ATOM 2392 C C . LEU A 1 325 ? 15.000 17.208 -14.314 1.00 82.38 325 LEU A C 1
ATOM 2394 O O . LEU A 1 325 ? 14.080 16.876 -15.058 1.00 82.38 325 LEU A O 1
ATOM 2398 N N . CYS A 1 326 ? 14.980 16.948 -13.005 1.00 86.75 326 CYS A N 1
ATOM 2399 C CA . CYS A 1 326 ? 13.875 16.234 -12.385 1.00 86.75 326 CYS A CA 1
ATOM 2400 C C . CYS A 1 326 ? 12.584 17.048 -12.483 1.00 86.75 326 CYS A C 1
ATOM 2402 O O . CYS A 1 326 ? 12.531 18.236 -12.137 1.00 86.75 326 CYS A O 1
ATOM 2404 N N . SER A 1 327 ? 11.527 16.394 -12.963 1.00 89.19 327 SER A N 1
ATOM 2405 C CA . SER A 1 327 ? 10.229 17.035 -13.126 1.00 89.19 327 SER A CA 1
ATOM 2406 C C . SER A 1 327 ? 9.677 17.479 -11.771 1.00 89.19 327 SER A C 1
ATOM 2408 O O . SER A 1 327 ? 9.761 16.779 -10.762 1.00 89.19 327 SER A O 1
ATOM 2410 N N . LYS A 1 328 ? 9.098 18.681 -11.761 1.00 90.38 328 LYS A N 1
ATOM 2411 C CA . LYS A 1 328 ? 8.510 19.320 -10.574 1.00 90.38 328 LYS A CA 1
ATOM 2412 C C . LYS A 1 328 ? 6.996 19.124 -10.495 1.00 90.38 328 LYS A C 1
ATOM 2414 O O . LYS A 1 328 ? 6.331 19.796 -9.713 1.00 90.38 328 LYS A O 1
ATOM 2419 N N . ASN A 1 329 ? 6.447 18.247 -11.328 1.00 92.88 329 ASN A N 1
ATOM 2420 C CA . ASN A 1 329 ? 5.019 17.972 -11.417 1.00 92.88 329 ASN A CA 1
ATOM 2421 C C . ASN A 1 329 ? 4.750 16.509 -11.024 1.00 92.88 329 ASN A C 1
ATOM 2423 O O . ASN A 1 329 ? 5.539 15.647 -11.415 1.00 92.88 329 ASN A O 1
ATOM 2427 N N . PRO A 1 330 ? 3.633 16.198 -10.337 1.00 94.31 330 PRO A N 1
ATOM 2428 C CA . PRO A 1 330 ? 3.257 14.817 -10.044 1.00 94.31 330 PRO A CA 1
ATOM 2429 C C . PRO A 1 330 ? 3.165 13.870 -11.248 1.00 94.31 330 PRO A C 1
ATOM 2431 O O . PRO A 1 330 ? 3.216 12.664 -11.048 1.00 94.31 330 PRO A O 1
ATOM 2434 N N . SER A 1 331 ? 3.113 14.381 -12.483 1.00 95.12 331 SER A N 1
ATOM 2435 C CA . SER A 1 331 ? 3.200 13.564 -13.704 1.00 95.12 331 SER A CA 1
ATOM 2436 C C . SER A 1 331 ? 4.557 12.898 -13.915 1.00 95.12 331 SER A C 1
ATOM 2438 O O . SER A 1 331 ? 4.740 12.131 -14.849 1.00 95.12 331 SER A O 1
ATOM 2440 N N . ALA A 1 332 ? 5.535 13.208 -13.063 1.00 94.69 332 ALA A N 1
ATOM 2441 C CA . ALA A 1 332 ? 6.804 12.498 -12.992 1.00 94.69 332 ALA A CA 1
ATOM 2442 C C . ALA A 1 332 ? 6.685 11.113 -12.334 1.00 94.69 332 ALA A C 1
ATOM 2444 O O . ALA A 1 332 ? 7.592 10.290 -12.467 1.00 94.69 332 ALA A O 1
ATOM 2445 N N . ILE A 1 333 ? 5.614 10.876 -11.563 1.00 97.31 333 ILE A N 1
ATOM 2446 C CA . ILE A 1 333 ? 5.424 9.616 -10.846 1.00 97.31 333 ILE A CA 1
ATOM 2447 C C . ILE A 1 333 ? 5.274 8.494 -11.868 1.00 97.31 333 ILE A C 1
ATOM 2449 O O . ILE A 1 333 ? 4.288 8.405 -12.591 1.00 97.31 333 ILE A O 1
ATOM 2453 N N . SER A 1 334 ? 6.264 7.617 -11.880 1.00 96.38 334 SER A N 1
ATOM 2454 C CA . SER A 1 334 ? 6.419 6.529 -12.848 1.00 96.38 334 SER A CA 1
ATOM 2455 C C . SER A 1 334 ? 6.498 5.165 -12.170 1.00 96.38 334 SER A C 1
ATOM 2457 O O . SER A 1 334 ? 6.590 4.147 -12.849 1.00 96.38 334 SER A O 1
ATOM 2459 N N . HIS A 1 335 ? 6.477 5.134 -10.834 1.00 97.94 335 HIS A N 1
ATOM 2460 C CA . HIS A 1 335 ? 6.539 3.900 -10.066 1.00 97.94 335 HIS A CA 1
ATOM 2461 C C . HIS A 1 335 ? 5.827 4.033 -8.725 1.00 97.94 335 HIS A C 1
ATOM 2463 O O . HIS A 1 335 ? 5.827 5.100 -8.104 1.00 97.94 335 HIS A O 1
ATOM 2469 N N . VAL A 1 336 ? 5.261 2.924 -8.261 1.00 98.81 336 VAL A N 1
ATOM 2470 C CA . VAL A 1 336 ? 4.594 2.807 -6.964 1.00 98.81 336 VAL A CA 1
ATOM 2471 C C . VAL A 1 336 ? 5.039 1.530 -6.256 1.00 98.81 336 VAL A C 1
ATOM 2473 O O . VAL A 1 336 ? 5.356 0.518 -6.880 1.00 98.81 336 VAL A O 1
ATOM 2476 N N . GLY A 1 337 ? 5.085 1.590 -4.935 1.00 98.56 337 GLY A N 1
ATOM 2477 C CA . GLY A 1 337 ? 5.234 0.439 -4.060 1.00 98.56 337 GLY A CA 1
ATOM 2478 C C . GLY A 1 337 ? 4.412 0.627 -2.797 1.00 98.56 337 GLY A C 1
ATOM 2479 O O . GLY A 1 337 ? 3.643 1.580 -2.682 1.00 98.56 337 GLY A O 1
ATOM 2480 N N . MET A 1 338 ? 4.625 -0.254 -1.830 1.00 98.75 338 MET A N 1
ATOM 2481 C CA . MET A 1 338 ? 3.976 -0.201 -0.525 1.00 98.75 338 MET A CA 1
ATOM 2482 C C . MET A 1 338 ? 5.026 -0.284 0.580 1.00 98.75 338 MET A C 1
ATOM 2484 O O . MET A 1 338 ? 5.921 -1.126 0.531 1.00 98.75 338 MET A O 1
ATOM 2488 N N . PHE A 1 339 ? 4.945 0.590 1.578 1.00 98.62 339 PHE A N 1
ATOM 2489 C CA . PHE A 1 339 ? 5.777 0.489 2.771 1.00 98.62 339 PHE A CA 1
ATOM 2490 C C . PHE A 1 339 ? 5.345 -0.736 3.592 1.00 98.62 339 PHE A C 1
ATOM 2492 O O . PHE A 1 339 ? 4.155 -0.938 3.824 1.00 98.62 339 PHE A O 1
ATOM 2499 N N . VAL A 1 340 ? 6.299 -1.572 4.015 1.00 98.12 340 VAL A N 1
ATOM 2500 C CA . VAL A 1 340 ? 6.011 -2.845 4.714 1.00 98.12 340 VAL A CA 1
ATOM 2501 C C . VAL A 1 340 ? 6.491 -2.864 6.164 1.00 98.12 340 VAL A C 1
ATOM 2503 O O . VAL A 1 340 ? 6.153 -3.778 6.911 1.00 98.12 340 VAL A O 1
ATOM 2506 N N . GLY A 1 341 ? 7.236 -1.843 6.591 1.00 96.88 341 GLY A N 1
ATOM 2507 C CA . GLY A 1 341 ? 7.748 -1.718 7.953 1.00 96.88 341 GLY A CA 1
ATOM 2508 C C . GLY A 1 341 ? 9.268 -1.637 7.999 1.00 96.88 341 GLY A C 1
ATOM 2509 O O . GLY A 1 341 ? 9.914 -1.223 7.036 1.00 96.88 341 GLY A O 1
ATOM 2510 N N . ARG A 1 342 ? 9.840 -2.001 9.148 1.00 96.00 342 ARG A N 1
ATOM 2511 C CA . ARG A 1 342 ? 11.291 -2.065 9.329 1.00 96.00 342 ARG A CA 1
ATOM 2512 C C . ARG A 1 342 ? 11.791 -3.495 9.207 1.00 96.00 342 ARG A C 1
ATOM 2514 O O . ARG A 1 342 ? 11.140 -4.415 9.694 1.00 96.00 342 ARG A O 1
ATOM 2521 N N . ASP A 1 343 ? 12.935 -3.663 8.563 1.00 95.56 343 ASP A N 1
ATOM 2522 C CA . ASP A 1 343 ? 13.590 -4.961 8.466 1.00 95.56 343 ASP A CA 1
ATOM 2523 C C . ASP A 1 343 ? 14.421 -5.310 9.712 1.00 95.56 343 ASP A C 1
ATOM 2525 O O . ASP A 1 343 ? 14.546 -4.514 10.646 1.00 95.56 343 ASP A O 1
ATOM 2529 N N . SER A 1 344 ? 15.017 -6.502 9.713 1.00 94.31 344 SER A N 1
ATOM 2530 C CA . SER A 1 344 ? 15.901 -7.002 10.771 1.00 94.31 344 SER A CA 1
ATOM 2531 C C . SER A 1 344 ? 17.161 -6.152 10.992 1.00 94.31 344 SER A C 1
ATOM 2533 O O . SER A 1 344 ? 17.775 -6.251 12.049 1.00 94.31 344 SER A O 1
ATOM 2535 N N . GLY A 1 345 ? 17.539 -5.306 10.029 1.00 92.06 345 GLY A N 1
ATOM 2536 C CA . GLY A 1 345 ? 18.607 -4.308 10.150 1.00 92.06 345 GLY A CA 1
ATOM 2537 C C . GLY A 1 345 ? 18.114 -2.927 10.602 1.00 92.06 345 GLY A C 1
ATOM 2538 O O . GLY A 1 345 ? 18.899 -1.983 10.652 1.00 92.06 345 GLY A O 1
ATOM 2539 N N . GLY A 1 346 ? 16.823 -2.779 10.912 1.00 92.94 346 GLY A N 1
ATOM 2540 C CA . GLY A 1 346 ? 16.204 -1.515 11.308 1.00 92.94 346 GLY A CA 1
ATOM 2541 C C . GLY A 1 346 ? 15.877 -0.573 10.146 1.00 92.94 346 GLY A C 1
ATOM 2542 O O . GLY A 1 346 ? 15.474 0.568 10.394 1.00 92.94 346 GLY A O 1
ATOM 2543 N N . ASN A 1 347 ? 16.016 -1.018 8.894 1.00 93.56 347 ASN A N 1
ATOM 2544 C CA . ASN A 1 347 ? 15.788 -0.182 7.720 1.00 93.56 347 ASN A CA 1
ATOM 2545 C C . ASN A 1 347 ? 14.315 -0.121 7.329 1.00 93.56 347 ASN A C 1
ATOM 2547 O O . ASN A 1 347 ? 13.618 -1.131 7.337 1.00 93.56 347 ASN A O 1
ATOM 2551 N N . TYR A 1 348 ? 13.855 1.058 6.917 1.00 95.62 348 TYR A N 1
ATOM 2552 C CA . TYR A 1 348 ? 12.500 1.288 6.420 1.00 95.62 348 TYR A CA 1
ATOM 2553 C C . TYR A 1 348 ? 12.344 0.676 5.033 1.00 95.62 348 TYR A C 1
ATOM 2555 O O . TYR A 1 348 ? 12.854 1.233 4.061 1.00 95.62 348 TYR A O 1
ATOM 2563 N N . ARG A 1 349 ? 11.630 -0.444 4.941 1.00 95.56 349 ARG A N 1
ATOM 2564 C CA . ARG A 1 349 ? 11.535 -1.267 3.739 1.00 95.56 349 ARG A CA 1
ATOM 2565 C C . ARG A 1 349 ? 10.214 -1.068 3.004 1.00 95.56 349 ARG A C 1
ATOM 2567 O O . ARG A 1 349 ? 9.159 -0.911 3.620 1.00 95.56 349 ARG A O 1
ATOM 2574 N N . PHE A 1 350 ? 10.264 -1.113 1.679 1.00 97.19 350 PHE A N 1
ATOM 2575 C CA . PHE A 1 350 ? 9.080 -1.130 0.823 1.00 97.19 350 PHE A CA 1
ATOM 2576 C C . PHE A 1 350 ? 9.124 -2.297 -0.168 1.00 97.19 350 PHE A C 1
ATOM 2578 O O . PHE A 1 350 ? 10.190 -2.826 -0.473 1.00 97.19 350 PHE A O 1
ATOM 2585 N N . ILE A 1 351 ? 7.956 -2.692 -0.665 1.00 97.94 351 ILE A N 1
ATOM 2586 C CA . ILE A 1 351 ? 7.760 -3.744 -1.668 1.00 97.94 351 ILE A CA 1
ATOM 2587 C C . ILE A 1 351 ? 7.247 -3.128 -2.972 1.00 97.94 351 ILE A C 1
ATOM 2589 O O . ILE A 1 351 ? 6.440 -2.197 -2.947 1.00 97.94 351 ILE A O 1
ATOM 2593 N N . SER A 1 352 ? 7.713 -3.608 -4.125 1.00 97.75 352 SER A N 1
ATOM 2594 C CA . SER A 1 352 ? 7.230 -3.137 -5.439 1.00 97.75 352 SER A CA 1
ATOM 2595 C C . SER A 1 352 ? 7.588 -4.104 -6.565 1.00 97.75 352 SER A C 1
ATOM 2597 O O . SER A 1 352 ? 8.625 -4.756 -6.472 1.00 97.75 352 SER A O 1
ATOM 2599 N N . SER A 1 353 ? 6.787 -4.144 -7.638 1.00 97.88 353 SER A N 1
ATOM 2600 C CA . SER A 1 353 ? 7.108 -4.916 -8.850 1.00 97.88 353 SER A CA 1
ATOM 2601 C C . SER A 1 353 ? 8.052 -4.163 -9.778 1.00 97.88 353 SER A C 1
ATOM 2603 O O . SER A 1 353 ? 7.794 -3.000 -10.091 1.00 97.88 353 SER A O 1
ATOM 2605 N N . ARG A 1 354 ? 9.155 -4.795 -10.199 1.00 95.31 354 ARG A N 1
ATOM 2606 C CA . ARG A 1 354 ? 10.250 -4.159 -10.953 1.00 95.31 354 ARG A CA 1
ATOM 2607 C C . ARG A 1 354 ? 10.764 -5.050 -12.076 1.00 95.31 354 ARG A C 1
ATOM 2609 O O . ARG A 1 354 ? 10.896 -6.255 -11.900 1.00 95.31 354 ARG A O 1
ATOM 2616 N N . THR A 1 355 ? 11.186 -4.431 -13.177 1.00 94.31 355 THR A N 1
ATOM 2617 C CA . THR A 1 355 ? 11.753 -5.127 -14.345 1.00 94.31 355 THR A CA 1
ATOM 2618 C C . THR A 1 355 ? 12.984 -5.958 -14.005 1.00 94.31 355 THR A C 1
ATOM 2620 O O . THR A 1 355 ? 13.066 -7.121 -14.368 1.00 94.31 355 THR A O 1
ATOM 2623 N N . THR A 1 356 ? 13.936 -5.378 -13.279 1.00 92.12 356 THR A N 1
ATOM 2624 C CA . THR A 1 356 ? 15.226 -5.999 -12.929 1.00 92.12 356 THR A CA 1
ATOM 2625 C C . THR A 1 356 ? 15.112 -7.170 -11.966 1.00 92.12 356 THR A C 1
ATOM 2627 O O . THR A 1 356 ? 15.935 -8.071 -12.024 1.00 92.12 356 THR A O 1
ATOM 2630 N N . ALA A 1 357 ? 14.123 -7.143 -11.073 1.00 92.38 357 ALA A N 1
ATOM 2631 C CA . ALA A 1 357 ? 13.820 -8.270 -10.195 1.00 92.38 357 ALA A CA 1
ATOM 2632 C C . ALA A 1 357 ? 12.864 -9.270 -10.860 1.00 92.38 357 ALA A C 1
ATOM 2634 O O . ALA A 1 357 ? 12.494 -10.255 -10.241 1.00 92.38 357 ALA A O 1
ATOM 2635 N N . ASN A 1 358 ? 12.434 -8.986 -12.096 1.00 96.25 358 ASN A N 1
ATOM 2636 C CA . ASN A 1 358 ? 11.402 -9.725 -12.806 1.00 96.25 358 ASN A CA 1
ATOM 2637 C C . ASN A 1 358 ? 10.134 -9.956 -11.961 1.00 96.25 358 ASN A C 1
ATOM 2639 O O . ASN A 1 358 ? 9.550 -11.024 -12.033 1.00 96.25 358 ASN A O 1
ATOM 2643 N N . GLY A 1 359 ? 9.691 -8.967 -11.180 1.00 97.19 359 GLY A N 1
ATOM 2644 C CA . GLY A 1 359 ? 8.480 -9.108 -10.373 1.00 97.19 359 GLY A CA 1
ATOM 2645 C C . GLY A 1 359 ? 8.465 -8.254 -9.112 1.00 97.19 359 GLY A C 1
ATOM 2646 O O . GLY A 1 359 ? 9.350 -7.403 -8.924 1.00 97.19 359 GLY A O 1
ATOM 2647 N N . PRO A 1 360 ? 7.452 -8.441 -8.243 1.00 97.56 360 PRO A N 1
ATOM 2648 C CA . PRO A 1 360 ? 7.443 -7.937 -6.878 1.00 97.56 360 PRO A CA 1
ATOM 2649 C C . PRO A 1 360 ? 8.700 -8.347 -6.117 1.00 97.56 360 PRO A C 1
ATOM 2651 O O . PRO A 1 360 ? 9.102 -9.503 -6.074 1.00 97.56 360 PRO A O 1
ATOM 2654 N N . THR A 1 361 ? 9.336 -7.374 -5.478 1.00 95.38 361 THR A N 1
ATOM 2655 C CA . THR A 1 361 ? 10.507 -7.627 -4.649 1.00 95.38 361 THR A CA 1
ATOM 2656 C C . THR A 1 361 ? 10.514 -6.722 -3.432 1.00 95.38 361 THR A C 1
ATOM 2658 O O . THR A 1 361 ? 10.092 -5.560 -3.481 1.00 95.38 361 THR A O 1
ATOM 2661 N N . VAL A 1 362 ? 11.028 -7.276 -2.338 1.00 93.94 362 VAL A N 1
ATOM 2662 C CA . VAL A 1 362 ? 11.468 -6.537 -1.153 1.00 93.94 362 VAL A CA 1
ATOM 2663 C C . VAL A 1 362 ? 12.984 -6.402 -1.108 1.00 93.94 362 VAL A C 1
ATOM 2665 O O . VAL A 1 362 ? 13.488 -5.723 -0.224 1.00 93.94 362 VAL A O 1
ATOM 2668 N N . GLY A 1 363 ? 13.720 -7.026 -2.032 1.00 91.19 363 GLY A N 1
ATOM 2669 C CA . GLY A 1 363 ? 15.179 -7.014 -2.101 1.00 91.19 363 GLY A CA 1
ATOM 2670 C C . GLY A 1 363 ? 15.749 -5.741 -2.723 1.00 91.19 363 GLY A C 1
ATOM 2671 O O . GLY A 1 363 ? 15.023 -4.846 -3.154 1.00 91.19 363 GLY A O 1
ATOM 2672 N N . ASN A 1 364 ? 17.077 -5.651 -2.775 1.00 89.25 364 ASN A N 1
ATOM 2673 C CA . ASN A 1 364 ? 17.790 -4.496 -3.336 1.00 89.25 364 ASN A CA 1
ATOM 2674 C C . ASN A 1 364 ? 18.084 -4.633 -4.846 1.00 89.25 364 ASN A C 1
ATOM 2676 O O . ASN A 1 364 ? 18.807 -3.814 -5.420 1.00 89.25 364 ASN A O 1
ATOM 2680 N N . THR A 1 365 ? 17.503 -5.646 -5.493 1.00 86.44 365 THR A N 1
ATOM 2681 C CA . THR A 1 365 ? 17.671 -5.954 -6.916 1.00 86.44 365 THR A CA 1
ATOM 2682 C C . THR A 1 365 ? 17.128 -4.824 -7.795 1.00 86.44 365 THR A C 1
ATOM 2684 O O . THR A 1 365 ? 15.949 -4.457 -7.741 1.00 86.44 365 THR A O 1
ATOM 2687 N N . GLY A 1 366 ? 18.019 -4.236 -8.602 1.00 81.12 366 GLY A N 1
ATOM 2688 C CA . GLY A 1 366 ? 17.744 -3.061 -9.439 1.00 81.12 366 GLY A CA 1
ATOM 2689 C C . GLY A 1 366 ? 17.426 -1.775 -8.678 1.00 81.12 366 GLY A C 1
ATOM 2690 O O . GLY A 1 366 ? 16.767 -0.879 -9.209 1.00 81.12 366 GLY A O 1
ATOM 2691 N N . GLY A 1 367 ? 17.876 -1.684 -7.428 1.00 86.31 367 GLY A N 1
ATOM 2692 C CA . GLY A 1 367 ? 17.768 -0.501 -6.586 1.00 86.31 367 GLY A CA 1
ATOM 2693 C C . GLY A 1 367 ? 17.285 -0.843 -5.182 1.00 86.31 367 GLY A C 1
ATOM 2694 O O . GLY A 1 367 ? 16.577 -1.821 -4.953 1.00 86.31 367 GLY A O 1
ATOM 2695 N N . TRP A 1 368 ? 17.672 -0.029 -4.209 1.00 89.62 368 TRP A N 1
ATOM 2696 C CA . TRP A 1 368 ? 17.453 -0.371 -2.809 1.00 89.62 368 TRP A CA 1
ATOM 2697 C C . TRP A 1 368 ? 15.992 -0.229 -2.405 1.00 89.62 368 TRP A C 1
ATOM 2699 O O . TRP A 1 368 ? 15.388 0.825 -2.583 1.00 89.62 368 TRP A O 1
ATOM 2709 N N . SER A 1 369 ? 15.442 -1.278 -1.803 1.00 92.94 369 SER A N 1
ATOM 2710 C CA . SER A 1 369 ? 14.083 -1.279 -1.250 1.00 92.94 369 SER A CA 1
ATOM 2711 C C . SER A 1 369 ? 14.025 -0.703 0.165 1.00 92.94 369 SER A C 1
ATOM 2713 O O . SER A 1 369 ? 13.123 -1.035 0.926 1.00 92.94 369 SER A O 1
ATOM 2715 N N . ILE A 1 370 ? 14.993 0.138 0.537 1.00 92.50 370 ILE A N 1
ATOM 2716 C CA . ILE A 1 370 ? 15.171 0.675 1.889 1.00 92.50 370 ILE A CA 1
ATOM 2717 C C . ILE A 1 370 ? 15.390 2.182 1.858 1.00 92.50 370 ILE A C 1
ATOM 2719 O O . ILE A 1 370 ? 16.269 2.643 1.147 1.00 92.50 370 ILE A O 1
ATOM 2723 N N . PHE A 1 371 ? 14.630 2.960 2.626 1.00 90.19 371 PHE A N 1
ATOM 2724 C CA . PHE A 1 371 ? 14.645 4.426 2.531 1.00 90.19 371 PHE A CA 1
ATOM 2725 C C . PHE A 1 371 ? 15.795 5.127 3.260 1.00 90.19 371 PHE A C 1
ATOM 2727 O O . PHE A 1 371 ? 16.185 6.229 2.884 1.00 90.19 371 PHE A O 1
ATOM 2734 N N . ASN A 1 372 ? 16.298 4.530 4.334 1.00 84.12 372 ASN A N 1
ATOM 2735 C CA . ASN A 1 372 ? 17.280 5.129 5.241 1.00 84.12 372 ASN A CA 1
ATOM 2736 C C . ASN A 1 372 ? 18.721 4.683 4.946 1.00 84.12 372 ASN A C 1
ATOM 2738 O O . ASN A 1 372 ? 19.606 4.910 5.767 1.00 84.12 372 ASN A O 1
ATOM 2742 N N . ALA A 1 373 ? 18.952 4.061 3.791 1.00 70.62 373 ALA A N 1
ATOM 2743 C CA . ALA A 1 373 ? 20.276 3.718 3.297 1.00 70.62 373 ALA A CA 1
ATOM 2744 C C . ALA A 1 373 ? 20.499 4.376 1.925 1.00 70.62 373 ALA A C 1
ATOM 2746 O O . ALA A 1 373 ? 19.545 4.663 1.203 1.00 70.62 373 ALA A O 1
ATOM 2747 N N . GLY A 1 374 ? 21.757 4.625 1.559 1.00 58.28 374 GLY A N 1
ATOM 2748 C CA . GLY A 1 374 ? 22.106 5.051 0.196 1.00 58.28 374 GLY A CA 1
ATOM 2749 C C . GLY A 1 374 ? 22.014 6.560 0.006 1.00 58.28 374 GLY A C 1
ATOM 2750 O O . GLY A 1 374 ? 21.787 7.061 -1.097 1.00 58.28 374 GLY A O 1
ATOM 2751 N N . VAL A 1 375 ? 22.208 7.305 1.096 1.00 53.16 375 VAL A N 1
ATOM 2752 C CA . VAL A 1 375 ? 22.393 8.762 1.072 1.00 53.16 375 VAL A CA 1
ATOM 2753 C C . VAL A 1 375 ? 23.669 9.193 0.328 1.00 53.16 375 VAL A C 1
ATOM 2755 O O . VAL A 1 375 ? 23.846 10.383 0.099 1.00 53.16 375 VAL A O 1
ATOM 2758 N N . ASP A 1 376 ? 24.507 8.242 -0.095 1.00 50.47 376 ASP A N 1
ATOM 2759 C CA . AS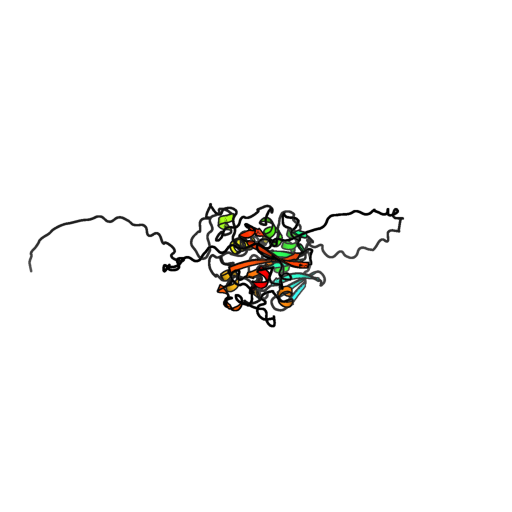P A 1 376 ? 25.731 8.409 -0.887 1.00 50.47 376 ASP A CA 1
ATOM 2760 C C . ASP A 1 376 ? 25.558 8.127 -2.399 1.00 50.47 376 ASP A C 1
ATOM 2762 O O . ASP A 1 376 ? 26.523 8.213 -3.154 1.00 50.47 376 ASP A O 1
ATOM 2766 N N . GLY A 1 377 ? 24.335 7.842 -2.867 1.00 49.34 377 GLY A N 1
ATOM 2767 C CA . GLY A 1 377 ? 24.004 7.786 -4.299 1.00 49.34 377 GLY A CA 1
ATOM 2768 C C . GLY A 1 377 ? 24.023 6.399 -4.952 1.00 49.34 377 GLY A C 1
ATOM 2769 O O . GLY A 1 377 ? 23.716 6.302 -6.139 1.00 49.34 377 GLY A O 1
ATOM 2770 N N . THR A 1 378 ? 24.311 5.326 -4.208 1.00 50.94 378 THR A N 1
ATOM 2771 C CA . THR A 1 378 ? 24.312 3.944 -4.740 1.00 50.94 378 THR A CA 1
ATOM 2772 C C . THR A 1 378 ? 22.935 3.260 -4.663 1.00 50.94 378 THR A C 1
ATOM 2774 O O . THR A 1 378 ? 22.594 2.430 -5.508 1.00 50.94 378 THR A O 1
ATOM 2777 N N . GLY A 1 379 ? 22.080 3.666 -3.715 1.00 59.84 379 GLY A N 1
ATOM 2778 C CA . GLY A 1 379 ? 20.680 3.241 -3.608 1.00 59.84 379 GLY A CA 1
ATOM 2779 C C . GLY A 1 379 ? 19.729 4.187 -4.349 1.00 59.84 379 GLY A C 1
ATOM 2780 O O . GLY A 1 379 ? 19.401 5.262 -3.852 1.00 59.84 379 GLY A O 1
ATOM 2781 N N . SER A 1 380 ? 19.258 3.809 -5.541 1.00 76.75 380 SER A N 1
ATOM 2782 C CA . SER A 1 380 ? 18.536 4.730 -6.442 1.00 76.75 380 SER A CA 1
ATOM 2783 C C . SER A 1 380 ? 17.120 5.125 -5.986 1.00 76.75 380 SER A C 1
ATOM 2785 O O . SER A 1 380 ? 16.730 6.285 -6.128 1.00 76.75 380 SER A O 1
ATOM 2787 N N . TYR A 1 381 ? 16.329 4.199 -5.436 1.00 87.75 381 TYR A N 1
ATOM 2788 C CA . TYR A 1 381 ? 14.916 4.452 -5.107 1.00 87.75 381 TYR A CA 1
ATOM 2789 C C . TYR A 1 381 ? 14.673 5.459 -3.978 1.00 87.75 381 TYR A C 1
ATOM 2791 O O . TYR A 1 381 ? 13.792 6.301 -4.150 1.00 87.75 381 TYR A O 1
ATOM 2799 N N . PRO A 1 382 ? 15.418 5.446 -2.857 1.00 86.69 382 PRO A N 1
ATOM 2800 C CA . PRO A 1 382 ? 15.221 6.422 -1.784 1.00 86.69 382 PRO A CA 1
ATOM 2801 C C . PRO A 1 382 ? 15.317 7.853 -2.292 1.00 86.69 382 PRO A C 1
ATOM 2803 O O . PRO A 1 382 ? 14.441 8.669 -2.027 1.00 86.69 382 PRO A O 1
ATOM 2806 N N . GLN A 1 383 ? 16.319 8.128 -3.126 1.00 87.44 383 GLN A N 1
ATOM 2807 C CA . GLN A 1 383 ? 16.491 9.425 -3.774 1.00 87.44 383 GLN A CA 1
ATOM 2808 C C . GLN A 1 383 ? 15.330 9.752 -4.726 1.00 87.44 383 GLN A C 1
ATOM 2810 O O . GLN A 1 383 ? 14.918 10.895 -4.886 1.00 87.44 383 GLN A O 1
ATOM 2815 N N . ARG A 1 384 ? 14.724 8.745 -5.344 1.00 90.31 384 ARG A N 1
ATOM 2816 C CA . ARG A 1 384 ? 13.611 8.902 -6.290 1.00 90.31 384 ARG A CA 1
ATOM 2817 C C . ARG A 1 384 ? 12.244 9.039 -5.632 1.00 90.31 384 ARG A C 1
ATOM 2819 O O . ARG A 1 384 ? 11.268 9.243 -6.349 1.00 90.31 384 ARG A O 1
ATOM 2826 N N . PHE A 1 385 ? 12.156 8.960 -4.307 1.00 93.81 385 PHE A N 1
ATOM 2827 C CA . PHE A 1 385 ? 10.901 9.093 -3.576 1.00 93.81 385 PHE A CA 1
ATOM 2828 C C . PHE A 1 385 ? 10.284 10.490 -3.753 1.00 93.81 385 PHE A C 1
ATOM 2830 O O . PHE A 1 385 ? 10.989 11.506 -3.774 1.00 93.81 385 PHE A O 1
ATOM 2837 N N . ARG A 1 386 ? 8.959 10.540 -3.927 1.00 95.81 386 ARG A N 1
ATOM 2838 C CA . ARG A 1 386 ? 8.213 11.772 -4.236 1.00 95.81 386 ARG A CA 1
ATOM 2839 C C . ARG A 1 386 ? 7.035 12.038 -3.327 1.00 95.81 386 ARG A C 1
ATOM 2841 O O . ARG A 1 386 ? 6.735 13.204 -3.095 1.00 95.81 386 ARG A O 1
ATOM 2848 N N . ALA A 1 387 ? 6.338 10.997 -2.891 1.00 97.81 387 ALA A N 1
ATOM 2849 C CA . ALA A 1 387 ? 5.083 11.134 -2.171 1.00 97.81 387 ALA A CA 1
ATOM 2850 C C . ALA A 1 387 ? 4.685 9.827 -1.485 1.00 97.81 387 ALA A C 1
ATOM 2852 O O . ALA A 1 387 ? 5.165 8.754 -1.855 1.00 97.81 387 ALA A O 1
ATOM 2853 N N . ALA A 1 388 ? 3.732 9.917 -0.559 1.00 98.56 388 ALA A N 1
ATOM 2854 C CA . ALA A 1 388 ? 3.078 8.761 0.042 1.00 98.56 388 ALA A CA 1
ATOM 2855 C C . ALA A 1 388 ? 1.584 9.006 0.278 1.00 98.56 388 ALA A C 1
ATOM 2857 O O . ALA A 1 388 ? 1.160 10.143 0.525 1.00 98.56 388 ALA A O 1
ATOM 2858 N N . ARG A 1 389 ? 0.798 7.929 0.223 1.00 98.38 389 ARG A N 1
ATOM 2859 C CA . ARG A 1 389 ? -0.658 7.922 0.407 1.00 98.38 389 ARG A CA 1
ATOM 2860 C C . ARG A 1 389 ? -1.070 6.725 1.258 1.00 98.38 389 ARG A C 1
ATOM 2862 O O . ARG A 1 389 ? -0.678 5.604 0.956 1.00 98.38 389 ARG A O 1
ATOM 2869 N N . ARG A 1 390 ? -1.922 6.963 2.249 1.00 98.44 390 ARG A N 1
ATOM 2870 C CA . ARG A 1 390 ? -2.659 5.913 2.957 1.00 98.44 390 ARG A CA 1
ATOM 2871 C C . ARG A 1 390 ? -3.949 5.638 2.211 1.00 98.44 390 ARG A C 1
ATOM 2873 O O . ARG A 1 390 ? -4.649 6.605 1.915 1.00 98.44 390 ARG A O 1
ATOM 2880 N N . LEU A 1 391 ? -4.232 4.381 1.877 1.00 97.38 391 LEU A N 1
ATOM 2881 C CA . LEU A 1 391 ? -5.413 4.004 1.095 1.00 97.38 391 LEU A CA 1
ATOM 2882 C C . LEU A 1 391 ? -6.68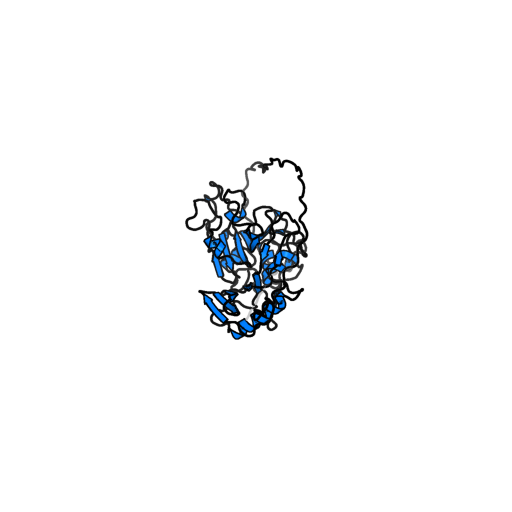0 3.936 1.919 1.00 97.38 391 LEU A C 1
ATOM 2884 O O . LEU A 1 391 ? -6.604 3.568 3.113 1.00 97.38 391 LEU A O 1
#

Secondary structure (DSSP, 8-state):
-----------------------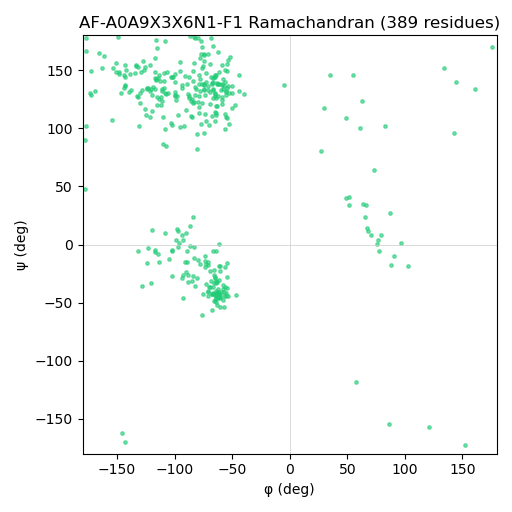------PPP----PPP---------------------PPPPPPP--------------TTS--S--EEEEETTEEEEEETTEEEEEEETT-SEEEEEEEEEEE--SSTTSPPEEEEEEEEE-SS---TTTS-HHHHHHHHHHHHHHHSSTT---HHHHHHHTSTTSSS-PBP-TT--HHHHHT--B--TTSS-B---GGGTTB--HHHHHHIIIIIS---EETTEE--PPB-SS--TTSB-SSHHHHHHH-SSEEEE---SS-TTPPTT--SPPHHHHHH--TT-EEEE-SS---SHHHHTTS-SSGGG--EEEEEEEE-TTS-EEEEEEETTTTEEESS-TTS-SBTTS-TTSS-HHHHHEEEEEE-

pLDDT: mean 80.99, std 24.71, range [26.36, 98.88]

Sequence (391 aa):
MATMLAALRSFASVLVPGITLAATLTGCFGGGGKDAAPPAGQDVEITDGNEPDETGGDEPMTPPPGDEPVVEVGEEEQAAGPCAKVETFTFTKSGDTKIASIDGEPVAWFTHGGYSVRMIGASRTFGAADKSVATVTTTSWVRTLSEPFDIEKTSETMLSAWLNAARGVNCDAGTQDVLAISYDYVEGGSEDARYALGADFHDFLGLDWDPIDALKILPDLGLEGALDCSGYMRLVWGSRTNFTFDGKDASIPLSLKSLTGHLPRTSEDMYRAGTGKILIPFRTQPAGAPSFQGAPTTTELASLEPGDLVFFDTTCSYAIATAILCSKNPSAISHVGMFVGRDSGGNYRFISSRTTANGPTVGNTGGWSIFNAGVDGTGSYPQRFRAARRL

Mean predicted aligned error: 12.18 Å

Organism: NCBI:txid2829994

Foldseek 3Di:
DDDDDDDDDDDDDDDDDDDDDDDDPDDDDDDDDDDDDDDDDDPDDDDDDDDDDDDDDDDDDDDDDDDDDDDDDDDDPDFQAQQGQDPDWDWDDDPQWIFTDGPPHTAWIAGAQFQKIKGFHDWDWADAPPPVFFIDIDRIFIFGHLAGDHPVPDDPVNVSLVSNVVSNLVPPPPQHGLLRLLRCCAHVHVLPAFEDPPAALCLQCQHWDDAPADHIDGHPVVRHRYDAFQRSVCCSAAVDFNDDDPNGTRHFHEHCAQDASHQHRAQLSCLVRNTFDWQFAFDLPDPPDPQLFQFDDPVSLVSADFQKKWWFQLQAASPPVRSVVQDGDSVSGHHIWTFHQAGPVRFGFTWGADNQSRGIDRPQGVFHRTRPDCSVRPGGGSSGTTTIGRD

Solvent-accessible surface area (backbone atoms only — not comparable to full-atom values): 22618 Å² total; per-residue (Å²): 133,87,78,90,80,91,90,84,90,84,90,84,91,81,88,86,78,91,76,84,87,76,85,74,87,82,86,85,81,82,86,86,78,90,82,83,87,78,81,91,75,79,87,80,80,89,83,86,83,83,88,84,84,90,81,90,82,84,88,80,89,80,82,82,89,77,93,76,84,87,76,87,74,76,88,69,85,73,71,72,52,60,38,50,71,67,93,67,72,48,77,47,77,58,90,64,30,41,35,34,19,51,98,82,45,80,37,33,43,41,37,44,46,11,29,44,32,42,29,56,38,70,75,48,74,47,65,57,60,57,77,86,36,74,32,35,62,42,34,74,39,32,44,50,38,69,53,59,35,44,79,90,75,60,49,69,69,58,50,47,55,49,50,36,54,55,24,42,39,69,66,40,98,80,44,47,33,48,65,57,53,53,50,30,28,16,56,73,30,88,62,42,26,31,42,34,90,86,23,30,41,40,14,30,70,59,33,76,41,75,38,88,79,56,71,72,42,75,39,51,71,92,32,47,47,14,20,17,26,34,16,42,51,42,28,49,46,36,69,40,66,41,50,71,57,97,93,36,55,11,27,44,50,60,28,66,51,74,39,85,73,15,44,24,49,44,40,34,33,35,68,78,35,23,38,31,38,77,74,38,69,78,40,60,53,47,90,90,51,64,89,62,38,20,41,68,48,72,70,60,57,71,72,60,51,56,66,22,34,36,32,23,22,80,85,44,42,59,53,79,83,46,38,77,69,41,64,90,48,68,85,43,34,70,35,31,32,31,32,68,40,40,28,77,85,68,38,45,28,30,37,36,29,34,74,77,56,41,4,28,36,64,44,56,61,84,32,33,29,31,44,82,49,43,93,84,69,81,22,50,45,19,40,18,32,30,31,30,32,40,50

Radius of gyration: 28.16 Å; Cα contacts (8 Å, |Δi|>4): 784; chains: 1; bounding box: 95×50×114 Å

InterPro domains:
  IPR038765 Papain-like cysteine peptidase superfamily [SSF54001] (226-390)